Protein AF-0000000087103495 (afdb_homodimer)

Structure (mmCIF, N/CA/C/O backbone):
data_AF-0000000087103495-model_v1
#
loop_
_entity.id
_entity.type
_entity.pdbx_description
1 polymer 'Uncharacterized protein'
#
loop_
_atom_site.group_PDB
_atom_site.id
_atom_site.type_symbol
_atom_site.label_atom_id
_atom_site.label_alt_id
_atom_site.label_comp_id
_atom_site.label_asym_id
_atom_site.label_entity_id
_atom_site.label_seq_id
_atom_site.pdbx_PDB_ins_code
_atom_site.Cartn_x
_atom_site.Cartn_y
_atom_site.Cartn_z
_atom_site.occupancy
_atom_site.B_iso_or_equiv
_atom_site.auth_seq_id
_atom_site.auth_comp_id
_atom_site.auth_asym_id
_atom_site.auth_atom_id
_atom_site.pdbx_PDB_model_num
ATOM 1 N N . MET A 1 1 ? -15.828 1.193 37.812 1 25.72 1 MET A N 1
ATOM 2 C CA . MET A 1 1 ? -17.219 0.819 37.562 1 25.72 1 MET A CA 1
ATOM 3 C C . MET A 1 1 ? -17.422 0.449 36.094 1 25.72 1 MET A C 1
ATOM 5 O O . MET A 1 1 ? -17.078 1.223 35.188 1 25.72 1 MET A O 1
ATOM 9 N N . SER A 1 2 ? -17.344 -0.73 35.625 1 37.78 2 SER A N 1
ATOM 10 C CA . SER A 1 2 ? -17.438 -1.404 34.344 1 37.78 2 SER A CA 1
ATOM 11 C C . SER A 1 2 ? -18.641 -0.908 33.531 1 37.78 2 SER A C 1
ATOM 13 O O . SER A 1 2 ? -19.781 -1.14 33.906 1 37.78 2 SER A O 1
ATOM 15 N N . THR A 1 3 ? -18.688 0.25 33.125 1 42.44 3 THR A N 1
ATOM 16 C CA . THR A 1 3 ? -19.938 0.844 32.656 1 42.44 3 THR A CA 1
ATOM 17 C C . THR A 1 3 ? -20.625 -0.073 31.672 1 42.44 3 THR A C 1
ATOM 19 O O . THR A 1 3 ? -20.141 -0.276 30.562 1 42.44 3 THR A O 1
ATOM 22 N N . SER A 1 4 ? -21.203 -1.049 32.062 1 49.34 4 SER A N 1
ATOM 23 C CA . SER A 1 4 ? -22.125 -2.004 31.453 1 49.34 4 SER A CA 1
ATOM 24 C C . SER A 1 4 ? -23.125 -1.299 30.547 1 49.34 4 SER A C 1
ATOM 26 O O . SER A 1 4 ? -23.859 -0.412 31 1 49.34 4 SER A O 1
ATOM 28 N N . THR A 1 5 ? -22.656 -1.104 29.359 1 62.69 5 THR A N 1
ATOM 29 C CA . THR A 1 5 ? -23.625 -0.542 28.422 1 62.69 5 THR A CA 1
ATOM 30 C C . THR A 1 5 ? -24.984 -1.199 28.578 1 62.69 5 THR A C 1
ATOM 32 O O . THR A 1 5 ? -25.078 -2.424 28.688 1 62.69 5 THR A O 1
ATOM 35 N N . SER A 1 6 ? -26 -0.49 29 1 71.19 6 SER A N 1
ATOM 36 C CA . SER A 1 6 ? -27.375 -0.924 29.156 1 71.19 6 SER A CA 1
ATOM 37 C C . SER A 1 6 ? -27.859 -1.729 27.953 1 71.19 6 SER A C 1
ATOM 39 O O . SER A 1 6 ? -27.312 -1.585 26.859 1 71.19 6 SER A O 1
ATOM 41 N N . PRO A 1 7 ? -28.547 -2.812 28.219 1 69.5 7 PRO A N 1
ATOM 42 C CA . PRO A 1 7 ? -29.125 -3.6 27.125 1 69.5 7 PRO A CA 1
ATOM 43 C C . PRO A 1 7 ? -29.688 -2.729 26 1 69.5 7 PRO A C 1
ATOM 45 O O . PRO A 1 7 ? -29.594 -3.086 24.828 1 69.5 7 PRO A O 1
ATOM 48 N N . SER A 1 8 ? -30.188 -1.634 26.438 1 75.69 8 SER A N 1
ATOM 49 C CA . SER A 1 8 ? -30.75 -0.725 25.453 1 75.69 8 SER A CA 1
ATOM 50 C C . SER A 1 8 ? -29.656 -0.108 24.578 1 75.69 8 SER A C 1
ATOM 52 O O . SER A 1 8 ? -29.828 0.009 23.359 1 75.69 8 SER A O 1
ATOM 54 N N . GLU A 1 9 ? -28.578 0.161 25.234 1 74.75 9 GLU A N 1
ATOM 55 C CA . GLU A 1 9 ? -27.469 0.738 24.484 1 74.75 9 GLU A CA 1
ATOM 56 C C . GLU A 1 9 ? -26.859 -0.288 23.531 1 74.75 9 GLU A C 1
ATOM 58 O O . GLU A 1 9 ? -26.453 0.05 22.422 1 74.75 9 GLU A O 1
ATOM 63 N N . LYS A 1 10 ? -26.953 -1.467 24.031 1 76.5 10 LYS A N 1
ATOM 64 C CA . LYS A 1 10 ? -26.438 -2.559 23.219 1 76.5 10 LYS A CA 1
ATOM 65 C C . LYS A 1 10 ? -27.328 -2.793 22 1 76.5 10 LYS A C 1
ATOM 67 O O . LYS A 1 10 ? -26.844 -3.027 20.891 1 76.5 10 LYS A O 1
ATOM 72 N N . ALA A 1 11 ? -28.531 -2.719 22.266 1 79.62 11 ALA A N 1
ATOM 73 C CA . ALA A 1 11 ? -29.484 -2.918 21.172 1 79.62 11 ALA A CA 1
ATOM 74 C C . ALA A 1 11 ? -29.375 -1.797 20.141 1 79.62 11 ALA A C 1
ATOM 76 O O . ALA A 1 11 ? -29.438 -2.047 18.938 1 79.62 11 ALA A O 1
ATOM 77 N N . ARG A 1 12 ? -29.188 -0.663 20.625 1 80.19 12 ARG A N 1
ATOM 78 C CA . ARG A 1 12 ? -29.047 0.48 19.734 1 80.19 12 ARG A CA 1
ATOM 79 C C . ARG A 1 12 ? -27.766 0.381 18.906 1 80.19 12 ARG A C 1
ATOM 81 O O . ARG A 1 12 ? -27.781 0.662 17.703 1 80.19 12 ARG A O 1
ATOM 88 N N . ALA A 1 13 ? -26.797 -0.049 19.578 1 80.62 13 ALA A N 1
ATOM 89 C CA . ALA A 1 13 ? -25.516 -0.218 18.891 1 80.62 13 ALA A CA 1
ATOM 90 C C . ALA A 1 13 ? -25.625 -1.307 17.812 1 80.62 13 ALA A C 1
ATOM 92 O O . ALA A 1 13 ? -25.062 -1.165 16.719 1 80.62 13 ALA A O 1
ATOM 93 N N . ALA A 1 14 ? -26.312 -2.314 18.141 1 83.62 14 ALA A N 1
ATOM 94 C CA . ALA A 1 14 ? -26.484 -3.408 17.188 1 83.62 14 ALA A CA 1
ATOM 95 C C . ALA A 1 14 ? -27.312 -2.959 15.992 1 83.62 14 ALA A C 1
ATOM 97 O O . ALA A 1 14 ? -27.016 -3.316 14.852 1 83.62 14 ALA A O 1
ATOM 98 N N . ASP A 1 15 ? -28.328 -2.184 16.312 1 84.5 15 ASP A N 1
ATOM 99 C CA . ASP A 1 15 ? -29.172 -1.655 15.234 1 84.5 15 ASP A CA 1
ATOM 100 C C . ASP A 1 15 ? -28.375 -0.723 14.32 1 84.5 15 ASP A C 1
ATOM 102 O O . ASP A 1 15 ? -28.531 -0.758 13.102 1 84.5 15 ASP A O 1
ATOM 106 N N . PHE A 1 16 ? -27.562 0.014 14.914 1 82.94 16 PHE A N 1
ATOM 107 C CA . PHE A 1 16 ? -26.719 0.922 14.156 1 82.94 16 PHE A CA 1
ATOM 108 C C . PHE A 1 16 ? -25.781 0.147 13.227 1 82.94 16 PHE A C 1
ATOM 110 O O . PHE A 1 16 ? -25.688 0.459 12.039 1 82.94 16 PHE A O 1
ATOM 117 N N . ARG A 1 17 ? -25.234 -0.846 13.727 1 85.56 17 ARG A N 1
ATOM 118 C CA . ARG A 1 17 ? -24.312 -1.643 12.93 1 85.56 17 ARG A CA 1
ATOM 119 C C . ARG A 1 17 ? -25.031 -2.33 11.773 1 85.56 17 ARG A C 1
ATOM 121 O O . ARG A 1 17 ? -24.5 -2.416 10.664 1 85.56 17 ARG A O 1
ATOM 128 N N . HIS A 1 18 ? -26.172 -2.719 12.086 1 86 18 HIS A N 1
ATOM 129 C CA . HIS A 1 18 ? -26.953 -3.375 11.039 1 86 18 HIS A CA 1
ATOM 130 C C . HIS A 1 18 ? -27.312 -2.4 9.922 1 86 18 HIS A C 1
ATOM 132 O O . HIS A 1 18 ? -27.172 -2.725 8.742 1 86 18 HIS A O 1
ATOM 138 N N . GLN A 1 19 ? -27.703 -1.249 10.32 1 84.19 19 GLN A N 1
ATOM 139 C CA . GLN A 1 19 ? -28.078 -0.234 9.336 1 84.19 19 GLN A CA 1
ATOM 140 C C . GLN A 1 19 ? -26.859 0.186 8.5 1 84.19 19 GLN A C 1
ATOM 142 O O . GLN A 1 19 ? -26.969 0.332 7.281 1 84.19 19 GLN A O 1
ATOM 147 N N . VAL A 1 20 ? -25.797 0.33 9.18 1 84.69 20 VAL A N 1
ATOM 148 C CA . VAL A 1 20 ? -24.562 0.727 8.508 1 84.69 20 VAL A CA 1
ATOM 149 C C . VAL A 1 20 ? -24.141 -0.364 7.527 1 84.69 20 VAL A C 1
ATOM 151 O O . VAL A 1 20 ? -23.734 -0.071 6.398 1 84.69 20 VAL A O 1
ATOM 154 N N . THR A 1 21 ? -24.297 -1.567 8.016 1 86.44 21 THR A N 1
ATOM 155 C CA . THR A 1 21 ? -23.906 -2.689 7.168 1 86.44 21 THR A CA 1
ATOM 156 C C . THR A 1 21 ? -24.734 -2.711 5.887 1 86.44 21 THR A C 1
ATOM 158 O O . THR A 1 21 ? -24.172 -2.824 4.789 1 86.44 21 THR A O 1
ATOM 161 N N . GLN A 1 22 ? -25.969 -2.527 6.027 1 86.06 22 GLN A N 1
ATOM 162 C CA . GLN A 1 22 ? -26.859 -2.59 4.875 1 86.06 22 GLN A CA 1
ATOM 163 C C . GLN A 1 22 ? -26.594 -1.438 3.91 1 86.06 22 GLN A C 1
ATOM 165 O O . GLN A 1 22 ? -26.484 -1.645 2.699 1 86.06 22 GLN A O 1
ATOM 170 N N . SER A 1 23 ? -26.484 -0.3 4.461 1 86.75 23 SER A N 1
ATOM 171 C CA . SER A 1 23 ? -26.25 0.876 3.633 1 86.75 23 SER A CA 1
ATOM 172 C C . SER A 1 23 ? -24.906 0.784 2.92 1 86.75 23 SER A C 1
ATOM 174 O O . SER A 1 23 ? -24.797 1.129 1.742 1 86.75 23 SER A O 1
ATOM 176 N N . PHE A 1 24 ? -23.953 0.284 3.623 1 88.06 24 PHE A N 1
ATOM 177 C CA . PHE A 1 24 ? -22.609 0.182 3.072 1 88.06 24 PHE A CA 1
ATOM 178 C C . PHE A 1 24 ? -22.562 -0.852 1.954 1 88.06 24 PHE A C 1
ATOM 180 O O . PHE A 1 24 ? -21.906 -0.643 0.938 1 88.06 24 PHE A O 1
ATOM 187 N N . GLU A 1 25 ? -23.297 -1.901 2.158 1 87.75 25 GLU A N 1
ATOM 188 C CA . GLU A 1 25 ? -23.328 -2.951 1.146 1 87.75 25 GLU A CA 1
ATOM 189 C C . GLU A 1 25 ? -23.984 -2.461 -0.136 1 87.75 25 GLU A C 1
ATOM 191 O O . GLU A 1 25 ? -23.547 -2.791 -1.238 1 87.75 25 GLU A O 1
ATOM 196 N N . VAL A 1 26 ? -24.984 -1.696 0.005 1 87.38 26 VAL A N 1
ATOM 197 C CA . VAL A 1 26 ? -25.672 -1.135 -1.153 1 87.38 26 VAL A CA 1
ATOM 198 C C . VAL A 1 26 ? -24.734 -0.198 -1.907 1 87.38 26 VAL A C 1
ATOM 200 O O . VAL A 1 26 ? -24.625 -0.262 -3.135 1 87.38 26 VAL A O 1
ATOM 203 N N . ASP A 1 27 ? -24.016 0.614 -1.22 1 86.38 27 ASP A N 1
ATOM 204 C CA . ASP A 1 27 ? -23.078 1.542 -1.824 1 86.38 27 ASP A CA 1
ATOM 205 C C . ASP A 1 27 ? -21.938 0.792 -2.518 1 86.38 27 ASP A C 1
ATOM 207 O O . ASP A 1 27 ? -21.484 1.189 -3.596 1 86.38 27 ASP A O 1
ATOM 211 N N . ALA A 1 28 ? -21.531 -0.277 -1.893 1 86.75 28 ALA A N 1
ATOM 212 C CA . ALA A 1 28 ? -20.391 -1.04 -2.398 1 86.75 28 ALA A CA 1
ATOM 213 C C . ALA A 1 28 ? -20.719 -1.723 -3.721 1 86.75 28 ALA A C 1
ATOM 215 O O . ALA A 1 28 ? -19.844 -2.014 -4.523 1 86.75 28 ALA A O 1
ATOM 216 N N . GLN A 1 29 ? -21.938 -1.971 -3.947 1 87.94 29 GLN A N 1
ATOM 217 C CA . GLN A 1 29 ? -22.344 -2.637 -5.176 1 87.94 29 GLN A CA 1
ATOM 218 C C . GLN A 1 29 ? -22.406 -1.655 -6.344 1 87.94 29 GLN A C 1
ATOM 220 O O . GLN A 1 29 ? -22.422 -2.064 -7.504 1 87.94 29 GLN A O 1
ATOM 225 N N . ASN A 1 30 ? -22.328 -0.386 -6.027 1 85.31 30 ASN A N 1
ATOM 226 C CA . ASN A 1 30 ? -22.469 0.632 -7.062 1 85.31 30 ASN A CA 1
ATOM 227 C C . ASN A 1 30 ? -21.234 1.522 -7.152 1 85.31 30 ASN A C 1
ATOM 229 O O . ASN A 1 30 ? -21.344 2.75 -7.117 1 85.31 30 ASN A O 1
ATOM 233 N N . LEU A 1 31 ? -20.125 0.926 -7.316 1 90.69 31 LEU A N 1
ATOM 234 C CA . LEU A 1 31 ? -18.875 1.675 -7.438 1 90.69 31 LEU A CA 1
ATOM 235 C C . LEU A 1 31 ? -18.547 1.948 -8.898 1 90.69 31 LEU A C 1
ATOM 237 O O . LEU A 1 31 ? -17.531 1.486 -9.406 1 90.69 31 LEU A O 1
ATOM 241 N N . ALA A 1 32 ? -19.359 2.793 -9.508 1 87.69 32 ALA A N 1
ATOM 242 C CA . ALA A 1 32 ? -19.266 2.986 -10.953 1 87.69 32 ALA A CA 1
ATOM 243 C C . ALA A 1 32 ? -18.25 4.059 -11.305 1 87.69 32 ALA A C 1
ATOM 245 O O . ALA A 1 32 ? -17.531 3.939 -12.297 1 87.69 32 ALA A O 1
ATOM 246 N N . THR A 1 33 ? -18.125 5.055 -10.5 1 91.06 33 THR A N 1
ATOM 247 C CA . THR A 1 33 ? -17.25 6.172 -10.812 1 91.06 33 THR A CA 1
ATOM 248 C C . THR A 1 33 ? -16.094 6.242 -9.828 1 91.06 33 THR A C 1
ATOM 250 O O . THR A 1 33 ? -16.141 5.633 -8.75 1 91.06 33 THR A O 1
ATOM 253 N N . ASP A 1 34 ? -15.078 6.977 -10.203 1 89.94 34 ASP A N 1
ATOM 254 C CA . ASP A 1 34 ? -13.953 7.195 -9.297 1 89.94 34 ASP A CA 1
ATOM 255 C C . ASP A 1 34 ? -14.406 7.902 -8.023 1 89.94 34 ASP A C 1
ATOM 257 O O . ASP A 1 34 ? -13.906 7.613 -6.934 1 89.94 34 ASP A O 1
ATOM 261 N N . THR A 1 35 ? -15.328 8.789 -8.203 1 90.62 35 THR A N 1
ATOM 262 C CA . THR A 1 35 ? -15.852 9.508 -7.039 1 90.62 35 THR A CA 1
ATOM 263 C C . THR A 1 35 ? -16.531 8.547 -6.066 1 90.62 35 THR A C 1
ATOM 265 O O . THR A 1 35 ? -16.344 8.656 -4.852 1 90.62 35 THR A O 1
ATOM 268 N N . ASP A 1 36 ? -17.266 7.617 -6.598 1 92.44 36 ASP A N 1
ATOM 269 C CA . ASP A 1 36 ? -17.906 6.602 -5.762 1 92.44 36 ASP A CA 1
ATOM 270 C C . ASP A 1 36 ? -16.859 5.82 -4.969 1 92.44 36 ASP A C 1
ATOM 272 O O . ASP A 1 36 ? -17.031 5.574 -3.773 1 92.44 36 ASP A O 1
ATOM 276 N N . LYS A 1 37 ? -15.852 5.449 -5.637 1 94.44 37 LYS A N 1
ATOM 277 C CA . LYS A 1 37 ? -14.805 4.637 -5.031 1 94.44 37 LYS A CA 1
ATOM 278 C C . LYS A 1 37 ? -14.07 5.41 -3.938 1 94.44 37 LYS A C 1
ATOM 280 O O . LYS A 1 37 ? -13.797 4.871 -2.861 1 94.44 37 LYS A O 1
ATOM 285 N N . ILE A 1 38 ? -13.781 6.648 -4.191 1 92.31 38 ILE A N 1
ATOM 286 C CA . ILE A 1 38 ? -13.109 7.492 -3.207 1 92.31 38 ILE A CA 1
ATOM 287 C C . ILE A 1 38 ? -14.008 7.664 -1.98 1 92.31 38 ILE A C 1
ATOM 289 O O . ILE A 1 38 ? -13.539 7.543 -0.844 1 92.31 38 ILE A O 1
ATOM 293 N N . ASP A 1 39 ? -15.297 7.898 -2.23 1 91.25 39 ASP A N 1
ATOM 294 C CA . ASP A 1 39 ? -16.234 8.07 -1.132 1 91.25 39 ASP A CA 1
ATOM 295 C C . ASP A 1 39 ? -16.312 6.809 -0.27 1 91.25 39 ASP A C 1
ATOM 297 O O . ASP A 1 39 ? -16.438 6.895 0.954 1 91.25 39 ASP A O 1
ATOM 301 N N . GLN A 1 40 ? -16.297 5.723 -0.919 1 94.06 40 GLN A N 1
ATOM 302 C CA . GLN A 1 40 ? -16.312 4.449 -0.208 1 94.06 40 GLN A CA 1
ATOM 303 C C . GLN A 1 40 ? -15.086 4.32 0.704 1 94.06 40 GLN A C 1
ATOM 305 O O . GLN A 1 40 ? -15.211 3.898 1.856 1 94.06 40 GLN A O 1
ATOM 310 N N . LEU A 1 41 ? -13.93 4.668 0.203 1 95.88 41 LEU A N 1
ATOM 311 C CA . LEU A 1 41 ? -12.695 4.59 0.979 1 95.88 41 LEU A CA 1
ATOM 312 C C . LEU A 1 41 ? -12.734 5.559 2.156 1 95.88 41 LEU A C 1
ATOM 314 O O . LEU A 1 41 ? -12.297 5.215 3.26 1 95.88 41 LEU A O 1
ATOM 318 N N . VAL A 1 42 ? -13.258 6.719 1.9 1 93.44 42 VAL A N 1
ATOM 319 C CA . VAL A 1 42 ? -13.375 7.723 2.953 1 93.44 42 VAL A CA 1
ATOM 320 C C . VAL A 1 42 ? -14.281 7.203 4.066 1 93.44 42 VAL A C 1
ATOM 322 O O . VAL A 1 42 ? -13.984 7.379 5.25 1 93.44 42 VAL A O 1
ATOM 325 N N . SER A 1 43 ? -15.328 6.574 3.695 1 93.5 43 SER A N 1
ATOM 326 C CA . SER A 1 43 ? -16.25 5.992 4.672 1 93.5 43 SER A CA 1
ATOM 327 C C . SER A 1 43 ? -15.555 4.926 5.516 1 93.5 43 SER A C 1
ATOM 329 O O . SER A 1 43 ? -15.664 4.93 6.742 1 93.5 43 SER A O 1
ATOM 331 N N . ILE A 1 44 ? -14.852 4.023 4.91 1 97.19 44 ILE A N 1
ATOM 332 C CA . ILE A 1 44 ? -14.141 2.973 5.633 1 97.19 44 ILE A CA 1
ATOM 333 C C . ILE A 1 44 ? -13.156 3.602 6.613 1 97.19 44 ILE A C 1
ATOM 335 O O . ILE A 1 44 ? -13.047 3.17 7.762 1 97.19 44 ILE A O 1
ATOM 339 N N . GLN A 1 45 ? -12.461 4.59 6.164 1 96.62 45 GLN A N 1
ATOM 340 C CA . GLN A 1 45 ? -11.477 5.25 7.012 1 96.62 45 GLN A CA 1
ATOM 341 C C . GLN A 1 45 ? -12.125 5.852 8.25 1 96.62 45 GLN A C 1
ATOM 343 O O . GLN A 1 45 ? -11.578 5.762 9.352 1 96.62 45 GLN A O 1
ATOM 348 N N . SER A 1 46 ? -13.266 6.477 8.039 1 94.19 46 SER A N 1
ATOM 349 C CA . SER A 1 46 ? -13.984 7.086 9.156 1 94.19 46 SER A CA 1
ATOM 350 C C . SER A 1 46 ? -14.352 6.047 10.211 1 94.19 46 SER A C 1
ATOM 352 O O . SER A 1 46 ? -14.195 6.289 11.414 1 94.19 46 SER A O 1
ATOM 354 N N . PHE A 1 47 ? -14.789 4.922 9.789 1 95.31 47 PHE A N 1
ATOM 355 C CA . PHE A 1 47 ? -15.148 3.857 10.719 1 95.31 47 PHE A CA 1
ATOM 356 C C . PHE A 1 47 ? -13.898 3.242 11.336 1 95.31 47 PHE A C 1
ATOM 358 O O . PHE A 1 47 ? -13.922 2.82 12.492 1 95.31 47 PHE A O 1
ATOM 365 N N . ALA A 1 48 ? -12.852 3.174 10.547 1 97.31 48 ALA A N 1
ATOM 366 C CA . ALA A 1 48 ? -11.602 2.631 11.078 1 97.31 48 ALA A CA 1
ATOM 367 C C . ALA A 1 48 ? -11.109 3.439 12.273 1 97.31 48 ALA A C 1
ATOM 369 O O . ALA A 1 48 ? -10.648 2.873 13.266 1 97.31 48 ALA A O 1
ATOM 370 N N . LEU A 1 49 ? -11.242 4.746 12.211 1 96.19 49 LEU A N 1
ATOM 371 C CA . LEU A 1 49 ? -10.812 5.617 13.297 1 96.19 49 LEU A CA 1
ATOM 372 C C . LEU A 1 49 ? -11.523 5.254 14.602 1 96.19 49 LEU A C 1
ATOM 374 O O . LEU A 1 49 ? -10.891 5.152 15.648 1 96.19 49 LEU A O 1
ATOM 378 N N . LYS A 1 50 ? -12.742 5.004 14.453 1 94.19 50 LYS A N 1
ATOM 379 C CA . LYS A 1 50 ? -13.555 4.707 15.633 1 94.19 50 LYS A CA 1
ATOM 380 C C . LYS A 1 50 ? -13.297 3.289 16.125 1 94.19 50 LYS A C 1
ATOM 382 O O . LYS A 1 50 ? -13 3.086 17.312 1 94.19 50 LYS A O 1
ATOM 387 N N . PHE A 1 51 ? -13.391 2.326 15.297 1 95.75 51 PHE A N 1
ATOM 388 C CA . PHE A 1 51 ? -13.391 0.925 15.695 1 95.75 51 PHE A CA 1
ATOM 389 C C . PHE A 1 51 ? -12.008 0.504 16.188 1 95.75 51 PHE A C 1
ATOM 391 O O . PHE A 1 51 ? -11.883 -0.337 17.078 1 95.75 51 PHE A O 1
ATOM 398 N N . ILE A 1 52 ? -10.953 1.083 15.625 1 96.25 52 ILE A N 1
ATOM 399 C CA . ILE A 1 52 ? -9.602 0.737 16.047 1 96.25 52 ILE A CA 1
ATOM 400 C C . ILE A 1 52 ? -9.359 1.255 17.469 1 96.25 52 ILE A C 1
ATOM 402 O O . ILE A 1 52 ? -8.766 0.56 18.297 1 96.25 52 ILE A O 1
ATOM 406 N N . LYS A 1 53 ? -9.812 2.42 17.734 1 94.81 53 LYS A N 1
ATOM 407 C CA . LYS A 1 53 ? -9.688 2.949 19.094 1 94.81 53 LYS A CA 1
ATOM 408 C C . LYS A 1 53 ? -10.453 2.082 20.094 1 94.81 53 LYS A C 1
ATOM 410 O O . LYS A 1 53 ? -9.93 1.753 21.156 1 94.81 53 LYS A O 1
ATOM 415 N N . ASP A 1 54 ? -11.672 1.741 19.734 1 94.12 54 ASP A N 1
ATOM 416 C CA . ASP A 1 54 ? -12.477 0.875 20.594 1 94.12 54 ASP A CA 1
ATOM 417 C C . ASP A 1 54 ? -11.773 -0.457 20.844 1 94.12 54 ASP A C 1
ATOM 419 O O . ASP A 1 54 ? -11.812 -0.982 21.953 1 94.12 54 ASP A O 1
ATOM 423 N N . ALA A 1 55 ? -11.18 -0.966 19.812 1 94.81 55 ALA A N 1
ATOM 424 C CA . ALA A 1 55 ? -10.492 -2.246 19.938 1 94.81 55 ALA A CA 1
ATOM 425 C C . ALA A 1 55 ? -9.242 -2.119 20.812 1 94.81 55 ALA A C 1
ATOM 427 O O . ALA A 1 55 ? -8.977 -2.986 21.641 1 94.81 55 ALA A O 1
ATOM 428 N N . ALA A 1 56 ? -8.516 -1.038 20.578 1 93.81 56 ALA A N 1
ATOM 429 C CA . ALA A 1 56 ? -7.309 -0.81 21.375 1 93.81 56 ALA A CA 1
ATOM 430 C C . ALA A 1 56 ? -7.645 -0.714 22.859 1 93.81 56 ALA A C 1
ATOM 432 O O . ALA A 1 56 ? -6.898 -1.218 23.703 1 93.81 56 ALA A O 1
ATOM 433 N N . ARG A 1 57 ? -8.734 -0.164 23.141 1 93.31 57 ARG A N 1
ATOM 434 C CA . ARG A 1 57 ? -9.133 0.04 24.531 1 93.31 57 ARG A CA 1
ATOM 435 C C . ARG A 1 57 ? -9.984 -1.125 25.031 1 93.31 57 ARG A C 1
ATOM 437 O O . ARG A 1 57 ? -10.383 -1.153 26.203 1 93.31 57 ARG A O 1
ATOM 444 N N . GLN A 1 58 ? -10.289 -2.031 24.156 1 91.69 58 GLN A N 1
ATOM 445 C CA . GLN A 1 58 ? -11.148 -3.178 24.438 1 91.69 58 GLN A CA 1
ATOM 446 C C . GLN A 1 58 ? -12.477 -2.732 25.047 1 91.69 58 GLN A C 1
ATOM 448 O O . GLN A 1 58 ? -12.891 -3.242 26.094 1 91.69 58 GLN A O 1
ATOM 453 N N . SER A 1 59 ? -13.047 -1.771 24.438 1 88.81 59 SER A N 1
ATOM 454 C CA . SER A 1 59 ? -14.375 -1.303 24.812 1 88.81 59 SER A CA 1
ATOM 455 C C . SER A 1 59 ? -15.422 -2.396 24.641 1 88.81 59 SER A C 1
ATOM 457 O O . SER A 1 59 ? -15.164 -3.404 23.969 1 88.81 59 SER A O 1
ATOM 459 N N . PRO A 1 60 ? -16.531 -2.193 25.234 1 87.25 60 PRO A N 1
ATOM 460 C CA . PRO A 1 60 ? -17.578 -3.201 25.062 1 87.25 60 PRO A CA 1
ATOM 461 C C . PRO A 1 60 ? -17.953 -3.393 23.594 1 87.25 60 PRO A C 1
ATOM 463 O O . PRO A 1 60 ? -18.078 -2.416 22.844 1 87.25 60 PRO A O 1
ATOM 466 N N . GLU A 1 61 ? -18.078 -4.484 23.094 1 88.81 61 GLU A N 1
ATOM 467 C CA . GLU A 1 61 ? -18.531 -4.879 21.766 1 88.81 61 GLU A CA 1
ATOM 468 C C . GLU A 1 61 ? -17.547 -4.449 20.688 1 88.81 61 GLU A C 1
ATOM 470 O O . GLU A 1 61 ? -17.922 -4.145 19.562 1 88.81 61 GLU A O 1
ATOM 475 N N . TYR A 1 62 ? -16.281 -4.242 21.078 1 91.81 62 TYR A N 1
ATOM 476 C CA . TYR A 1 62 ? -15.297 -3.809 20.094 1 91.81 62 TYR A CA 1
ATOM 477 C C . TYR A 1 62 ? -15.125 -4.848 19 1 91.81 62 TYR A C 1
ATOM 479 O O . TYR A 1 62 ? -14.836 -4.5 17.844 1 91.81 62 TYR A O 1
ATOM 487 N N . GLN A 1 63 ? -15.398 -6.105 19.328 1 92.75 63 GLN A N 1
ATOM 488 C CA . GLN A 1 63 ? -15.234 -7.172 18.344 1 92.75 63 GLN A CA 1
ATOM 489 C C . GLN A 1 63 ? -16.25 -7.043 17.219 1 92.75 63 GLN A C 1
ATOM 491 O O . GLN A 1 63 ? -15.938 -7.285 16.047 1 92.75 63 GLN A O 1
ATOM 496 N N . GLU A 1 64 ? -17.438 -6.676 17.562 1 93.12 64 GLU A N 1
ATOM 497 C CA . GLU A 1 64 ? -18.484 -6.473 16.562 1 93.12 64 GLU A CA 1
ATOM 498 C C . GLU A 1 64 ? -18.109 -5.324 15.617 1 93.12 64 GLU A C 1
ATOM 500 O O . GLU A 1 64 ? -18.375 -5.395 14.414 1 93.12 64 GLU A O 1
ATOM 505 N N . GLY A 1 65 ? -17.562 -4.312 16.219 1 94.25 65 GLY A N 1
ATOM 506 C CA . GLY A 1 65 ? -17.109 -3.197 15.398 1 94.25 65 GLY A CA 1
ATOM 507 C C . GLY A 1 65 ? -15.992 -3.578 14.438 1 94.25 65 GLY A C 1
ATOM 508 O O . GLY A 1 65 ? -16.016 -3.188 13.273 1 94.25 65 GLY A O 1
ATOM 509 N N . LEU A 1 66 ? -15.062 -4.379 14.906 1 95.69 66 LEU A N 1
ATOM 510 C CA . LEU A 1 66 ? -13.969 -4.848 14.062 1 95.69 66 LEU A CA 1
ATOM 511 C C . LEU A 1 66 ? -14.492 -5.742 12.945 1 95.69 66 LEU A C 1
ATOM 513 O O . LEU A 1 66 ? -14.07 -5.617 11.797 1 95.69 66 LEU A O 1
ATOM 517 N N . ASN A 1 67 ? -15.391 -6.574 13.32 1 95.06 67 ASN A N 1
ATOM 518 C CA . ASN A 1 67 ? -15.984 -7.441 12.312 1 95.06 67 ASN A CA 1
ATOM 519 C C . ASN A 1 67 ? -16.625 -6.637 11.188 1 95.06 67 ASN A C 1
ATOM 521 O O . ASN A 1 67 ? -16.484 -6.977 10.016 1 95.06 67 ASN A O 1
ATOM 525 N N . LEU A 1 68 ? -17.344 -5.648 11.602 1 95.44 68 LEU A N 1
ATOM 526 C CA . LEU A 1 68 ? -17.969 -4.781 10.617 1 95.44 68 LEU A CA 1
ATOM 527 C C . LEU A 1 68 ? -16.922 -4.09 9.75 1 95.44 68 LEU A C 1
ATOM 529 O O . LEU A 1 68 ? -17.094 -3.994 8.531 1 95.44 68 LEU A O 1
ATOM 533 N N . LEU A 1 69 ? -15.906 -3.6 10.344 1 97.31 69 LEU A N 1
ATOM 534 C CA . LEU A 1 69 ? -14.852 -2.916 9.609 1 97.31 69 LEU A CA 1
ATOM 535 C C . LEU A 1 69 ? -14.227 -3.838 8.57 1 97.31 69 LEU A C 1
ATOM 537 O O . LEU A 1 69 ? -14.078 -3.455 7.402 1 97.31 69 LEU A O 1
ATOM 541 N N . TRP A 1 70 ? -13.867 -5.059 9 1 97.81 70 TRP A N 1
ATOM 542 C CA . TRP A 1 70 ? -13.258 -6 8.07 1 97.81 70 TRP A CA 1
ATOM 543 C C . TRP A 1 70 ? -14.234 -6.387 6.965 1 97.81 70 TRP A C 1
ATOM 545 O O . TRP A 1 70 ? -13.836 -6.543 5.809 1 97.81 70 TRP A O 1
ATOM 555 N N . HIS A 1 71 ? -15.477 -6.469 7.34 1 96.81 71 HIS A N 1
ATOM 556 C CA . HIS A 1 71 ? -16.5 -6.73 6.332 1 96.81 71 HIS A CA 1
ATOM 557 C C . HIS A 1 71 ? -16.531 -5.617 5.285 1 96.81 71 HIS A C 1
ATOM 559 O O . HIS A 1 71 ? -16.672 -5.887 4.09 1 96.81 71 HIS A O 1
ATOM 565 N N . MET A 1 72 ? -16.422 -4.445 5.695 1 97.5 72 MET A N 1
ATOM 566 C CA . MET A 1 72 ? -16.406 -3.301 4.785 1 97.5 72 MET A CA 1
ATOM 567 C C . MET A 1 72 ? -15.25 -3.4 3.799 1 97.5 72 MET A C 1
ATOM 569 O O . MET A 1 72 ? -15.422 -3.141 2.607 1 97.5 72 MET A O 1
ATOM 573 N N . PHE A 1 73 ? -14.078 -3.781 4.285 1 98.12 73 PHE A N 1
ATOM 574 C CA . PHE A 1 73 ? -12.938 -3.973 3.4 1 98.12 73 PHE A CA 1
ATOM 575 C C . PHE A 1 73 ? -13.219 -5.078 2.387 1 98.12 73 PHE A C 1
ATOM 577 O O . PHE A 1 73 ? -13.008 -4.895 1.187 1 98.12 73 PHE A O 1
ATOM 584 N N . CYS A 1 74 ? -13.742 -6.18 2.844 1 97.94 74 CYS A N 1
ATOM 585 C CA . CYS A 1 74 ? -13.922 -7.352 1.993 1 97.94 74 CYS A CA 1
ATOM 586 C C . CYS A 1 74 ? -14.992 -7.102 0.944 1 97.94 74 CYS A C 1
ATOM 588 O O . CYS A 1 74 ? -14.812 -7.43 -0.229 1 97.94 74 CYS A O 1
ATOM 590 N N . ILE A 1 75 ? -16.094 -6.516 1.351 1 97.31 75 ILE A N 1
ATOM 591 C CA . ILE A 1 75 ? -17.172 -6.293 0.402 1 97.31 75 ILE A CA 1
ATOM 592 C C . ILE A 1 75 ? -16.75 -5.277 -0.653 1 97.31 75 ILE A C 1
ATOM 594 O O . ILE A 1 75 ? -17.125 -5.387 -1.821 1 97.31 75 ILE A O 1
ATOM 598 N N . THR A 1 76 ? -15.992 -4.297 -0.249 1 97.75 76 THR A N 1
ATOM 599 C CA . THR A 1 76 ? -15.469 -3.334 -1.209 1 97.75 76 THR A CA 1
ATOM 600 C C . THR A 1 76 ? -14.523 -4.016 -2.193 1 97.75 76 THR A C 1
ATOM 602 O O . THR A 1 76 ? -14.617 -3.799 -3.404 1 97.75 76 THR A O 1
ATOM 605 N N . ALA A 1 77 ? -13.633 -4.859 -1.696 1 98.19 77 ALA A N 1
ATOM 606 C CA . ALA A 1 77 ? -12.703 -5.602 -2.543 1 98.19 77 ALA A CA 1
ATOM 607 C C . ALA A 1 77 ? -13.445 -6.457 -3.562 1 98.19 77 ALA A C 1
ATOM 609 O O . ALA A 1 77 ? -13.055 -6.523 -4.73 1 98.19 77 ALA A O 1
ATOM 610 N N . GLN A 1 78 ? -14.516 -7.023 -3.125 1 97.75 78 GLN A N 1
ATOM 611 C CA . GLN A 1 78 ? -15.312 -7.898 -3.98 1 97.75 78 GLN A CA 1
ATOM 612 C C . GLN A 1 78 ? -15.938 -7.121 -5.133 1 97.75 78 GLN A C 1
ATOM 614 O O . GLN A 1 78 ? -16.25 -7.695 -6.18 1 97.75 78 GLN A O 1
ATOM 619 N N . ASN A 1 79 ? -16.078 -5.867 -4.918 1 97.06 79 ASN A N 1
ATOM 620 C CA . ASN A 1 79 ? -16.828 -5.09 -5.902 1 97.06 79 ASN A CA 1
ATOM 621 C C . ASN A 1 79 ? -15.906 -4.156 -6.688 1 97.06 79 ASN A C 1
ATOM 623 O O . ASN A 1 79 ? -16.375 -3.395 -7.539 1 97.06 79 ASN A O 1
ATOM 627 N N . LEU A 1 80 ? -14.664 -4.176 -6.387 1 96.62 80 LEU A N 1
ATOM 628 C CA . LEU A 1 80 ? -13.656 -3.525 -7.215 1 96.62 80 LEU A CA 1
ATOM 629 C C . LEU A 1 80 ? -13.062 -4.508 -8.219 1 96.62 80 LEU A C 1
ATOM 631 O O . LEU A 1 80 ? -12.609 -5.594 -7.84 1 96.62 80 LEU A O 1
ATOM 635 N N . HIS A 1 81 ? -13.156 -4.039 -9.461 1 95.94 81 HIS A N 1
ATOM 636 C CA . HIS A 1 81 ? -12.57 -4.918 -10.477 1 95.94 81 HIS A CA 1
ATOM 637 C C . HIS A 1 81 ? -11.117 -5.238 -10.148 1 95.94 81 HIS A C 1
ATOM 639 O O . HIS A 1 81 ? -10.375 -4.371 -9.672 1 95.94 81 HIS A O 1
ATOM 645 N N . GLN A 1 82 ? -10.656 -6.418 -10.414 1 94.81 82 GLN A N 1
ATOM 646 C CA . GLN A 1 82 ? -9.336 -6.91 -10.039 1 94.81 82 GLN A CA 1
ATOM 647 C C . GLN A 1 82 ? -8.234 -6.055 -10.648 1 94.81 82 GLN A C 1
ATOM 649 O O . GLN A 1 82 ? -7.152 -5.914 -10.07 1 94.81 82 GLN A O 1
ATOM 654 N N . GLU A 1 83 ? -8.469 -5.461 -11.773 1 91.75 83 GLU A N 1
ATOM 655 C CA . GLU A 1 83 ? -7.438 -4.68 -12.445 1 91.75 83 GLU A CA 1
ATOM 656 C C . GLU A 1 83 ? -7.559 -3.197 -12.102 1 91.75 83 GLU A C 1
ATOM 658 O O . GLU A 1 83 ? -6.766 -2.377 -12.57 1 91.75 83 GLU A O 1
ATOM 663 N N . ASP A 1 84 ? -8.562 -2.898 -11.32 1 93.06 84 ASP A N 1
ATOM 664 C CA . ASP A 1 84 ? -8.75 -1.512 -10.906 1 93.06 84 ASP A CA 1
ATOM 665 C C . ASP A 1 84 ? -7.68 -1.091 -9.906 1 93.06 84 ASP A C 1
ATOM 667 O O . ASP A 1 84 ? -7.457 -1.771 -8.898 1 93.06 84 ASP A O 1
ATOM 671 N N . SER A 1 85 ? -7.09 0.069 -10.172 1 92.19 85 SER A N 1
ATOM 672 C CA . SER A 1 85 ? -6.016 0.552 -9.312 1 92.19 85 SER A CA 1
ATOM 673 C C . SER A 1 85 ? -6.531 0.873 -7.91 1 92.19 85 SER A C 1
ATOM 675 O O . SER A 1 85 ? -5.75 0.969 -6.961 1 92.19 85 SER A O 1
ATOM 677 N N . PHE A 1 86 ? -7.824 0.965 -7.758 1 94.56 86 PHE A N 1
ATOM 678 C CA . PHE A 1 86 ? -8.398 1.234 -6.445 1 94.56 86 PHE A CA 1
ATOM 679 C C . PHE A 1 86 ? -8.25 0.022 -5.535 1 94.56 86 PHE A C 1
ATOM 681 O O . PHE A 1 86 ? -8.422 0.13 -4.316 1 94.56 86 PHE A O 1
ATOM 688 N N . GLN A 1 87 ? -7.926 -1.184 -6.039 1 96.94 87 GLN A N 1
ATOM 689 C CA . GLN A 1 87 ? -7.523 -2.307 -5.199 1 96.94 87 GLN A CA 1
ATOM 690 C C . GLN A 1 87 ? -6.32 -1.945 -4.332 1 96.94 87 GLN A C 1
ATOM 692 O O . GLN A 1 87 ? -6.293 -2.252 -3.139 1 96.94 87 GLN A O 1
ATOM 697 N N . ASP A 1 88 ? -5.422 -1.245 -4.992 1 96.62 88 ASP A N 1
ATOM 698 C CA . ASP A 1 88 ? -4.23 -0.82 -4.258 1 96.62 88 ASP A CA 1
ATOM 699 C C . ASP A 1 88 ? -4.574 0.251 -3.227 1 96.62 88 ASP A C 1
ATOM 701 O O . ASP A 1 88 ? -3.973 0.301 -2.152 1 96.62 88 ASP A O 1
ATOM 705 N N . SER A 1 89 ? -5.504 1.124 -3.57 1 97 89 SER A N 1
ATOM 706 C CA . SER A 1 89 ? -5.934 2.146 -2.621 1 97 89 SER A CA 1
ATOM 707 C C . SER A 1 89 ? -6.57 1.521 -1.386 1 97 89 SER A C 1
ATOM 709 O O . SER A 1 89 ? -6.367 1.998 -0.267 1 97 89 SER A O 1
ATOM 711 N N . LEU A 1 90 ? -7.336 0.485 -1.654 1 97.94 90 LEU A N 1
ATOM 712 C CA . LEU A 1 90 ? -7.965 -0.23 -0.549 1 97.94 90 LEU A CA 1
ATOM 713 C C . LEU A 1 90 ? -6.918 -0.888 0.34 1 97.94 90 LEU A C 1
ATOM 715 O O . LEU A 1 90 ? -7.016 -0.833 1.567 1 97.94 90 LEU A O 1
ATOM 719 N N . VAL A 1 91 ? -5.914 -1.479 -0.25 1 97.94 91 VAL A N 1
ATOM 720 C CA . VAL A 1 91 ? -4.82 -2.098 0.491 1 97.94 91 VAL A CA 1
ATOM 721 C C . VAL A 1 91 ? -4.066 -1.031 1.283 1 97.94 91 VAL A C 1
ATOM 723 O O . VAL A 1 91 ? -3.734 -1.237 2.453 1 97.94 91 VAL A O 1
ATOM 726 N N . SER A 1 92 ? -3.814 0.073 0.642 1 96.62 92 SER A N 1
ATOM 727 C CA . SER A 1 92 ? -3.145 1.185 1.31 1 96.62 92 SER A CA 1
ATOM 728 C C . SER A 1 92 ? -3.928 1.647 2.533 1 96.62 92 SER A C 1
ATOM 730 O O . SER A 1 92 ? -3.34 1.977 3.566 1 96.62 92 SER A O 1
ATOM 732 N N . LEU A 1 93 ? -5.215 1.716 2.363 1 97.62 93 LEU A N 1
ATOM 733 C CA . LEU A 1 93 ? -6.059 2.119 3.48 1 97.62 93 LEU A CA 1
ATOM 734 C C . LEU A 1 93 ? -5.953 1.124 4.633 1 97.62 93 LEU A C 1
ATOM 736 O O . LEU A 1 93 ? -5.941 1.518 5.801 1 97.62 93 LEU A O 1
ATOM 740 N N . LEU A 1 94 ? -5.91 -0.13 4.324 1 98.06 94 LEU A N 1
ATOM 741 C CA . LEU A 1 94 ? -5.742 -1.149 5.352 1 98.06 94 LEU A CA 1
ATOM 742 C C . LEU A 1 94 ? -4.422 -0.961 6.09 1 98.06 94 LEU A C 1
ATOM 744 O O . LEU A 1 94 ? -4.379 -1.036 7.32 1 98.06 94 LEU A O 1
ATOM 748 N N . LEU A 1 95 ? -3.381 -0.693 5.352 1 97.06 95 LEU A N 1
ATOM 749 C CA . LEU A 1 95 ? -2.08 -0.448 5.965 1 97.06 95 LEU A CA 1
ATOM 750 C C . LEU A 1 95 ? -2.107 0.823 6.809 1 97.06 95 LEU A C 1
ATOM 752 O O . LEU A 1 95 ? -1.49 0.878 7.875 1 97.06 95 LEU A O 1
ATOM 756 N N . TRP A 1 96 ? -2.746 1.777 6.25 1 96.88 96 TRP A N 1
ATOM 757 C CA . TRP A 1 96 ? -2.936 3.008 7.016 1 96.88 96 TRP A CA 1
ATOM 758 C C . TRP A 1 96 ? -3.625 2.723 8.344 1 96.88 96 TRP A C 1
ATOM 760 O O . TRP A 1 96 ? -3.229 3.256 9.383 1 96.88 96 TRP A O 1
ATOM 770 N N . THR A 1 97 ? -4.641 1.91 8.32 1 97.5 97 THR A N 1
ATOM 771 C CA . THR A 1 97 ? -5.391 1.522 9.508 1 97.5 97 THR A CA 1
ATOM 772 C C . THR A 1 97 ? -4.48 0.826 10.516 1 97.5 97 THR A C 1
ATOM 774 O O . THR A 1 97 ? -4.555 1.099 11.719 1 97.5 97 THR A O 1
ATOM 777 N N . LYS A 1 98 ? -3.689 -0.056 10.016 1 95.81 98 LYS A N 1
ATOM 778 C CA . LYS A 1 98 ? -2.721 -0.751 10.859 1 95.81 98 LYS A CA 1
ATOM 779 C C . LYS A 1 98 ? -1.76 0.232 11.523 1 95.81 98 LYS A C 1
ATOM 781 O O . LYS A 1 98 ? -1.476 0.124 12.719 1 95.81 98 LYS A O 1
ATOM 786 N N . GLU A 1 99 ? -1.281 1.151 10.742 1 94.38 99 GLU A N 1
ATOM 787 C CA . GLU A 1 99 ? -0.364 2.16 11.266 1 94.38 99 GLU A CA 1
ATOM 788 C C . GLU A 1 99 ? -1.048 3.045 12.305 1 94.38 99 GLU A C 1
ATOM 790 O O . GLU A 1 99 ? -0.445 3.398 13.32 1 94.38 99 GLU A O 1
ATOM 795 N N . TYR A 1 100 ? -2.238 3.398 12.023 1 95.25 100 TYR A N 1
ATOM 796 C CA . TYR A 1 100 ? -3.002 4.207 12.969 1 95.25 100 TYR A CA 1
ATOM 797 C C . TYR A 1 100 ? -3.131 3.498 14.312 1 95.25 100 TYR A C 1
ATOM 799 O O . TYR A 1 100 ? -2.982 4.121 15.367 1 95.25 100 TYR A O 1
ATOM 807 N N . ASP A 1 101 ? -3.451 2.225 14.281 1 95.25 101 ASP A N 1
ATOM 808 C CA . ASP A 1 101 ? -3.52 1.433 15.508 1 95.25 101 ASP A CA 1
ATOM 809 C C . ASP A 1 101 ? -2.203 1.499 16.281 1 95.25 101 ASP A C 1
ATOM 811 O O . ASP A 1 101 ? -2.199 1.703 17.484 1 95.25 101 ASP A O 1
ATOM 815 N N . SER A 1 102 ? -1.128 1.298 15.539 1 92.75 102 SER A N 1
ATOM 816 C CA . SER A 1 102 ? 0.195 1.335 16.156 1 92.75 102 SER A CA 1
ATOM 817 C C . SER A 1 102 ? 0.456 2.682 16.828 1 92.75 102 SER A C 1
ATOM 819 O O . SER A 1 102 ? 0.932 2.734 17.969 1 92.75 102 SER A O 1
ATOM 821 N N . LEU A 1 103 ? 0.143 3.717 16.125 1 92.06 103 LEU A N 1
ATOM 822 C CA . LEU A 1 103 ? 0.342 5.059 16.656 1 92.06 103 LEU A CA 1
ATOM 823 C C . LEU A 1 103 ? -0.496 5.277 17.906 1 92.06 103 LEU A C 1
ATOM 825 O O . LEU A 1 103 ? 0.01 5.773 18.922 1 92.06 103 LEU A O 1
ATOM 829 N N . TYR A 1 104 ? -1.719 4.895 17.781 1 93.38 104 TYR A N 1
ATOM 830 C CA . TYR A 1 104 ? -2.639 5.094 18.906 1 93.38 104 TYR A CA 1
ATOM 831 C C . TYR A 1 104 ? -2.148 4.363 20.141 1 93.38 104 TYR A C 1
ATOM 833 O O . TYR A 1 104 ? -2.158 4.926 21.25 1 93.38 104 TYR A O 1
ATOM 841 N N . ARG A 1 105 ? -1.749 3.178 20.016 1 92.38 105 ARG A N 1
ATOM 842 C CA . ARG A 1 105 ? -1.265 2.369 21.141 1 92.38 105 ARG A CA 1
ATOM 843 C C . ARG A 1 105 ? -0.015 2.984 21.75 1 92.38 105 ARG A C 1
ATOM 845 O O . ARG A 1 105 ? 0.161 2.949 22.969 1 92.38 105 ARG A O 1
ATOM 852 N N . GLN A 1 106 ? 0.819 3.49 20.953 1 89.75 106 GLN A N 1
ATOM 853 C CA . GLN A 1 106 ? 2.049 4.105 21.438 1 89.75 106 GLN A CA 1
ATOM 854 C C . GLN A 1 106 ? 1.755 5.391 22.203 1 89.75 106 GLN A C 1
ATOM 856 O O . GLN A 1 106 ? 2.473 5.738 23.141 1 89.75 106 GLN A O 1
ATOM 861 N N . LEU A 1 107 ? 0.76 6.055 21.781 1 89.88 107 LEU A N 1
ATOM 862 C CA . LEU A 1 107 ? 0.404 7.324 22.406 1 89.88 107 LEU A CA 1
ATOM 863 C C . LEU A 1 107 ? -0.347 7.098 23.719 1 89.88 107 LEU A C 1
ATOM 865 O O . LEU A 1 107 ? -0.403 7.984 24.562 1 89.88 107 LEU A O 1
ATOM 869 N N . HIS A 1 108 ? -0.948 5.895 23.797 1 91.38 108 HIS A N 1
ATOM 870 C CA . HIS A 1 108 ? -1.732 5.578 24.984 1 91.38 108 HIS A CA 1
ATOM 871 C C . HIS A 1 108 ? -1.295 4.25 25.609 1 91.38 108 HIS A C 1
ATOM 873 O O . HIS A 1 108 ? -2.117 3.355 25.812 1 91.38 108 HIS A O 1
ATOM 879 N N . PRO A 1 109 ? -0.089 4.141 25.969 1 88.19 109 PRO A N 1
ATOM 880 C CA . PRO A 1 109 ? 0.436 2.848 26.422 1 88.19 109 PRO A CA 1
ATOM 881 C C . PRO A 1 109 ? -0.269 2.328 27.672 1 88.19 109 PRO A C 1
ATOM 883 O O . PRO A 1 109 ? -0.347 1.116 27.875 1 88.19 109 PRO A O 1
ATOM 886 N N . ASN A 1 110 ? -0.801 3.168 28.438 1 89.06 110 ASN A N 1
ATOM 887 C CA . ASN A 1 110 ? -1.395 2.752 29.703 1 89.06 110 ASN A CA 1
ATOM 888 C C . ASN A 1 110 ? -2.891 2.486 29.562 1 89.06 110 ASN A C 1
ATOM 890 O O . ASN A 1 110 ? -3.52 1.946 30.469 1 89.06 110 ASN A O 1
ATOM 894 N N . GLU A 1 111 ? -3.385 2.84 28.484 1 90.19 111 GLU A N 1
ATOM 895 C CA . GLU A 1 111 ? -4.836 2.754 28.344 1 90.19 111 GLU A CA 1
ATOM 896 C C . GLU A 1 111 ? -5.23 1.629 27.391 1 90.19 111 GLU A C 1
ATOM 898 O O . GLU A 1 111 ? -6.402 1.262 27.312 1 90.19 111 GLU A O 1
ATOM 903 N N . VAL A 1 112 ? -4.27 1.161 26.734 1 90.5 112 VAL A N 1
ATOM 904 C CA . VAL A 1 112 ? -4.602 0.195 25.688 1 90.5 112 VAL A CA 1
ATOM 905 C C . VAL A 1 112 ? -4.281 -1.218 26.172 1 90.5 112 VAL A C 1
ATOM 907 O O . VAL A 1 112 ? -3.389 -1.409 27 1 90.5 112 VAL A O 1
ATOM 910 N N . ALA A 1 113 ? -5.055 -2.146 25.75 1 86.31 113 ALA A N 1
ATOM 911 C CA . ALA A 1 113 ? -4.852 -3.553 26.094 1 86.31 113 ALA A CA 1
ATOM 912 C C . ALA A 1 113 ? -3.688 -4.145 25.297 1 86.31 113 ALA A C 1
ATOM 914 O O . ALA A 1 113 ? -3.281 -3.594 24.266 1 86.31 113 ALA A O 1
ATOM 915 N N . GLY A 1 114 ? -3.135 -5.16 25.875 1 81.19 114 GLY A N 1
ATOM 916 C CA . GLY A 1 114 ? -2.129 -5.898 25.141 1 81.19 114 GLY A CA 1
ATOM 917 C C . GLY A 1 114 ? -2.684 -6.57 23.891 1 81.19 114 GLY A C 1
ATOM 918 O O . GLY A 1 114 ? -3.898 -6.707 23.75 1 81.19 114 GLY A O 1
ATOM 919 N N . GLY A 1 115 ? -1.951 -6.762 22.953 1 80.44 115 GLY A N 1
ATOM 920 C CA . GLY A 1 115 ? -2.365 -7.477 21.75 1 80.44 115 GLY A CA 1
ATOM 921 C C . GLY A 1 115 ? -1.705 -6.953 20.484 1 80.44 115 GLY A C 1
ATOM 922 O O . GLY A 1 115 ? -1.065 -5.902 20.5 1 80.44 115 GLY A O 1
ATOM 923 N N . SER A 1 116 ? -1.857 -7.867 19.516 1 81.38 116 SER A N 1
ATOM 924 C CA . SER A 1 116 ? -1.231 -7.562 18.234 1 81.38 116 SER A CA 1
ATOM 925 C C . SER A 1 116 ? -2.277 -7.336 17.141 1 81.38 116 SER A C 1
ATOM 927 O O . SER A 1 116 ? -3.443 -7.699 17.312 1 81.38 116 SER A O 1
ATOM 929 N N . TRP A 1 117 ? -1.989 -6.625 16.172 1 87.62 117 TRP A N 1
ATOM 930 C CA . TRP A 1 117 ? -2.795 -6.402 14.977 1 87.62 117 TRP A CA 1
ATOM 931 C C . TRP A 1 117 ? -3.404 -7.707 14.477 1 87.62 117 TRP A C 1
ATOM 933 O O . TRP A 1 117 ? -4.559 -7.738 14.039 1 87.62 117 TRP A O 1
ATOM 943 N N . GLU A 1 118 ? -2.713 -8.805 14.609 1 87.19 118 GLU A N 1
ATOM 944 C CA . GLU A 1 118 ? -3.162 -10.102 14.117 1 87.19 118 GLU A CA 1
ATOM 945 C C . GLU A 1 118 ? -4.387 -10.594 14.883 1 87.19 118 GLU A C 1
ATOM 947 O O . GLU A 1 118 ? -5.223 -11.305 14.328 1 87.19 118 GLU A O 1
ATOM 952 N N . GLY A 1 119 ? -4.465 -10.102 16.047 1 89.56 119 GLY A N 1
ATOM 953 C CA . GLY A 1 119 ? -5.57 -10.531 16.891 1 89.56 119 GLY A CA 1
ATOM 954 C C . GLY A 1 119 ? -6.871 -9.82 16.578 1 89.56 119 GLY A C 1
ATOM 955 O O . GLY A 1 119 ? -7.926 -10.188 17.109 1 89.56 119 GLY A O 1
ATOM 956 N N . TYR A 1 120 ? -6.852 -8.898 15.703 1 93.5 120 TYR A N 1
ATOM 957 C CA . TYR A 1 120 ? -8.039 -8.102 15.406 1 93.5 120 TYR A CA 1
ATOM 958 C C . TYR A 1 120 ? -9 -8.875 14.5 1 93.5 120 TYR A C 1
ATOM 960 O O . TYR A 1 120 ? -10.156 -8.477 14.328 1 93.5 120 TYR A O 1
ATOM 968 N N . GLY A 1 121 ? -8.539 -9.961 13.898 1 93.69 121 GLY A N 1
ATOM 969 C CA . GLY A 1 121 ? -9.469 -10.883 13.273 1 93.69 121 GLY A CA 1
ATOM 970 C C . GLY A 1 121 ? -9.641 -10.641 11.781 1 93.69 121 GLY A C 1
ATOM 971 O O . GLY A 1 121 ? -10.578 -11.156 11.172 1 93.69 121 GLY A O 1
ATOM 972 N N . PHE A 1 122 ? -8.812 -9.875 11.148 1 96.5 122 PHE A N 1
ATOM 973 C CA . PHE A 1 122 ? -8.93 -9.57 9.734 1 96.5 122 PHE A CA 1
ATOM 974 C C . PHE A 1 122 ? -8.875 -10.852 8.898 1 96.5 122 PHE A C 1
ATOM 976 O O . PHE A 1 122 ? -9.719 -11.062 8.023 1 96.5 122 PHE A O 1
ATOM 983 N N . ALA A 1 123 ? -7.922 -11.703 9.164 1 94.69 123 ALA A N 1
ATOM 984 C CA . ALA A 1 123 ? -7.73 -12.93 8.398 1 94.69 123 ALA A CA 1
ATOM 985 C C . ALA A 1 123 ? -8.961 -13.836 8.5 1 94.69 123 ALA A C 1
ATOM 987 O O . ALA A 1 123 ? -9.336 -14.492 7.523 1 94.69 123 ALA A O 1
ATOM 988 N N . GLY A 1 124 ? -9.523 -13.828 9.68 1 94.62 124 GLY A N 1
ATOM 989 C CA . GLY A 1 124 ? -10.734 -14.609 9.852 1 94.62 124 GLY A CA 1
ATOM 990 C C . GLY A 1 124 ? -11.891 -14.133 9 1 94.62 124 GLY A C 1
ATOM 991 O O . GLY A 1 124 ? -12.594 -14.938 8.383 1 94.62 124 GLY A O 1
ATOM 992 N N . GLU A 1 125 ? -12.078 -12.844 8.969 1 95.62 125 GLU A N 1
ATOM 993 C CA . GLU A 1 125 ? -13.133 -12.273 8.141 1 95.62 125 GLU A CA 1
ATOM 994 C C . GLU A 1 125 ? -12.859 -12.516 6.656 1 95.62 125 GLU A C 1
ATOM 996 O O . GLU A 1 125 ? -13.781 -12.781 5.887 1 95.62 125 GLU A O 1
ATOM 1001 N N . LEU A 1 126 ? -11.648 -12.375 6.27 1 97.25 126 LEU A N 1
ATOM 1002 C CA . LEU A 1 126 ? -11.266 -12.641 4.887 1 97.25 126 LEU A CA 1
ATOM 1003 C C . LEU A 1 126 ? -11.602 -14.078 4.5 1 97.25 126 LEU A C 1
ATOM 1005 O O . LEU A 1 126 ? -12.172 -14.32 3.436 1 97.25 126 LEU A O 1
ATOM 1009 N N . GLN A 1 127 ? -11.297 -15.008 5.379 1 96.31 127 GLN A N 1
ATOM 1010 C CA . GLN A 1 127 ? -11.594 -16.422 5.137 1 96.31 127 GLN A CA 1
ATOM 1011 C C . GLN A 1 127 ? -13.102 -16.641 4.992 1 96.31 127 GLN A C 1
ATOM 1013 O O . GLN A 1 127 ? -13.539 -17.344 4.086 1 96.31 127 GLN A O 1
ATOM 1018 N N . SER A 1 128 ? -13.805 -16.016 5.867 1 96.12 128 SER A N 1
ATOM 1019 C CA . SER A 1 128 ? -15.258 -16.156 5.816 1 96.12 128 SER A CA 1
ATOM 1020 C C . SER A 1 128 ? -15.812 -15.617 4.5 1 96.12 128 SER A C 1
ATOM 1022 O O . SER A 1 128 ? -16.734 -16.203 3.928 1 96.12 128 SER A O 1
ATOM 1024 N N . SER A 1 129 ? -15.312 -14.523 4.07 1 96.62 129 SER A N 1
ATOM 1025 C CA . SER A 1 129 ? -15.727 -13.938 2.801 1 96.62 129 SER A CA 1
ATOM 1026 C C . SER A 1 129 ? -15.453 -14.883 1.636 1 96.62 129 SER A C 1
ATOM 1028 O O . SER A 1 129 ? -16.281 -15.031 0.736 1 96.62 129 SER A O 1
ATOM 1030 N N . TRP A 1 130 ? -14.328 -15.523 1.63 1 96.38 130 TRP A N 1
ATOM 1031 C CA . TRP A 1 130 ? -13.953 -16.484 0.594 1 96.38 130 TRP A CA 1
ATOM 1032 C C . TRP A 1 130 ? -14.906 -17.672 0.591 1 96.38 130 TRP A C 1
ATOM 1034 O O . TRP A 1 130 ? -15.375 -18.094 -0.468 1 96.38 130 TRP A O 1
ATOM 1044 N N . GLU A 1 131 ? -15.164 -18.172 1.758 1 95.56 131 GLU A N 1
ATOM 1045 C CA . GLU A 1 131 ? -16.062 -19.328 1.872 1 95.56 131 GLU A CA 1
ATOM 1046 C C . GLU A 1 131 ? -17.453 -19 1.344 1 95.56 131 GLU A C 1
ATOM 1048 O O . GLU A 1 131 ? -18.062 -19.812 0.65 1 95.56 131 GLU A O 1
ATOM 1053 N N . GLN A 1 132 ? -17.875 -17.875 1.653 1 95.88 132 GLN A N 1
ATOM 1054 C CA . GLN A 1 132 ? -19.188 -17.453 1.172 1 95.88 132 GLN A CA 1
ATOM 1055 C C . GLN A 1 132 ? -19.203 -17.359 -0.351 1 95.88 132 GLN A C 1
ATOM 1057 O O . GLN A 1 132 ? -20.109 -17.875 -1 1 95.88 132 GLN A O 1
ATOM 1062 N N . LEU A 1 133 ? -18.266 -16.719 -0.913 1 96.19 133 LEU A N 1
ATOM 1063 C CA . LEU A 1 133 ? -18.203 -16.562 -2.361 1 96.19 133 LEU A CA 1
ATOM 1064 C C . LEU A 1 133 ? -18.031 -17.906 -3.061 1 96.19 133 LEU A C 1
ATOM 1066 O O . LEU A 1 133 ? -18.578 -18.109 -4.145 1 96.19 133 LEU A O 1
ATOM 1070 N N . SER A 1 134 ? -17.234 -18.719 -2.438 1 93.69 134 SER A N 1
ATOM 1071 C CA . SER A 1 134 ? -17.016 -20.047 -2.996 1 93.69 134 SER A CA 1
ATOM 1072 C C . SER A 1 134 ? -18.312 -20.828 -3.059 1 93.69 134 SER A C 1
ATOM 1074 O O . SER A 1 134 ? -18.594 -21.5 -4.055 1 93.69 134 SER A O 1
ATOM 1076 N N . THR A 1 135 ? -19.078 -20.75 -2.004 1 93.5 135 THR A N 1
ATOM 1077 C CA . THR A 1 135 ? -20.359 -21.438 -1.958 1 93.5 135 THR A CA 1
ATOM 1078 C C . THR A 1 135 ? -21.297 -20.906 -3.053 1 93.5 135 THR A C 1
ATOM 1080 O O . THR A 1 135 ? -22.016 -21.672 -3.688 1 93.5 135 THR A O 1
ATOM 1083 N N . GLN A 1 136 ? -21.234 -19.672 -3.328 1 94 136 GLN A N 1
ATOM 1084 C CA . GLN A 1 136 ? -22.078 -19.031 -4.328 1 94 136 GLN A CA 1
ATOM 1085 C C . GLN A 1 136 ? -21.484 -19.188 -5.73 1 94 136 GLN A C 1
ATOM 1087 O O . GLN A 1 136 ? -22.172 -18.938 -6.727 1 94 136 GLN A O 1
ATOM 1092 N N . LYS A 1 137 ? -20.281 -19.609 -5.801 1 93.88 137 LYS A N 1
ATOM 1093 C CA . LYS A 1 137 ? -19.547 -19.781 -7.055 1 93.88 137 LYS A CA 1
ATOM 1094 C C . LYS A 1 137 ? -19.547 -18.5 -7.875 1 93.88 137 LYS A C 1
ATOM 1096 O O . LYS A 1 137 ? -19.781 -18.516 -9.086 1 93.88 137 LYS A O 1
ATOM 1101 N N . ASP A 1 138 ? -19.422 -17.375 -7.242 1 94.88 138 ASP A N 1
ATOM 1102 C CA . ASP A 1 138 ? -19.344 -16.062 -7.895 1 94.88 138 ASP A CA 1
ATOM 1103 C C . ASP A 1 138 ? -17.922 -15.781 -8.375 1 94.88 138 ASP A C 1
ATOM 1105 O O . ASP A 1 138 ? -17.141 -15.109 -7.684 1 94.88 138 ASP A O 1
ATOM 1109 N N . VAL A 1 139 ? -17.594 -16.172 -9.516 1 96 139 VAL A N 1
ATOM 1110 C CA . VAL A 1 139 ? -16.234 -16.203 -10.016 1 96 139 VAL A CA 1
ATOM 1111 C C . VAL A 1 139 ? -15.695 -14.773 -10.125 1 96 139 VAL A C 1
ATOM 1113 O O . VAL A 1 139 ? -14.594 -14.484 -9.648 1 96 139 VAL A O 1
ATOM 1116 N N . PRO A 1 140 ? -16.453 -13.82 -10.711 1 96.75 140 PRO A N 1
ATOM 1117 C CA . PRO A 1 140 ? -15.914 -12.461 -10.812 1 96.75 140 PRO A CA 1
ATOM 1118 C C . PRO A 1 140 ? -15.562 -11.859 -9.453 1 96.75 140 PRO A C 1
ATOM 1120 O O . PRO A 1 140 ? -14.484 -11.273 -9.297 1 96.75 140 PRO A O 1
ATOM 1123 N N . LYS A 1 141 ? -16.406 -12.023 -8.477 1 97.38 141 LYS A N 1
ATOM 1124 C CA . LYS A 1 141 ? -16.141 -11.477 -7.152 1 97.38 141 LYS A CA 1
ATOM 1125 C C . LYS A 1 141 ? -14.984 -12.211 -6.473 1 97.38 141 LYS A C 1
ATOM 1127 O O . LYS A 1 141 ? -14.219 -11.617 -5.711 1 97.38 141 LYS A O 1
ATOM 1132 N N . MET A 1 142 ? -14.883 -13.469 -6.746 1 97.94 142 MET A N 1
ATOM 1133 C CA . MET A 1 142 ? -13.75 -14.219 -6.219 1 97.94 142 MET A CA 1
ATOM 1134 C C . MET A 1 142 ? -12.43 -13.695 -6.789 1 97.94 142 MET A C 1
ATOM 1136 O O . MET A 1 142 ? -11.438 -13.586 -6.066 1 97.94 142 MET A O 1
ATOM 1140 N N . CYS A 1 143 ? -12.469 -13.398 -8.062 1 98.31 143 CYS A N 1
ATOM 1141 C CA . CYS A 1 143 ? -11.273 -12.844 -8.688 1 98.31 143 CYS A CA 1
ATOM 1142 C C . CYS A 1 143 ? -10.906 -11.5 -8.07 1 98.31 143 CYS A C 1
ATOM 1144 O O . CYS A 1 143 ? -9.734 -11.234 -7.785 1 98.31 143 CYS A O 1
ATOM 1146 N N . ASN A 1 144 ? -11.914 -10.703 -7.848 1 98.25 144 ASN A N 1
ATOM 1147 C CA . ASN A 1 144 ? -11.695 -9.414 -7.207 1 98.25 144 ASN A CA 1
ATOM 1148 C C . ASN A 1 144 ? -11.102 -9.578 -5.809 1 98.25 144 ASN A C 1
ATOM 1150 O O . ASN A 1 144 ? -10.109 -8.93 -5.473 1 98.25 144 ASN A O 1
ATOM 1154 N N . LEU A 1 145 ? -11.672 -10.445 -5.047 1 98.62 145 LEU A N 1
ATOM 1155 C CA . LEU A 1 145 ? -11.203 -10.68 -3.686 1 98.62 145 LEU A CA 1
ATOM 1156 C C . LEU A 1 145 ? -9.812 -11.297 -3.684 1 98.62 145 LEU A C 1
ATOM 1158 O O . LEU A 1 145 ? -9.008 -11.031 -2.783 1 98.62 145 LEU A O 1
ATOM 1162 N N . ALA A 1 146 ? -9.508 -12.078 -4.699 1 98.62 146 ALA A N 1
ATOM 1163 C CA . ALA A 1 146 ? -8.188 -12.695 -4.832 1 98.62 146 ALA A CA 1
ATOM 1164 C C . ALA A 1 146 ? -7.105 -11.633 -5 1 98.62 146 ALA A C 1
ATOM 1166 O O . ALA A 1 146 ? -6.039 -11.719 -4.391 1 98.62 146 ALA A O 1
ATOM 1167 N N . MET A 1 147 ? -7.445 -10.672 -5.793 1 98.44 147 MET A N 1
ATOM 1168 C CA . MET A 1 147 ? -6.484 -9.594 -6.008 1 98.44 147 MET A CA 1
ATOM 1169 C C . MET A 1 147 ? -6.188 -8.859 -4.703 1 98.44 147 MET A C 1
ATOM 1171 O O . MET A 1 147 ? -5.023 -8.648 -4.355 1 98.44 147 MET A O 1
ATOM 1175 N N . PHE A 1 148 ? -7.246 -8.539 -4.016 1 98.56 148 PHE A N 1
ATOM 1176 C CA . PHE A 1 148 ? -7.094 -7.867 -2.73 1 98.56 148 PHE A CA 1
ATOM 1177 C C . PHE A 1 148 ? -6.305 -8.734 -1.755 1 98.56 148 PHE A C 1
ATOM 1179 O O . PHE A 1 148 ? -5.375 -8.258 -1.105 1 98.56 148 PHE A O 1
ATOM 1186 N N . SER A 1 149 ? -6.602 -9.977 -1.634 1 98.38 149 SER A N 1
ATOM 1187 C CA . SER A 1 149 ? -5.934 -10.906 -0.735 1 98.38 149 SER A CA 1
ATOM 1188 C C . SER A 1 149 ? -4.453 -11.039 -1.08 1 98.38 149 SER A C 1
ATOM 1190 O O . SER A 1 149 ? -3.598 -11.016 -0.191 1 98.38 149 SER A O 1
ATOM 1192 N N . ALA A 1 150 ? -4.215 -11.188 -2.334 1 98.12 150 ALA A N 1
ATOM 1193 C CA . ALA A 1 150 ? -2.85 -11.398 -2.803 1 98.12 150 ALA A CA 1
ATOM 1194 C C . ALA A 1 150 ? -1.976 -10.18 -2.512 1 98.12 150 ALA A C 1
ATOM 1196 O O . ALA A 1 150 ? -0.85 -10.32 -2.027 1 98.12 150 ALA A O 1
ATOM 1197 N N . LYS A 1 151 ? -2.49 -9.055 -2.803 1 97.5 151 LYS A N 1
ATOM 1198 C CA . LYS A 1 151 ? -1.732 -7.832 -2.576 1 97.5 151 LYS A CA 1
ATOM 1199 C C . LYS A 1 151 ? -1.452 -7.625 -1.091 1 97.5 151 LYS A C 1
ATOM 1201 O O . LYS A 1 151 ? -0.338 -7.262 -0.708 1 97.5 151 LYS A O 1
ATOM 1206 N N . CYS A 1 152 ? -2.453 -7.836 -0.282 1 97.38 152 CYS A N 1
ATOM 1207 C CA . CYS A 1 152 ? -2.264 -7.727 1.16 1 97.38 152 CYS A CA 1
ATOM 1208 C C . CYS A 1 152 ? -1.181 -8.688 1.641 1 97.38 152 CYS A C 1
ATOM 1210 O O . CYS A 1 152 ? -0.317 -8.305 2.434 1 97.38 152 CYS A O 1
ATOM 1212 N N . PHE A 1 153 ? -1.259 -9.883 1.145 1 96.25 153 PHE A N 1
ATOM 1213 C CA . PHE A 1 153 ? -0.314 -10.914 1.559 1 96.25 153 PHE A CA 1
ATOM 1214 C C . PHE A 1 153 ? 1.094 -10.586 1.078 1 96.25 153 PHE A C 1
ATOM 1216 O O . PHE A 1 153 ? 2.059 -10.711 1.836 1 96.25 153 PHE A O 1
ATOM 1223 N N . ALA A 1 154 ? 1.214 -10.125 -0.116 1 96.31 154 ALA A N 1
ATOM 1224 C CA . ALA A 1 154 ? 2.496 -9.867 -0.768 1 96.31 154 ALA A CA 1
ATOM 1225 C C . ALA A 1 154 ? 3.271 -8.773 -0.038 1 96.31 154 ALA A C 1
ATOM 1227 O O . ALA A 1 154 ? 4.504 -8.812 0.032 1 96.31 154 ALA A O 1
ATOM 1228 N N . ILE A 1 155 ? 2.555 -7.781 0.503 1 94.25 155 ILE A N 1
ATOM 1229 C CA . ILE A 1 155 ? 3.252 -6.641 1.091 1 94.25 155 ILE A CA 1
ATOM 1230 C C . ILE A 1 155 ? 3.328 -6.809 2.607 1 94.25 155 ILE A C 1
ATOM 1232 O O . ILE A 1 155 ? 3.686 -5.871 3.324 1 94.25 155 ILE A O 1
ATOM 1236 N N . GLY A 1 156 ? 2.859 -7.938 3.129 1 89.5 156 GLY A N 1
ATOM 1237 C CA . GLY A 1 156 ? 3.109 -8.305 4.512 1 89.5 156 GLY A CA 1
ATOM 1238 C C . GLY A 1 156 ? 2.113 -7.699 5.48 1 89.5 156 GLY A C 1
ATOM 1239 O O . GLY A 1 156 ? 2.459 -7.387 6.621 1 89.5 156 GLY A O 1
ATOM 1240 N N . VAL A 1 157 ? 0.896 -7.488 5.09 1 91.31 157 VAL A N 1
ATOM 1241 C CA . VAL A 1 157 ? -0.144 -6.984 5.98 1 91.31 157 VAL A CA 1
ATOM 1242 C C . VAL A 1 157 ? -0.334 -7.953 7.148 1 91.31 157 VAL A C 1
ATOM 1244 O O . VAL A 1 157 ? -0.436 -7.531 8.305 1 91.31 157 VAL A O 1
ATOM 1247 N N . SER A 1 158 ? -0.441 -9.219 6.809 1 89.44 158 SER A N 1
ATOM 1248 C CA . SER A 1 158 ? -0.575 -10.289 7.801 1 89.44 158 SER A CA 1
ATOM 1249 C C . SER A 1 158 ? -0.154 -11.633 7.223 1 89.44 158 SER A C 1
ATOM 1251 O O . SER A 1 158 ? -0.608 -12.023 6.145 1 89.44 158 SER A O 1
ATOM 1253 N N . ASP A 1 159 ? 0.569 -12.359 7.996 1 86.06 159 ASP A N 1
ATOM 1254 C CA . ASP A 1 159 ? 1.008 -13.68 7.555 1 86.06 159 ASP A CA 1
ATOM 1255 C C . ASP A 1 159 ? -0.129 -14.695 7.648 1 86.06 159 ASP A C 1
ATOM 1257 O O . ASP A 1 159 ? -0.087 -15.742 7 1 86.06 159 ASP A O 1
ATOM 1261 N N . ASP A 1 160 ? -1.13 -14.336 8.383 1 87.94 160 ASP A N 1
ATOM 1262 C CA . ASP A 1 160 ? -2.262 -15.242 8.555 1 87.94 160 ASP A CA 1
ATOM 1263 C C . ASP A 1 160 ? -3.043 -15.398 7.258 1 87.94 160 ASP A C 1
ATOM 1265 O O . ASP A 1 160 ? -3.834 -16.328 7.109 1 87.94 160 ASP A O 1
ATOM 1269 N N . ILE A 1 161 ? -2.811 -14.523 6.34 1 93.31 161 ILE A N 1
ATOM 1270 C CA . ILE A 1 161 ? -3.486 -14.602 5.047 1 93.31 161 ILE A CA 1
ATOM 1271 C C . ILE A 1 161 ? -3.02 -15.836 4.289 1 93.31 161 ILE A C 1
ATOM 1273 O O . ILE A 1 161 ? -3.684 -16.281 3.352 1 93.31 161 ILE A O 1
ATOM 1277 N N . GLU A 1 162 ? -1.915 -16.391 4.688 1 89.88 162 GLU A N 1
ATOM 1278 C CA . GLU A 1 162 ? -1.369 -17.578 4.059 1 89.88 162 GLU A CA 1
ATOM 1279 C C . GLU A 1 162 ? -2.396 -18.719 4.039 1 89.88 162 GLU A C 1
ATOM 1281 O O . GLU A 1 162 ? -2.51 -19.438 3.047 1 89.88 162 GLU A O 1
ATOM 1286 N N . ARG A 1 163 ? -3.064 -18.812 5.094 1 87.94 163 ARG A N 1
ATOM 1287 C CA . ARG A 1 163 ? -4.055 -19.875 5.203 1 87.94 163 ARG A CA 1
ATOM 1288 C C . ARG A 1 163 ? -5.141 -19.719 4.141 1 87.94 163 ARG A C 1
ATOM 1290 O O . ARG A 1 163 ? -5.52 -20.703 3.49 1 87.94 163 ARG A O 1
ATOM 1297 N N . THR A 1 164 ? -5.582 -18.594 4.039 1 92.81 164 THR A N 1
ATOM 1298 C CA . THR A 1 164 ? -6.609 -18.297 3.045 1 92.81 164 THR A CA 1
ATOM 1299 C C . THR A 1 164 ? -6.074 -18.516 1.633 1 92.81 164 THR A C 1
ATOM 1301 O O . THR A 1 164 ? -6.746 -19.109 0.79 1 92.81 164 THR A O 1
ATOM 1304 N N . ALA A 1 165 ? -4.914 -17.969 1.357 1 93.44 165 ALA A N 1
ATOM 1305 C CA . ALA A 1 165 ? -4.297 -18.125 0.044 1 93.44 165 ALA A CA 1
ATOM 1306 C C . ALA A 1 165 ? -4.121 -19.609 -0.301 1 93.44 165 ALA A C 1
ATOM 1308 O O . ALA A 1 165 ? -4.457 -20.031 -1.406 1 93.44 165 ALA A O 1
ATOM 1309 N N . THR A 1 166 ? -3.67 -20.359 0.676 1 89.38 166 THR A N 1
ATOM 1310 C CA . THR A 1 166 ? -3.473 -21.797 0.492 1 89.38 166 THR A CA 1
ATOM 1311 C C . THR A 1 166 ? -4.805 -22.5 0.245 1 89.38 166 THR A C 1
ATOM 1313 O O . THR A 1 166 ? -4.895 -23.391 -0.602 1 89.38 166 THR A O 1
ATOM 1316 N N . TRP A 1 167 ? -5.746 -22.094 0.961 1 89.44 167 TRP A N 1
ATOM 1317 C CA . TRP A 1 167 ? -7.086 -22.656 0.81 1 89.44 167 TRP A CA 1
ATOM 1318 C C . TRP A 1 167 ? -7.602 -22.453 -0.61 1 89.44 167 TRP A C 1
ATOM 1320 O O . TRP A 1 167 ? -8.18 -23.375 -1.204 1 89.44 167 TRP A O 1
ATOM 1330 N N . VAL A 1 168 ? -7.434 -21.344 -1.185 1 93.19 168 VAL A N 1
ATOM 1331 C CA . VAL A 1 168 ? -7.914 -21.031 -2.525 1 93.19 168 VAL A CA 1
ATOM 1332 C C . VAL A 1 168 ? -7.16 -21.875 -3.555 1 93.19 168 VAL A C 1
ATOM 1334 O O . VAL A 1 168 ? -7.773 -22.469 -4.441 1 93.19 168 VAL A O 1
ATOM 1337 N N . VAL A 1 169 ? -5.871 -21.938 -3.443 1 92 169 VAL A N 1
ATOM 1338 C CA . VAL A 1 169 ? -5.051 -22.656 -4.402 1 92 169 VAL A CA 1
ATOM 1339 C C . VAL A 1 169 ? -5.34 -24.156 -4.293 1 92 169 VAL A C 1
ATOM 1341 O O . VAL A 1 169 ? -5.422 -24.859 -5.309 1 92 169 VAL A O 1
ATOM 1344 N N . ARG A 1 170 ? -5.512 -24.594 -3.082 1 88.19 170 ARG A N 1
ATOM 1345 C CA . ARG A 1 170 ? -5.867 -26 -2.857 1 88.19 170 ARG A CA 1
ATOM 1346 C C . ARG A 1 170 ? -7.164 -26.359 -3.574 1 88.19 170 ARG A C 1
ATOM 1348 O O . ARG A 1 170 ? -7.25 -27.391 -4.234 1 88.19 170 ARG A O 1
ATOM 1355 N N . ASN A 1 171 ? -8.117 -25.547 -3.416 1 89.94 171 ASN A N 1
ATOM 1356 C CA . ASN A 1 171 ? -9.414 -25.812 -4.031 1 89.94 171 ASN A CA 1
ATOM 1357 C C . ASN A 1 171 ? -9.328 -25.781 -5.555 1 89.94 171 ASN A C 1
ATOM 1359 O O . ASN A 1 171 ? -10.109 -26.438 -6.242 1 89.94 171 ASN A O 1
ATOM 1363 N N . ALA A 1 172 ? -8.367 -25.078 -6.047 1 92.44 172 ALA A N 1
ATOM 1364 C CA . ALA A 1 172 ? -8.203 -24.969 -7.492 1 92.44 172 ALA A CA 1
ATOM 1365 C C . ALA A 1 172 ? -7.371 -26.125 -8.047 1 92.44 172 ALA A C 1
ATOM 1367 O O . ALA A 1 172 ? -7.668 -26.656 -9.117 1 92.44 172 ALA A O 1
ATOM 1368 N N . LEU A 1 173 ? -6.34 -26.531 -7.242 1 90.62 173 LEU A N 1
ATOM 1369 C CA . LEU A 1 173 ? -5.305 -27.359 -7.867 1 90.62 173 LEU A CA 1
ATOM 1370 C C . LEU A 1 173 ? -5.254 -28.75 -7.234 1 90.62 173 LEU A C 1
ATOM 1372 O O . LEU A 1 173 ? -4.641 -29.656 -7.789 1 90.62 173 LEU A O 1
ATOM 1376 N N . GLU A 1 174 ? -5.82 -28.875 -6.133 1 87.5 174 GLU A N 1
ATOM 1377 C CA . GLU A 1 174 ? -5.699 -30.172 -5.453 1 87.5 174 GLU A CA 1
ATOM 1378 C C . GLU A 1 174 ? -7.008 -30.938 -5.504 1 87.5 174 GLU A C 1
ATOM 1380 O O . GLU A 1 174 ? -7.223 -31.859 -4.707 1 87.5 174 GLU A O 1
ATOM 1385 N N . THR A 1 175 ? -7.832 -30.484 -6.27 1 79.94 175 THR A N 1
ATOM 1386 C CA . THR A 1 175 ? -9.094 -31.188 -6.492 1 79.94 175 THR A CA 1
ATOM 1387 C C . THR A 1 175 ? -9.188 -31.688 -7.934 1 79.94 175 THR A C 1
ATOM 1389 O O . THR A 1 175 ? -8.422 -31.25 -8.797 1 79.94 175 THR A O 1
ATOM 1392 N N . GLU A 1 176 ? -10.07 -32.688 -8.109 1 74.44 176 GLU A N 1
ATOM 1393 C CA . GLU A 1 176 ? -10.258 -33.219 -9.461 1 74.44 176 GLU A CA 1
ATOM 1394 C C . GLU A 1 176 ? -10.742 -32.125 -10.406 1 74.44 176 GLU A C 1
ATOM 1396 O O . GLU A 1 176 ? -11.406 -31.156 -9.977 1 74.44 176 GLU A O 1
ATOM 1401 N N . GLU A 1 177 ? -10.109 -32.281 -11.508 1 64.25 177 GLU A N 1
ATOM 1402 C CA . GLU A 1 177 ? -10.453 -31.281 -12.523 1 64.25 177 GLU A CA 1
ATOM 1403 C C . GLU A 1 177 ? -11.922 -31.375 -12.914 1 64.25 177 GLU A C 1
ATOM 1405 O O . GLU A 1 177 ? -12.25 -31.938 -13.969 1 64.25 177 GLU A O 1
ATOM 1410 N N . ASP A 1 178 ? -12.742 -31.156 -12.055 1 66.75 178 ASP A N 1
ATOM 1411 C CA . ASP A 1 178 ? -14.156 -31.062 -12.398 1 66.75 178 ASP A CA 1
ATOM 1412 C C . ASP A 1 178 ? -14.641 -29.609 -12.32 1 66.75 178 ASP A C 1
ATOM 1414 O O . ASP A 1 178 ? -13.844 -28.688 -12.141 1 66.75 178 ASP A O 1
ATOM 1418 N N . THR A 1 179 ? -15.812 -29.516 -12.703 1 64.5 179 THR A N 1
ATOM 1419 C CA . THR A 1 179 ? -16.453 -28.203 -12.82 1 64.5 179 THR A CA 1
ATOM 1420 C C . THR A 1 179 ? -16.203 -27.375 -11.57 1 64.5 179 THR A C 1
ATOM 1422 O O . THR A 1 179 ? -15.992 -26.156 -11.656 1 64.5 179 THR A O 1
ATOM 1425 N N . ASP A 1 180 ? -15.922 -28.062 -10.531 1 69.56 180 ASP A N 1
ATOM 1426 C CA . ASP A 1 180 ? -15.797 -27.312 -9.281 1 69.56 180 ASP A CA 1
ATOM 1427 C C . ASP A 1 180 ? -14.383 -26.75 -9.117 1 69.56 180 ASP A C 1
ATOM 1429 O O . ASP A 1 180 ? -14.211 -25.625 -8.664 1 69.56 180 ASP A O 1
ATOM 1433 N N . GLY A 1 181 ? -13.477 -27.516 -9.461 1 70.31 181 GLY A N 1
ATOM 1434 C CA . GLY A 1 181 ? -12.102 -27.047 -9.367 1 70.31 181 GLY A CA 1
ATOM 1435 C C . GLY A 1 181 ? -11.797 -25.891 -10.312 1 70.31 181 GLY A C 1
ATOM 1436 O O . GLY A 1 181 ? -11.078 -24.969 -9.953 1 70.31 181 GLY A O 1
ATOM 1437 N N . LEU A 1 182 ? -12.484 -25.859 -11.336 1 87.31 182 LEU A N 1
ATOM 1438 C CA . LEU A 1 182 ? -12.203 -24.875 -12.375 1 87.31 182 LEU A CA 1
ATOM 1439 C C . LEU A 1 182 ? -12.781 -23.516 -12.008 1 87.31 182 LEU A C 1
ATOM 1441 O O . LEU A 1 182 ? -12.336 -22.484 -12.516 1 87.31 182 LEU A O 1
ATOM 1445 N N . VAL A 1 183 ? -13.695 -23.609 -11.078 1 92.06 183 VAL A N 1
ATOM 1446 C CA . VAL A 1 183 ? -14.312 -22.359 -10.625 1 92.06 183 VAL A CA 1
ATOM 1447 C C . VAL A 1 183 ? -13.297 -21.516 -9.867 1 92.06 183 VAL A C 1
ATOM 1449 O O . VAL A 1 183 ? -13.336 -20.281 -9.922 1 92.06 183 VAL A O 1
ATOM 1452 N N . HIS A 1 184 ? -12.25 -22.141 -9.227 1 95.06 184 HIS A N 1
ATOM 1453 C CA . HIS A 1 184 ? -11.273 -21.453 -8.391 1 95.06 184 HIS A CA 1
ATOM 1454 C C . HIS A 1 184 ? -10 -21.156 -9.164 1 95.06 184 HIS A C 1
ATOM 1456 O O . HIS A 1 184 ? -9.125 -20.422 -8.68 1 95.06 184 HIS A O 1
ATOM 1462 N N . LEU A 1 185 ? -9.906 -21.625 -10.352 1 96.25 185 LEU A N 1
ATOM 1463 C CA . LEU A 1 185 ? -8.664 -21.531 -11.109 1 96.25 185 LEU A CA 1
ATOM 1464 C C . LEU A 1 185 ? -8.281 -20.078 -11.367 1 96.25 185 LEU A C 1
ATOM 1466 O O . LEU A 1 185 ? -7.148 -19.672 -11.094 1 96.25 185 LEU A O 1
ATOM 1470 N N . PRO A 1 186 ? -9.242 -19.25 -11.805 1 97.06 186 PRO A N 1
ATOM 1471 C CA . PRO A 1 186 ? -8.836 -17.859 -12.047 1 97.06 186 PRO A CA 1
ATOM 1472 C C . PRO A 1 186 ? -8.312 -17.172 -10.789 1 97.06 186 PRO A C 1
ATOM 1474 O O . PRO A 1 186 ? -7.332 -16.422 -10.859 1 97.06 186 PRO A O 1
ATOM 1477 N N . SER A 1 187 ? -8.969 -17.391 -9.688 1 97.81 187 SER A N 1
ATOM 1478 C CA . SER A 1 187 ? -8.547 -16.781 -8.43 1 97.81 187 SER A CA 1
ATOM 1479 C C . SER A 1 187 ? -7.184 -17.312 -8 1 97.81 187 SER A C 1
ATOM 1481 O O . SER A 1 187 ? -6.352 -16.547 -7.504 1 97.81 187 SER A O 1
ATOM 1483 N N . ALA A 1 188 ? -6.961 -18.547 -8.18 1 96.75 188 ALA A N 1
ATOM 1484 C CA . ALA A 1 188 ? -5.668 -19.125 -7.836 1 96.75 188 ALA A CA 1
ATOM 1485 C C . ALA A 1 188 ? -4.547 -18.5 -8.664 1 96.75 188 ALA A C 1
ATOM 1487 O O . ALA A 1 188 ? -3.463 -18.234 -8.148 1 96.75 188 ALA A O 1
ATOM 1488 N N . VAL A 1 189 ? -4.812 -18.312 -9.891 1 97.44 189 VAL A N 1
ATOM 1489 C CA . VAL A 1 189 ? -3.832 -17.719 -10.789 1 97.44 189 VAL A CA 1
ATOM 1490 C C . VAL A 1 189 ? -3.51 -16.297 -10.32 1 97.44 189 VAL A C 1
ATOM 1492 O O . VAL A 1 189 ? -2.34 -15.914 -10.242 1 97.44 189 VAL A O 1
ATOM 1495 N N . ILE A 1 190 ? -4.516 -15.516 -9.969 1 97.94 190 ILE A N 1
ATOM 1496 C CA . ILE A 1 190 ? -4.324 -14.156 -9.484 1 97.94 190 ILE A CA 1
ATOM 1497 C C . ILE A 1 190 ? -3.465 -14.18 -8.219 1 97.94 190 ILE A C 1
ATOM 1499 O O . ILE A 1 190 ? -2.545 -13.367 -8.078 1 97.94 190 ILE A O 1
ATOM 1503 N N . LEU A 1 191 ? -3.725 -15.078 -7.359 1 97.38 191 LEU A N 1
ATOM 1504 C CA . LEU A 1 191 ? -2.984 -15.18 -6.105 1 97.38 191 LEU A CA 1
ATOM 1505 C C . LEU A 1 191 ? -1.512 -15.484 -6.367 1 97.38 191 LEU A C 1
ATOM 1507 O O . LEU A 1 191 ? -0.633 -14.773 -5.875 1 97.38 191 LEU A O 1
ATOM 1511 N N . VAL A 1 192 ? -1.25 -16.453 -7.145 1 96.12 192 VAL A N 1
ATOM 1512 C CA . VAL A 1 192 ? 0.133 -16.859 -7.371 1 96.12 192 VAL A CA 1
ATOM 1513 C C . VAL A 1 192 ? 0.874 -15.766 -8.141 1 96.12 192 VAL A C 1
ATOM 1515 O O . VAL A 1 192 ? 2.055 -15.516 -7.898 1 96.12 192 VAL A O 1
ATOM 1518 N N . GLN A 1 193 ? 0.2 -15.125 -9.023 1 96.06 193 GLN A N 1
ATOM 1519 C CA . GLN A 1 193 ? 0.819 -14.07 -9.812 1 96.06 193 GLN A CA 1
ATOM 1520 C C . GLN A 1 193 ? 1.244 -12.898 -8.93 1 96.06 193 GLN A C 1
ATOM 1522 O O . GLN A 1 193 ? 2.229 -12.219 -9.227 1 96.06 193 GLN A O 1
ATOM 1527 N N . ASN A 1 194 ? 0.539 -12.672 -7.906 1 96.06 194 ASN A N 1
ATOM 1528 C CA . ASN A 1 194 ? 0.75 -11.438 -7.156 1 96.06 194 ASN A CA 1
ATOM 1529 C C . ASN A 1 194 ? 1.459 -11.703 -5.828 1 96.06 194 ASN A C 1
ATOM 1531 O O . ASN A 1 194 ? 2.033 -10.789 -5.234 1 96.06 194 ASN A O 1
ATOM 1535 N N . CYS A 1 195 ? 1.446 -12.922 -5.355 1 96.12 195 CYS A N 1
ATOM 1536 C CA . CYS A 1 195 ? 2.078 -13.148 -4.059 1 96.12 195 CYS A CA 1
ATOM 1537 C C . CYS A 1 195 ? 2.895 -14.438 -4.066 1 96.12 195 CYS A C 1
ATOM 1539 O O . CYS A 1 195 ? 3.047 -15.086 -3.031 1 96.12 195 CYS A O 1
ATOM 1541 N N . ALA A 1 196 ? 3.461 -14.828 -5.16 1 94.25 196 ALA A N 1
ATOM 1542 C CA . ALA A 1 196 ? 4.199 -16.078 -5.328 1 94.25 196 ALA A CA 1
ATOM 1543 C C . ALA A 1 196 ? 5.387 -16.141 -4.367 1 94.25 196 ALA A C 1
ATOM 1545 O O . ALA A 1 196 ? 5.617 -17.172 -3.725 1 94.25 196 ALA A O 1
ATOM 1546 N N . PHE A 1 197 ? 6.102 -15.047 -4.219 1 93.81 197 PHE A N 1
ATOM 1547 C CA . PHE A 1 197 ? 7.301 -15.047 -3.389 1 93.81 197 PHE A CA 1
ATOM 1548 C C . PHE A 1 197 ? 6.949 -15.328 -1.933 1 93.81 197 PHE A C 1
ATOM 1550 O O . PHE A 1 197 ? 7.66 -16.062 -1.246 1 93.81 197 PHE A O 1
ATOM 1557 N N . LYS A 1 198 ? 5.852 -14.758 -1.507 1 92.06 198 LYS A N 1
ATOM 1558 C CA . LYS A 1 198 ? 5.406 -14.992 -0.137 1 92.06 198 LYS A CA 1
ATOM 1559 C C . LYS A 1 198 ? 4.965 -16.438 0.051 1 92.06 198 LYS A C 1
ATOM 1561 O O . LYS A 1 198 ? 5.34 -17.094 1.029 1 92.06 198 LYS A O 1
ATOM 1566 N N . LEU A 1 199 ? 4.191 -16.906 -0.851 1 90.31 199 LEU A N 1
ATOM 1567 C CA . LEU A 1 199 ? 3.703 -18.281 -0.788 1 90.31 199 LEU A CA 1
ATOM 1568 C C . LEU A 1 199 ? 4.859 -19.266 -0.794 1 90.31 199 LEU A C 1
ATOM 1570 O O . LEU A 1 199 ? 4.863 -20.234 -0.024 1 90.31 199 LEU A O 1
ATOM 1574 N N . PHE A 1 200 ? 5.805 -19 -1.576 1 89.31 200 PHE A N 1
ATOM 1575 C CA . PHE A 1 200 ? 6.945 -19.891 -1.771 1 89.31 200 PHE A CA 1
ATOM 1576 C C . PHE A 1 200 ? 7.871 -19.859 -0.562 1 89.31 200 PHE A C 1
ATOM 1578 O O . PHE A 1 200 ? 8.406 -20.891 -0.149 1 89.31 200 PHE A O 1
ATOM 1585 N N . SER A 1 201 ? 8.047 -18.719 0.064 1 88.06 201 SER A N 1
ATOM 1586 C CA . SER A 1 201 ? 9.109 -18.5 1.04 1 88.06 201 SER A CA 1
ATOM 1587 C C . SER A 1 201 ? 8.648 -18.844 2.451 1 88.06 201 SER A C 1
ATOM 1589 O O . SER A 1 201 ? 9.445 -19.281 3.283 1 88.06 201 SER A O 1
ATOM 1591 N N . LEU A 1 202 ? 7.391 -18.594 2.811 1 79.56 202 LEU A N 1
ATOM 1592 C CA . LEU A 1 202 ? 6.918 -18.672 4.191 1 79.56 202 LEU A CA 1
ATOM 1593 C C . LEU A 1 202 ? 7.148 -20.062 4.766 1 79.56 202 LEU A C 1
ATOM 1595 O O . LEU A 1 202 ? 7.664 -20.203 5.879 1 79.56 202 LEU A O 1
ATOM 1599 N N . PRO A 1 203 ? 6.867 -21.078 3.996 1 74.31 203 PRO A N 1
ATOM 1600 C CA . PRO A 1 203 ? 7.145 -22.406 4.543 1 74.31 203 PRO A CA 1
ATOM 1601 C C . PRO A 1 203 ? 8.633 -22.656 4.75 1 74.31 203 PRO A C 1
ATOM 1603 O O . PRO A 1 203 ? 9.023 -23.359 5.695 1 74.31 203 PRO A O 1
ATOM 1606 N N . LEU A 1 204 ? 9.414 -22.203 3.855 1 76 204 LEU A N 1
ATOM 1607 C CA . LEU A 1 204 ? 10.859 -22.375 3.955 1 76 204 LEU A CA 1
ATOM 1608 C C . LEU A 1 204 ? 11.406 -21.656 5.188 1 76 204 LEU A C 1
ATOM 1610 O O . LEU A 1 204 ? 12.32 -22.156 5.84 1 76 204 LEU A O 1
ATOM 1614 N N . MET A 1 205 ? 10.789 -20.594 5.469 1 75.62 205 MET A N 1
ATOM 1615 C CA . MET A 1 205 ? 11.211 -19.812 6.621 1 75.62 205 MET A CA 1
ATOM 1616 C C . MET A 1 205 ? 10.797 -20.484 7.926 1 75.62 205 MET A C 1
ATOM 1618 O O . MET A 1 205 ? 11.523 -20.422 8.914 1 75.62 205 MET A O 1
ATOM 1622 N N . ARG A 1 206 ? 9.672 -21.016 7.91 1 69.56 206 ARG A N 1
ATOM 1623 C CA . ARG A 1 206 ? 9.203 -21.734 9.094 1 69.56 206 ARG A CA 1
ATOM 1624 C C . ARG A 1 206 ? 10.094 -22.922 9.414 1 69.56 206 ARG A C 1
ATOM 1626 O O . ARG A 1 206 ? 10.281 -23.266 10.586 1 69.56 206 ARG A O 1
ATOM 1633 N N . LEU A 1 207 ? 10.562 -23.547 8.438 1 61.62 207 LEU A N 1
ATOM 1634 C CA . LEU A 1 207 ? 11.461 -24.672 8.625 1 61.62 207 LEU A CA 1
ATOM 1635 C C . LEU A 1 207 ? 12.773 -24.234 9.258 1 61.62 207 LEU A C 1
ATOM 1637 O O . LEU A 1 207 ? 13.422 -25.016 9.953 1 61.62 207 LEU A O 1
ATOM 1641 N N . GLN A 1 208 ? 13.055 -23.062 8.938 1 58.91 208 GLN A N 1
ATOM 1642 C CA . GLN A 1 208 ? 14.305 -22.547 9.477 1 58.91 208 GLN A CA 1
ATOM 1643 C C . GLN A 1 208 ? 14.156 -22.172 10.953 1 58.91 208 GLN A C 1
ATOM 1645 O O . GLN A 1 208 ? 15.133 -22.188 11.703 1 58.91 208 GLN A O 1
ATOM 1650 N N . VAL A 1 209 ? 12.922 -21.672 11.297 1 54.31 209 VAL A N 1
ATOM 1651 C CA . VAL A 1 209 ? 12.672 -21.359 12.695 1 54.31 209 VAL A CA 1
ATOM 1652 C C . VAL A 1 209 ? 12.008 -22.547 13.383 1 54.31 209 VAL A C 1
ATOM 1654 O O . VAL A 1 209 ? 11.125 -23.188 12.812 1 54.31 209 VAL A O 1
ATOM 1657 N N . THR A 1 210 ? 12.719 -23.375 14.195 1 44.5 210 THR A N 1
ATOM 1658 C CA . THR A 1 210 ? 12.18 -24.469 14.984 1 44.5 210 THR A CA 1
ATOM 1659 C C . THR A 1 210 ? 10.781 -24.125 15.5 1 44.5 210 THR A C 1
ATOM 1661 O O . THR A 1 210 ? 10.617 -23.734 16.656 1 44.5 210 THR A O 1
ATOM 1664 N N . ARG A 1 211 ? 10.125 -23.281 14.844 1 44.94 211 ARG A N 1
ATOM 1665 C CA . ARG A 1 211 ? 8.844 -23.031 15.5 1 44.94 211 ARG A CA 1
ATOM 1666 C C . ARG A 1 211 ? 7.969 -24.281 15.469 1 44.94 211 ARG A C 1
ATOM 1668 O O . ARG A 1 211 ? 8.086 -25.109 14.562 1 44.94 211 ARG A O 1
ATOM 1675 N N . SER A 1 212 ? 7.336 -24.578 16.641 1 41.41 212 SER A N 1
ATOM 1676 C CA . SER A 1 212 ? 6.48 -25.719 16.969 1 41.41 212 SER A CA 1
ATOM 1677 C C . SER A 1 212 ? 5.414 -25.938 15.914 1 41.41 212 SER A C 1
ATOM 1679 O O . SER A 1 212 ? 4.828 -24.969 15.406 1 41.41 212 SER A O 1
ATOM 1681 N N . PRO A 1 213 ? 5.391 -26.953 15.195 1 41.91 213 PRO A N 1
ATOM 1682 C CA . PRO A 1 213 ? 4.383 -27.453 14.258 1 41.91 213 PRO A CA 1
ATOM 1683 C C . PRO A 1 213 ? 2.957 -27.109 14.688 1 41.91 213 PRO A C 1
ATOM 1685 O O . PRO A 1 213 ? 2.002 -27.406 13.961 1 41.91 213 PRO A O 1
ATOM 1688 N N . GLU A 1 214 ? 2.74 -26.859 15.875 1 41.06 214 GLU A N 1
ATOM 1689 C CA . GLU A 1 214 ? 1.464 -27.062 16.547 1 41.06 214 GLU A CA 1
ATOM 1690 C C . GLU A 1 214 ? 0.354 -26.234 15.906 1 41.06 214 GLU A C 1
ATOM 1692 O O . GLU A 1 214 ? -0.829 -26.562 16.062 1 41.06 214 GLU A O 1
ATOM 1697 N N . GLU A 1 215 ? 0.574 -25 15.742 1 42.84 215 GLU A N 1
ATOM 1698 C CA . GLU A 1 215 ? -0.663 -24.234 15.68 1 42.84 215 GLU A CA 1
ATOM 1699 C C . GLU A 1 215 ? -1.343 -24.391 14.32 1 42.84 215 GLU A C 1
ATOM 1701 O O . GLU A 1 215 ? -2.193 -23.578 13.945 1 42.84 215 GLU A O 1
ATOM 1706 N N . ASP A 1 216 ? -0.708 -25.156 13.453 1 44.88 216 ASP A N 1
ATOM 1707 C CA . ASP A 1 216 ? -1.264 -25.25 12.102 1 44.88 216 ASP A CA 1
ATOM 1708 C C . ASP A 1 216 ? -2.566 -26.047 12.102 1 44.8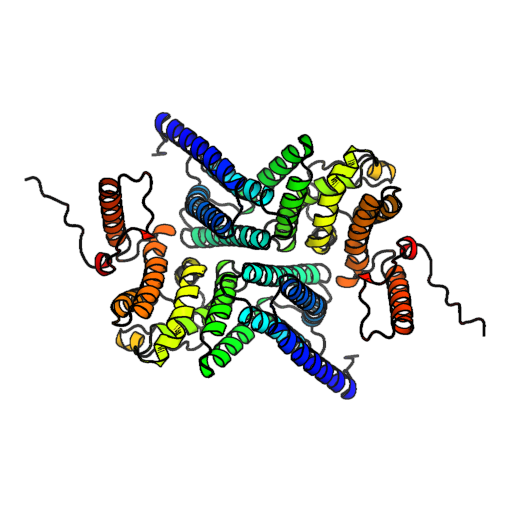8 216 ASP A C 1
ATOM 1710 O O . ASP A 1 216 ? -2.59 -27.219 12.492 1 44.88 216 ASP A O 1
ATOM 1714 N N . GLY A 1 217 ? -3.586 -25.5 12.398 1 42.09 217 GLY A N 1
ATOM 1715 C CA . GLY A 1 217 ? -4.824 -26.234 12.188 1 42.09 217 GLY A CA 1
ATOM 1716 C C . GLY A 1 217 ? -4.742 -27.203 11.023 1 42.09 217 GLY A C 1
ATOM 1717 O O . GLY A 1 217 ? -3.826 -27.125 10.203 1 42.09 217 GLY A O 1
ATOM 1718 N N . PRO A 1 218 ? -5.402 -28.297 11.039 1 43.56 218 PRO A N 1
ATOM 1719 C CA . PRO A 1 218 ? -5.434 -29.359 10.023 1 43.56 218 PRO A CA 1
ATOM 1720 C C . PRO A 1 218 ? -5.574 -28.797 8.602 1 43.56 218 PRO A C 1
ATOM 1722 O O . PRO A 1 218 ? -6.68 -28.469 8.172 1 43.56 218 PRO A O 1
ATOM 1725 N N . ALA A 1 219 ? -4.918 -27.859 8.234 1 52.53 219 ALA A N 1
ATOM 1726 C CA . ALA A 1 219 ? -5.203 -27.625 6.82 1 52.53 219 ALA A CA 1
ATOM 1727 C C . ALA A 1 219 ? -4.957 -28.891 6 1 52.53 219 ALA A C 1
ATOM 1729 O O . ALA A 1 219 ? -3.877 -29.484 6.078 1 52.53 219 ALA A O 1
ATOM 1730 N N . ILE A 1 220 ? -6.008 -29.734 5.75 1 60.12 220 ILE A N 1
ATOM 1731 C CA . ILE A 1 220 ? -6.039 -31 5 1 60.12 220 ILE A CA 1
ATOM 1732 C C . ILE A 1 220 ? -5.711 -30.719 3.533 1 60.12 220 ILE A C 1
ATOM 1734 O O . ILE A 1 220 ? -6.168 -29.734 2.957 1 60.12 220 ILE A O 1
ATOM 1738 N N . THR A 1 221 ? -4.66 -31.297 3.078 1 69.56 221 THR A N 1
ATOM 1739 C CA . THR A 1 221 ? -4.344 -31.344 1.654 1 69.56 221 THR A CA 1
ATOM 1740 C C . THR A 1 221 ? -5.52 -31.906 0.86 1 69.56 221 THR A C 1
ATOM 1742 O O . THR A 1 221 ? -6.355 -32.625 1.405 1 69.56 221 THR A O 1
ATOM 1745 N N . GLY A 1 222 ? -5.762 -31.328 -0.262 1 67.88 222 GLY A N 1
ATOM 1746 C CA . GLY A 1 222 ? -6.801 -31.859 -1.13 1 67.88 222 GLY A CA 1
ATOM 1747 C C . GLY A 1 222 ? -6.551 -33.312 -1.54 1 67.88 222 GLY A C 1
ATOM 1748 O O . GLY A 1 222 ? -5.457 -33.844 -1.332 1 67.88 222 GLY A O 1
ATOM 1749 N N . VAL A 1 223 ? -7.531 -33.938 -1.979 1 68.25 223 VAL A N 1
ATOM 1750 C CA . VAL A 1 223 ? -7.531 -35.375 -2.305 1 68.25 223 VAL A CA 1
ATOM 1751 C C . VAL A 1 223 ? -6.434 -35.656 -3.324 1 68.25 223 VAL A C 1
ATOM 1753 O O . VAL A 1 223 ? -5.715 -36.656 -3.201 1 68.25 223 VAL A O 1
ATOM 1756 N N . MET A 1 224 ? -6.289 -34.75 -4.258 1 71.31 224 MET A N 1
ATOM 1757 C CA . MET A 1 224 ? -5.328 -35.031 -5.32 1 71.31 224 MET A CA 1
ATOM 1758 C C . MET A 1 224 ? -3.896 -34.906 -4.805 1 71.31 224 MET A C 1
ATOM 1760 O O . MET A 1 224 ? -3.012 -35.625 -5.238 1 71.31 224 MET A O 1
ATOM 1764 N N . ALA A 1 225 ? -3.668 -34.062 -3.971 1 72.5 225 ALA A N 1
ATOM 1765 C CA . ALA A 1 225 ? -2.348 -33.938 -3.365 1 72.5 225 ALA A CA 1
ATOM 1766 C C . ALA A 1 225 ? -2.002 -35.156 -2.514 1 72.5 225 ALA A C 1
ATOM 1768 O O . ALA A 1 225 ? -0.865 -35.625 -2.531 1 72.5 225 ALA A O 1
ATOM 1769 N N . GLN A 1 226 ? -3.051 -35.594 -1.845 1 70.44 226 GLN A N 1
ATOM 1770 C CA . GLN A 1 226 ? -2.848 -36.781 -1.028 1 70.44 226 GLN A CA 1
ATOM 1771 C C . GLN A 1 226 ? -2.453 -37.969 -1.891 1 70.44 226 GLN A C 1
ATOM 1773 O O . GLN A 1 226 ? -1.574 -38.75 -1.515 1 70.44 226 GLN A O 1
ATOM 1778 N N . LYS A 1 227 ? -3.117 -38.031 -2.979 1 69.31 227 LYS A N 1
ATOM 1779 C CA . LYS A 1 227 ? -2.801 -39.094 -3.912 1 69.31 227 LYS A CA 1
ATOM 1780 C C . LYS A 1 227 ? -1.363 -39 -4.41 1 69.31 227 LYS A C 1
ATOM 1782 O O . LYS A 1 227 ? -0.747 -40 -4.766 1 69.31 227 LYS A O 1
ATOM 1787 N N . ALA A 1 228 ? -0.876 -37.812 -4.41 1 69.94 228 ALA A N 1
ATOM 1788 C CA . ALA A 1 228 ? 0.5 -37.562 -4.84 1 69.94 228 ALA A CA 1
ATOM 1789 C C . ALA A 1 228 ? 1.458 -37.625 -3.65 1 69.94 228 ALA A C 1
ATOM 1791 O O . ALA A 1 228 ? 2.596 -37.156 -3.75 1 69.94 228 ALA A O 1
ATOM 1792 N N . ASP A 1 229 ? 0.961 -38.062 -2.443 1 70.5 229 ASP A N 1
ATOM 1793 C CA . ASP A 1 229 ? 1.725 -38.312 -1.222 1 70.5 229 ASP A CA 1
ATOM 1794 C C . ASP A 1 229 ? 2.189 -37 -0.601 1 70.5 229 ASP A C 1
ATOM 1796 O O . ASP A 1 229 ? 3.297 -36.906 -0.067 1 70.5 229 ASP A O 1
ATOM 1800 N N . ILE A 1 230 ? 1.479 -36.062 -0.961 1 70.31 230 ILE A N 1
ATOM 1801 C CA . ILE A 1 230 ? 1.712 -34.781 -0.293 1 70.31 230 ILE A CA 1
ATOM 1802 C C . ILE A 1 230 ? 0.744 -34.625 0.878 1 70.31 230 ILE A C 1
ATOM 1804 O O . ILE A 1 230 ? -0.469 -34.531 0.68 1 70.31 230 ILE A O 1
ATOM 1808 N N . HIS A 1 231 ? 1.298 -34.688 2.074 1 63.59 231 HIS A N 1
ATOM 1809 C CA . HIS A 1 231 ? 0.416 -34.719 3.236 1 63.59 231 HIS A CA 1
ATOM 1810 C C . HIS A 1 231 ? 0.604 -33.469 4.109 1 63.59 231 HIS A C 1
ATOM 1812 O O . HIS A 1 231 ? -0.184 -33.25 5.023 1 63.59 231 HIS A O 1
ATOM 1818 N N . GLU A 1 232 ? 1.606 -32.844 3.682 1 60.09 232 GLU A N 1
ATOM 1819 C CA . GLU A 1 232 ? 1.868 -31.672 4.527 1 60.09 232 GLU A CA 1
ATOM 1820 C C . GLU A 1 232 ? 0.764 -30.625 4.387 1 60.09 232 GLU A C 1
ATOM 1822 O O . GLU A 1 232 ? 0.365 -30.281 3.273 1 60.09 232 GLU A O 1
ATOM 1827 N N . VAL A 1 233 ? 0.227 -30.297 5.48 1 53.03 233 VAL A N 1
ATOM 1828 C CA . VAL A 1 233 ? -0.887 -29.359 5.5 1 53.03 233 VAL A CA 1
ATOM 1829 C C . VAL A 1 233 ? -0.381 -27.953 5.176 1 53.03 233 VAL A C 1
ATOM 1831 O O . VAL A 1 233 ? -1.029 -27.219 4.434 1 53.03 233 VAL A O 1
ATOM 1834 N N . ARG A 1 234 ? 0.789 -27.688 5.648 1 56.12 234 ARG A N 1
ATOM 1835 C CA . ARG A 1 234 ? 1.333 -26.344 5.41 1 56.12 234 ARG A CA 1
ATOM 1836 C C . ARG A 1 234 ? 2.107 -26.297 4.098 1 56.12 234 ARG A C 1
ATOM 1838 O O . ARG A 1 234 ? 2.443 -27.344 3.531 1 56.12 234 ARG A O 1
ATOM 1845 N N . PHE A 1 235 ? 2.25 -25.078 3.592 1 60.16 235 PHE A N 1
ATOM 1846 C CA . PHE A 1 235 ? 2.955 -24.859 2.334 1 60.16 235 PHE A CA 1
ATOM 1847 C C . PHE A 1 235 ? 4.379 -25.406 2.408 1 60.16 235 PHE A C 1
ATOM 1849 O O . PHE A 1 235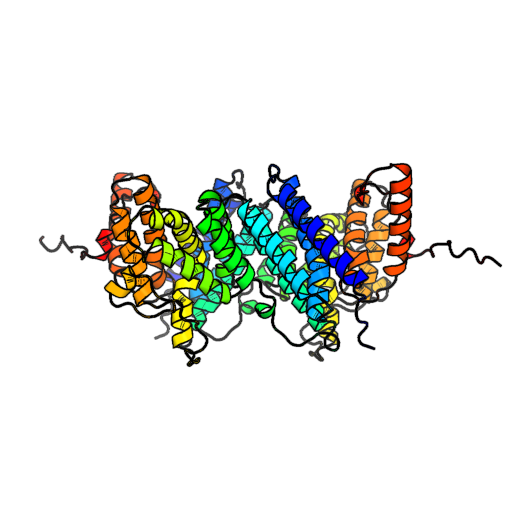 ? 5.086 -25.172 3.389 1 60.16 235 PHE A O 1
ATOM 1856 N N . SER A 1 236 ? 4.621 -26.312 1.568 1 68.88 236 SER A N 1
ATOM 1857 C CA . SER A 1 236 ? 5.934 -26.938 1.455 1 68.88 236 SER A CA 1
ATOM 1858 C C . SER A 1 236 ? 6.457 -26.875 0.025 1 68.88 236 SER A C 1
ATOM 1860 O O . SER A 1 236 ? 5.711 -26.547 -0.901 1 68.88 236 SER A O 1
ATOM 1862 N N . GLN A 1 237 ? 7.742 -27.094 -0.056 1 77.12 237 GLN A N 1
ATOM 1863 C CA . GLN A 1 237 ? 8.336 -27.109 -1.387 1 77.12 237 GLN A CA 1
ATOM 1864 C C . GLN A 1 237 ? 7.707 -28.188 -2.26 1 77.12 237 GLN A C 1
ATOM 1866 O O . GLN A 1 237 ? 7.492 -27.984 -3.455 1 77.12 237 GLN A O 1
ATOM 1871 N N . SER A 1 238 ? 7.434 -29.281 -1.646 1 78.19 238 SER A N 1
ATOM 1872 C CA . SER A 1 238 ? 6.793 -30.359 -2.385 1 78.19 238 SER A CA 1
ATOM 1873 C C . SER A 1 238 ? 5.402 -29.953 -2.867 1 78.19 238 SER A C 1
ATOM 1875 O O . SER A 1 238 ? 5.012 -30.281 -3.992 1 78.19 238 SER A O 1
ATOM 1877 N N . ARG A 1 239 ? 4.703 -29.328 -2.029 1 82.81 239 ARG A N 1
ATOM 1878 C CA . ARG A 1 239 ? 3.375 -28.859 -2.412 1 82.81 239 ARG A CA 1
ATOM 1879 C C . ARG A 1 239 ? 3.459 -27.812 -3.51 1 82.81 239 ARG A C 1
ATOM 1881 O O . ARG A 1 239 ? 2.619 -27.781 -4.414 1 82.81 239 ARG A O 1
ATOM 1888 N N . TRP A 1 240 ? 4.453 -26.953 -3.447 1 87.75 240 TRP A N 1
ATOM 1889 C CA . TRP A 1 240 ? 4.699 -25.953 -4.477 1 87.75 240 TRP A CA 1
ATOM 1890 C C . TRP A 1 240 ? 4.934 -26.609 -5.832 1 87.75 240 TRP A C 1
ATOM 1892 O O . TRP A 1 240 ? 4.336 -26.203 -6.836 1 87.75 240 TRP A O 1
ATOM 1902 N N . LEU A 1 241 ? 5.734 -27.656 -5.805 1 86.12 241 LEU A N 1
ATOM 1903 C CA . LEU A 1 241 ? 6.035 -28.375 -7.039 1 86.12 241 LEU A CA 1
ATOM 1904 C C . LEU A 1 241 ? 4.797 -29.078 -7.57 1 86.12 241 LEU A C 1
ATOM 1906 O O . LEU A 1 241 ? 4.594 -29.156 -8.781 1 86.12 241 LEU A O 1
ATOM 1910 N N . TYR A 1 242 ? 4.051 -29.562 -6.688 1 87.69 242 TYR A N 1
ATOM 1911 C CA . TYR A 1 242 ? 2.805 -30.203 -7.094 1 87.69 242 TYR A CA 1
ATOM 1912 C C . TYR A 1 242 ? 1.876 -29.203 -7.77 1 87.69 242 TYR A C 1
ATOM 1914 O O . TYR A 1 242 ? 1.284 -29.5 -8.812 1 87.69 242 TYR A O 1
ATOM 1922 N N . TRP A 1 243 ? 1.658 -28.047 -7.129 1 91.06 243 TRP A N 1
ATOM 1923 C CA . TRP A 1 243 ? 0.815 -27 -7.703 1 91.06 243 TRP A CA 1
ATOM 1924 C C . TRP A 1 243 ? 1.305 -26.594 -9.094 1 91.06 243 TRP A C 1
ATOM 1926 O O . TRP A 1 243 ? 0.505 -26.438 -10.016 1 91.06 243 TRP A O 1
ATOM 1936 N N . ARG A 1 244 ? 2.602 -26.406 -9.211 1 92.25 244 ARG A N 1
ATOM 1937 C CA . ARG A 1 244 ? 3.17 -26.047 -10.508 1 92.25 244 ARG A CA 1
ATOM 1938 C C . ARG A 1 244 ? 2.863 -27.109 -11.555 1 92.25 244 ARG A C 1
ATOM 1940 O O . ARG A 1 244 ? 2.486 -26.797 -12.68 1 92.25 244 ARG A O 1
ATOM 1947 N N . ARG A 1 245 ? 3.016 -28.375 -11.172 1 89.75 245 ARG A N 1
ATOM 1948 C CA . ARG A 1 245 ? 2.701 -29.484 -12.062 1 89.75 245 ARG A CA 1
ATOM 1949 C C . ARG A 1 245 ? 1.225 -29.484 -12.445 1 89.75 245 ARG A C 1
ATOM 1951 O O . ARG A 1 245 ? 0.874 -29.766 -13.594 1 89.75 245 ARG A O 1
ATOM 1958 N N . ARG A 1 246 ? 0.425 -29.234 -11.508 1 91.38 246 ARG A N 1
ATOM 1959 C CA . ARG A 1 246 ? -1.01 -29.188 -11.766 1 91.38 246 ARG A CA 1
ATOM 1960 C C . ARG A 1 246 ? -1.348 -28.094 -12.781 1 91.38 246 ARG A C 1
ATOM 1962 O O . ARG A 1 246 ? -2.156 -28.312 -13.688 1 91.38 246 ARG A O 1
ATOM 1969 N N . PHE A 1 247 ? -0.75 -26.922 -12.625 1 93.25 247 PHE A N 1
ATOM 1970 C CA . PHE A 1 247 ? -0.938 -25.875 -13.617 1 93.25 247 PHE A CA 1
ATOM 1971 C C . PHE A 1 247 ? -0.499 -26.344 -14.992 1 93.25 247 PHE A C 1
ATOM 1973 O O . PHE A 1 247 ? -1.155 -26.047 -16 1 93.25 247 PHE A O 1
ATOM 1980 N N . GLN A 1 248 ? 0.589 -27.078 -15.023 1 91.75 248 GLN A N 1
ATOM 1981 C CA . GLN A 1 248 ? 1.097 -27.625 -16.281 1 91.75 248 GLN A CA 1
ATOM 1982 C C . GLN A 1 248 ? 0.083 -28.578 -16.922 1 91.75 248 GLN A C 1
ATOM 1984 O O . GLN A 1 248 ? -0.173 -28.5 -18.125 1 91.75 248 GLN A O 1
ATOM 1989 N N . GLU A 1 249 ? -0.445 -29.406 -16.125 1 90.69 249 GLU A N 1
ATOM 1990 C CA . GLU A 1 249 ? -1.425 -30.375 -16.594 1 90.69 249 GLU A CA 1
ATOM 1991 C C . GLU A 1 249 ? -2.686 -29.688 -17.109 1 90.69 249 GLU A C 1
ATOM 1993 O O . GLU A 1 249 ? -3.182 -30 -18.188 1 90.69 249 GLU A O 1
ATOM 1998 N N . ILE A 1 250 ? -3.172 -28.766 -16.344 1 91.88 250 ILE A N 1
ATOM 1999 C CA . ILE A 1 250 ? -4.383 -28.047 -16.719 1 91.88 250 ILE A CA 1
ATOM 2000 C C . ILE A 1 250 ? -4.098 -27.172 -17.953 1 91.88 250 ILE A C 1
ATOM 2002 O O . ILE A 1 250 ? -5.008 -26.859 -18.719 1 91.88 250 ILE A O 1
ATOM 2006 N N . GLY A 1 251 ? -2.852 -26.844 -18.125 1 91.25 251 GLY A N 1
ATOM 2007 C CA . GLY A 1 251 ? -2.441 -26.062 -19.297 1 91.25 251 GLY A CA 1
ATOM 2008 C C . GLY A 1 251 ? -2.695 -26.781 -20.609 1 91.25 251 GLY A C 1
ATOM 2009 O O . GLY A 1 251 ? -2.674 -26.156 -21.672 1 91.25 251 GLY A O 1
ATOM 2010 N N . ARG A 1 252 ? -3.021 -28 -20.547 1 89.81 252 ARG A N 1
ATOM 2011 C CA . ARG A 1 252 ? -3.33 -28.812 -21.719 1 89.81 252 ARG A CA 1
ATOM 2012 C C . ARG A 1 252 ? -4.832 -29.031 -21.859 1 89.81 252 ARG A C 1
ATOM 2014 O O . ARG A 1 252 ? -5.273 -29.875 -22.641 1 89.81 252 ARG A O 1
ATOM 2021 N N . HIS A 1 253 ? -5.559 -28.375 -21.094 1 89.62 253 HIS A N 1
ATOM 2022 C CA . HIS A 1 253 ? -7.008 -28.531 -21.109 1 89.62 253 HIS A CA 1
ATOM 2023 C C . HIS A 1 253 ? -7.574 -28.234 -22.5 1 89.62 253 HIS A C 1
ATOM 2025 O O . HIS A 1 253 ? -7.043 -27.391 -23.219 1 89.62 253 HIS A O 1
ATOM 2031 N N . HIS A 1 254 ? -8.633 -28.859 -22.859 1 90.81 254 HIS A N 1
ATOM 2032 C CA . HIS A 1 254 ? -9.242 -28.703 -24.172 1 90.81 254 HIS A CA 1
ATOM 2033 C C . HIS A 1 254 ? -9.844 -27.312 -24.359 1 90.81 254 HIS A C 1
ATOM 2035 O O . HIS A 1 254 ? -9.922 -26.812 -25.484 1 90.81 254 HIS A O 1
ATOM 2041 N N . ASP A 1 255 ? -10.367 -26.766 -23.281 1 91.62 255 ASP A N 1
ATOM 2042 C CA . ASP A 1 255 ? -10.859 -25.391 -23.328 1 91.62 255 ASP A CA 1
ATOM 2043 C C . ASP A 1 255 ? -9.703 -24.406 -23.344 1 91.62 255 ASP A C 1
ATOM 2045 O O . ASP A 1 255 ? -8.953 -24.297 -22.375 1 91.62 255 ASP A O 1
ATOM 2049 N N . PRO A 1 256 ? -9.562 -23.625 -24.375 1 92.25 256 PRO A N 1
ATOM 2050 C CA . PRO A 1 256 ? -8.414 -22.719 -24.5 1 92.25 256 PRO A CA 1
ATOM 2051 C C . PRO A 1 256 ? -8.367 -21.656 -23.406 1 92.25 256 PRO A C 1
ATOM 2053 O O . PRO A 1 256 ? -7.289 -21.203 -23.016 1 92.25 256 PRO A O 1
ATOM 2056 N N . THR A 1 257 ? -9.477 -21.234 -22.969 1 91.88 257 THR A N 1
ATOM 2057 C CA . THR A 1 257 ? -9.523 -20.234 -21.906 1 91.88 257 THR A CA 1
ATOM 2058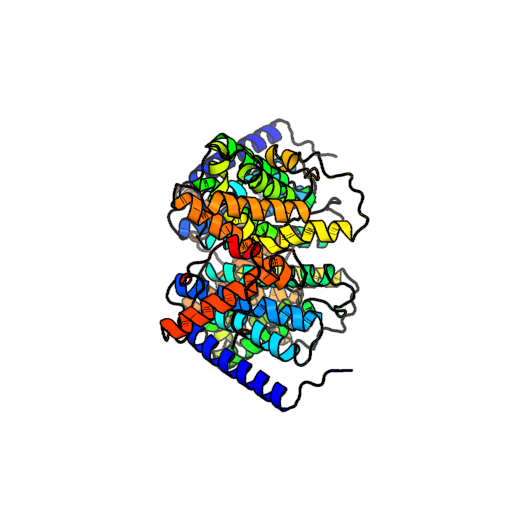 C C . THR A 1 257 ? -8.945 -20.797 -20.609 1 91.88 257 THR A C 1
ATOM 2060 O O . THR A 1 257 ? -8.164 -20.125 -19.922 1 91.88 257 THR A O 1
ATOM 2063 N N . VAL A 1 258 ? -9.336 -21.953 -20.344 1 93 258 VAL A N 1
ATOM 2064 C CA . VAL A 1 258 ? -8.836 -22.641 -19.141 1 93 258 VAL A CA 1
ATOM 2065 C C . VAL A 1 258 ? -7.332 -22.891 -19.281 1 93 258 VAL A C 1
ATOM 2067 O O . VAL A 1 258 ? -6.566 -22.625 -18.359 1 93 258 VAL A O 1
ATOM 2070 N N . ALA A 1 259 ? -6.945 -23.328 -20.375 1 93.5 259 ALA A N 1
ATOM 2071 C CA . ALA A 1 259 ? -5.535 -23.609 -20.641 1 93.5 259 ALA A CA 1
ATOM 2072 C C . ALA A 1 259 ? -4.688 -22.344 -20.5 1 93.5 259 ALA A C 1
ATOM 2074 O O . ALA A 1 259 ? -3.604 -22.391 -19.922 1 93.5 259 ALA A O 1
ATOM 2075 N N . ALA A 1 260 ? -5.16 -21.312 -21.047 1 93.44 260 ALA A N 1
ATOM 2076 C CA . ALA A 1 260 ? -4.43 -20.047 -21 1 93.44 260 ALA A CA 1
ATOM 2077 C C . ALA A 1 260 ? -4.262 -19.578 -19.562 1 93.44 260 ALA A C 1
ATOM 2079 O O . ALA A 1 260 ? -3.207 -19.062 -19.188 1 93.44 260 ALA A O 1
ATOM 2080 N N . GLN A 1 261 ? -5.285 -19.703 -18.781 1 93.88 261 GLN A N 1
ATOM 2081 C CA . GLN A 1 261 ? -5.227 -19.328 -17.375 1 93.88 261 GLN A CA 1
ATOM 2082 C C . GLN A 1 261 ? -4.191 -20.172 -16.625 1 93.88 261 GLN A C 1
ATOM 2084 O O . GLN A 1 261 ? -3.383 -19.625 -15.875 1 93.88 261 GLN A O 1
ATOM 2089 N N . ALA A 1 262 ? -4.258 -21.359 -16.859 1 94.06 262 ALA A N 1
ATOM 2090 C CA . ALA A 1 262 ? -3.32 -22.266 -16.188 1 94.06 262 ALA A CA 1
ATOM 2091 C C . ALA A 1 262 ? -1.881 -21.938 -16.562 1 94.06 262 ALA A C 1
ATOM 2093 O O . ALA A 1 262 ? -0.977 -22 -15.734 1 94.06 262 ALA A O 1
ATOM 2094 N N . LYS A 1 263 ? -1.668 -21.609 -17.781 1 93.88 263 LYS A N 1
ATOM 2095 C CA . LYS A 1 263 ? -0.334 -21.234 -18.234 1 93.88 263 LYS A CA 1
ATOM 2096 C C . LYS A 1 263 ? 0.183 -20 -17.5 1 93.88 263 LYS A C 1
ATOM 2098 O O . LYS A 1 263 ? 1.365 -19.938 -17.156 1 93.88 263 LYS A O 1
ATOM 2103 N N . LYS A 1 264 ? -0.69 -19.094 -17.281 1 94.25 264 LYS A N 1
ATOM 2104 C CA . LYS A 1 264 ? -0.312 -17.922 -16.531 1 94.25 264 LYS A CA 1
ATOM 2105 C C . LYS A 1 264 ? 0.13 -18.281 -15.109 1 94.25 264 LYS A C 1
ATOM 2107 O O . LYS A 1 264 ? 1.113 -17.75 -14.602 1 94.25 264 LYS A O 1
ATOM 2112 N N . GLY A 1 265 ? -0.645 -19.156 -14.547 1 95.62 265 GLY A N 1
ATOM 2113 C CA . GLY A 1 265 ? -0.274 -19.641 -13.219 1 95.62 265 GLY A CA 1
ATOM 2114 C C . GLY A 1 265 ? 1.08 -20.328 -13.188 1 95.62 265 GLY A C 1
ATOM 2115 O O . GLY A 1 265 ? 1.903 -20.031 -12.312 1 95.62 265 GLY A O 1
ATOM 2116 N N . PHE A 1 266 ? 1.338 -21.125 -14.156 1 94.81 266 PHE A N 1
ATOM 2117 C CA . PHE A 1 266 ? 2.613 -21.828 -14.273 1 94.81 266 PHE A CA 1
ATOM 2118 C C . PHE A 1 266 ? 3.762 -20.828 -14.406 1 94.81 266 PHE A C 1
ATOM 2120 O O . PHE A 1 266 ? 4.773 -20.953 -13.711 1 94.81 266 PHE A O 1
ATOM 2127 N N . MET A 1 267 ? 3.6 -19.906 -15.227 1 92.75 267 MET A N 1
ATOM 2128 C CA . MET A 1 267 ? 4.652 -18.938 -15.508 1 92.75 267 MET A CA 1
ATOM 2129 C C . MET A 1 267 ? 4.969 -18.094 -14.273 1 92.75 267 MET A C 1
ATOM 2131 O O . MET A 1 267 ? 6.113 -17.688 -14.062 1 92.75 267 MET A O 1
ATOM 2135 N N . ALA A 1 268 ? 3.934 -17.875 -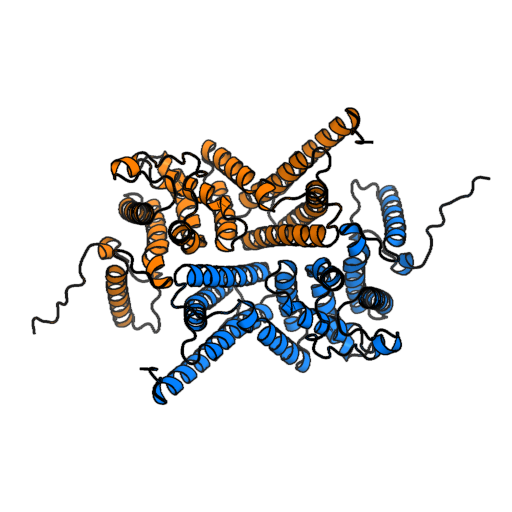13.484 1 93.69 268 ALA A N 1
ATOM 2136 C CA . ALA A 1 268 ? 4.121 -17.094 -12.258 1 93.69 268 ALA A CA 1
ATOM 2137 C C . ALA A 1 268 ? 4.957 -17.875 -11.242 1 93.69 268 ALA A C 1
ATOM 2139 O O . ALA A 1 268 ? 5.598 -17.281 -10.375 1 93.69 268 ALA A O 1
ATOM 2140 N N . MET A 1 269 ? 5.027 -19.141 -11.398 1 93.81 269 MET A N 1
ATOM 2141 C CA . MET A 1 269 ? 5.656 -19.969 -10.375 1 93.81 269 MET A CA 1
ATOM 2142 C C . MET A 1 269 ? 7.047 -20.406 -10.812 1 93.81 269 MET A C 1
ATOM 2144 O O . MET A 1 269 ? 7.922 -20.641 -9.977 1 93.81 269 MET A O 1
ATOM 2148 N N . ILE A 1 270 ? 7.301 -20.516 -12.07 1 92.12 270 ILE A N 1
ATOM 2149 C CA . ILE A 1 270 ? 8.406 -21.297 -12.625 1 92.12 270 ILE A CA 1
ATOM 2150 C C . ILE A 1 270 ? 9.727 -20.562 -12.367 1 92.12 270 ILE A C 1
ATOM 2152 O O . ILE A 1 270 ? 10.797 -21.172 -12.438 1 92.12 270 ILE A O 1
ATOM 2156 N N . SER A 1 271 ? 9.695 -19.328 -12.016 1 91.06 271 SER A N 1
ATOM 2157 C CA . SER A 1 271 ? 10.953 -18.609 -11.828 1 91.06 271 SER A CA 1
ATOM 2158 C C . SER A 1 271 ? 11.117 -18.141 -10.391 1 91.06 271 SER A C 1
ATOM 2160 O O . SER A 1 271 ? 12.031 -17.375 -10.078 1 91.06 271 SER A O 1
ATOM 2162 N N . CYS A 1 272 ? 10.234 -18.5 -9.57 1 91.69 272 CYS A N 1
ATOM 2163 C CA . CYS A 1 272 ? 10.203 -17.969 -8.211 1 91.69 272 CYS A CA 1
ATOM 2164 C C . CYS A 1 272 ? 11.492 -18.312 -7.469 1 91.69 272 CYS A C 1
ATOM 2166 O O . CYS A 1 272 ? 12.102 -17.453 -6.844 1 91.69 272 CYS A O 1
ATOM 2168 N N . GLY A 1 273 ? 11.914 -19.547 -7.527 1 90.25 273 GLY A N 1
ATOM 2169 C CA . GLY A 1 273 ? 13.148 -19.953 -6.879 1 90.25 273 GLY A CA 1
ATOM 2170 C C . GLY A 1 273 ? 14.367 -19.219 -7.391 1 90.25 273 GLY A C 1
ATOM 2171 O O . GLY A 1 273 ? 15.164 -18.703 -6.602 1 90.25 273 GLY A O 1
ATOM 2172 N N . ARG A 1 274 ? 14.484 -19.125 -8.617 1 90.44 274 ARG A N 1
ATOM 2173 C CA . ARG A 1 274 ? 15.625 -18.469 -9.242 1 90.44 274 ARG A CA 1
ATOM 2174 C C . ARG A 1 274 ? 15.68 -17 -8.844 1 90.44 274 ARG A C 1
ATOM 2176 O O . ARG A 1 274 ? 16.766 -16.469 -8.57 1 90.44 274 ARG A O 1
ATOM 2183 N N . LEU A 1 275 ? 14.562 -16.406 -8.859 1 93.75 275 LEU A N 1
ATOM 2184 C CA . LEU A 1 275 ? 14.5 -14.992 -8.531 1 93.75 275 LEU A CA 1
ATOM 2185 C C . LEU A 1 275 ? 14.82 -14.758 -7.059 1 93.75 275 LEU A C 1
ATOM 2187 O O . LEU A 1 275 ? 15.109 -13.625 -6.656 1 93.75 275 LEU A O 1
ATOM 2191 N N . LEU A 1 276 ? 14.773 -15.781 -6.273 1 93.25 276 LEU A N 1
ATOM 2192 C CA . LEU A 1 276 ? 15.172 -15.711 -4.867 1 93.25 276 LEU A CA 1
ATOM 2193 C C . LEU A 1 276 ? 16.531 -16.359 -4.656 1 93.25 276 LEU A C 1
ATOM 2195 O O . LEU A 1 276 ? 16.969 -16.547 -3.518 1 93.25 276 LEU A O 1
ATOM 2199 N N . ASP A 1 277 ? 17.188 -16.75 -5.777 1 92.38 277 ASP A N 1
ATOM 2200 C CA . ASP A 1 277 ? 18.5 -17.391 -5.781 1 92.38 277 ASP A CA 1
ATOM 2201 C C . ASP A 1 277 ? 18.469 -18.734 -5.047 1 92.38 277 ASP A C 1
ATOM 2203 O O . ASP A 1 277 ? 19.359 -19.031 -4.254 1 92.38 277 ASP A O 1
ATOM 2207 N N . LEU A 1 278 ? 17.375 -19.422 -5.246 1 90.75 278 LEU A N 1
ATOM 2208 C CA . LEU A 1 278 ? 17.234 -20.781 -4.754 1 90.75 278 LEU A CA 1
ATOM 2209 C C . LEU A 1 278 ? 17.172 -21.781 -5.914 1 90.75 278 LEU A C 1
ATOM 2211 O O . LEU A 1 278 ? 16.75 -21.422 -7.016 1 90.75 278 LEU A O 1
ATOM 2215 N N . SER A 1 279 ? 17.672 -22.906 -5.605 1 87.25 279 SER A N 1
ATOM 2216 C CA . SER A 1 279 ? 17.609 -23.969 -6.613 1 87.25 279 SER A CA 1
ATOM 2217 C C . SER A 1 279 ? 16.328 -24.781 -6.477 1 87.25 279 SER A C 1
ATOM 2219 O O . SER A 1 279 ? 16.141 -25.484 -5.484 1 87.25 279 SER A O 1
ATOM 2221 N N . VAL A 1 280 ? 15.484 -24.641 -7.414 1 87.62 280 VAL A N 1
ATOM 2222 C CA . VAL A 1 280 ? 14.227 -25.391 -7.434 1 87.62 280 VAL A CA 1
ATOM 2223 C C . VAL A 1 280 ? 14.164 -26.266 -8.68 1 87.62 280 VAL A C 1
ATOM 2225 O O . VAL A 1 280 ? 14.578 -25.844 -9.766 1 87.62 280 VAL A O 1
ATOM 2228 N N . LEU A 1 281 ? 13.68 -27.375 -8.5 1 85.69 281 LEU A N 1
ATOM 2229 C CA . LEU A 1 281 ? 13.648 -28.391 -9.547 1 85.69 281 LEU A CA 1
ATOM 2230 C C . LEU A 1 281 ? 12.969 -27.859 -10.805 1 85.69 281 LEU A C 1
ATOM 2232 O O . LEU A 1 281 ? 11.867 -27.312 -10.727 1 85.69 281 LEU A O 1
ATOM 2236 N N . GLY A 1 282 ? 13.695 -27.938 -11.945 1 88.31 282 GLY A N 1
ATOM 2237 C CA . GLY A 1 282 ? 13.117 -27.656 -13.25 1 88.31 282 GLY A CA 1
ATOM 2238 C C . GLY A 1 282 ? 13.266 -26.203 -13.672 1 88.31 282 GLY A C 1
ATOM 2239 O O . GLY A 1 282 ? 13.125 -25.875 -14.852 1 88.31 282 GLY A O 1
ATOM 2240 N N . GLU A 1 283 ? 13.492 -25.312 -12.742 1 89.44 283 GLU A N 1
ATOM 2241 C CA . GLU A 1 283 ? 13.492 -23.875 -13.062 1 89.44 283 GLU A CA 1
ATOM 2242 C C . GLU A 1 283 ? 14.664 -23.516 -13.977 1 89.44 283 GLU A C 1
ATOM 2244 O O . GLU A 1 283 ? 14.5 -22.766 -14.938 1 89.44 283 GLU A O 1
ATOM 2249 N N . LEU A 1 284 ? 15.828 -24.078 -13.68 1 87.38 284 LEU A N 1
ATOM 2250 C CA . LEU A 1 284 ? 17 -23.797 -14.508 1 87.38 284 LEU A CA 1
ATOM 2251 C C . LEU A 1 284 ? 16.812 -24.344 -15.922 1 87.38 284 LEU A C 1
ATOM 2253 O O . LEU A 1 284 ? 17.141 -23.688 -16.906 1 87.38 284 LEU A O 1
ATOM 2257 N N . ARG A 1 285 ? 16.359 -25.516 -15.992 1 88.19 285 ARG A N 1
ATOM 2258 C CA . ARG A 1 285 ? 16.094 -26.125 -17.281 1 88.19 285 ARG A CA 1
ATOM 2259 C C . ARG A 1 285 ? 15.102 -25.312 -18.109 1 88.19 285 ARG A C 1
ATOM 2261 O O . ARG A 1 285 ? 15.312 -25.062 -19.297 1 88.19 285 ARG A O 1
ATOM 2268 N N . PHE A 1 286 ? 14.031 -24.969 -17.5 1 90 286 PHE A N 1
ATOM 2269 C CA . PHE A 1 286 ? 13.008 -24.172 -18.172 1 90 286 PHE A CA 1
ATOM 2270 C C . PHE A 1 286 ? 13.586 -22.859 -18.656 1 90 286 PHE A C 1
ATOM 2272 O O . PHE A 1 286 ? 13.297 -22.422 -19.781 1 90 286 PHE A O 1
ATOM 2279 N N . GLU A 1 287 ? 14.352 -22.203 -17.859 1 88.38 287 GLU A N 1
ATOM 2280 C CA . GLU A 1 287 ? 14.961 -20.922 -18.219 1 88.38 287 GLU A CA 1
ATOM 2281 C C . GLU A 1 287 ? 15.852 -21.062 -19.438 1 88.38 287 GLU A C 1
ATOM 2283 O O . GLU A 1 287 ? 15.875 -20.172 -20.297 1 88.38 287 GLU A O 1
ATOM 2288 N N . LYS A 1 288 ? 16.625 -22.062 -19.469 1 86.56 288 LYS A N 1
ATOM 2289 C CA . LYS A 1 288 ? 17.484 -22.312 -20.609 1 86.56 288 LYS A CA 1
ATOM 2290 C C . LYS A 1 288 ? 16.688 -22.422 -21.906 1 86.56 288 LYS A C 1
ATOM 2292 O O . LYS A 1 288 ? 17.047 -21.812 -22.922 1 86.56 288 LYS A O 1
ATOM 2297 N N . HIS A 1 289 ? 15.617 -23.125 -21.844 1 87.69 289 HIS A N 1
ATOM 2298 C CA . HIS A 1 289 ? 14.734 -23.266 -23 1 87.69 289 HIS A CA 1
ATOM 2299 C C . HIS A 1 289 ? 14.109 -21.922 -23.375 1 87.69 289 HIS A C 1
ATOM 2301 O O . HIS A 1 289 ? 14 -21.594 -24.562 1 87.69 289 HIS A O 1
ATOM 2307 N N . LEU A 1 290 ? 13.664 -21.266 -22.391 1 85.88 290 LEU A N 1
ATOM 2308 C CA . LEU A 1 290 ? 13.016 -19.984 -22.625 1 85.88 290 LEU A CA 1
ATOM 2309 C C . LEU A 1 290 ? 13.977 -19.016 -23.297 1 85.88 290 LEU A C 1
ATOM 2311 O O . LEU A 1 290 ? 13.609 -18.328 -24.25 1 85.88 290 LEU A O 1
ATOM 2315 N N . ARG A 1 291 ? 15.164 -18.938 -22.859 1 84.44 291 ARG A N 1
ATOM 2316 C CA . ARG A 1 291 ? 16.188 -18.062 -23.438 1 84.44 291 ARG A CA 1
ATOM 2317 C C . ARG A 1 291 ? 16.484 -18.453 -24.891 1 84.44 291 ARG A C 1
ATOM 2319 O O . ARG A 1 291 ? 16.641 -17.594 -25.75 1 84.44 291 ARG A O 1
ATOM 2326 N N . GLN A 1 292 ? 16.547 -19.672 -25.031 1 84.19 292 GLN A N 1
ATOM 2327 C CA . GLN A 1 292 ? 16.781 -20.156 -26.391 1 84.19 292 GLN A CA 1
ATOM 2328 C C . GLN A 1 292 ? 15.625 -19.781 -27.312 1 84.19 292 GLN A C 1
ATOM 2330 O O . GLN A 1 292 ? 15.844 -19.359 -28.453 1 84.19 292 GLN A O 1
ATOM 2335 N N . ALA A 1 293 ? 14.453 -19.969 -26.844 1 83.19 293 ALA A N 1
ATOM 2336 C CA . ALA A 1 293 ? 13.281 -19.609 -27.641 1 83.19 293 ALA A CA 1
ATOM 2337 C C . ALA A 1 293 ? 13.25 -18.109 -27.938 1 83.19 293 ALA A C 1
ATOM 2339 O O . ALA A 1 293 ? 12.875 -17.703 -29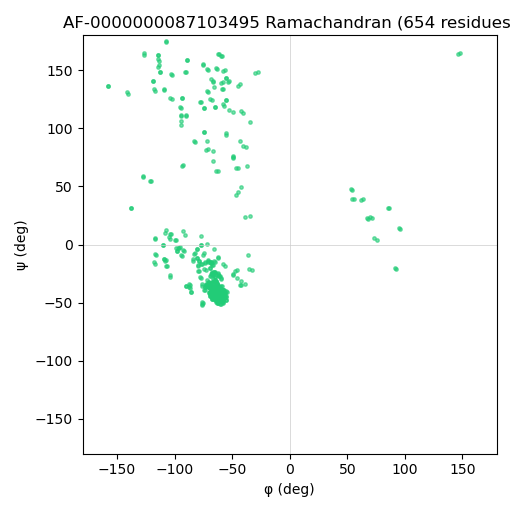.031 1 83.19 293 ALA A O 1
ATOM 2340 N N . MET A 1 294 ? 13.57 -17.328 -26.969 1 81.81 294 MET A N 1
ATOM 2341 C CA . MET A 1 294 ? 13.602 -15.875 -27.141 1 81.81 294 MET A CA 1
ATOM 2342 C C . MET A 1 294 ? 14.672 -15.469 -28.141 1 81.81 294 MET A C 1
ATOM 2344 O O . MET A 1 294 ? 14.461 -14.562 -28.953 1 81.81 294 MET A O 1
ATOM 2348 N N . TRP A 1 295 ? 15.734 -16.078 -28.031 1 81.19 295 TRP A N 1
ATOM 2349 C CA . TRP A 1 295 ? 16.828 -15.82 -28.969 1 81.19 295 TRP A CA 1
ATOM 2350 C C . TRP A 1 295 ? 16.422 -16.156 -30.391 1 81.19 295 TRP A C 1
ATOM 2352 O O . TRP A 1 295 ? 16.688 -15.398 -31.328 1 81.19 295 TRP A O 1
ATOM 2362 N N . GLU A 1 296 ? 15.789 -17.219 -30.516 1 82.94 296 GLU A N 1
ATOM 2363 C CA . GLU A 1 296 ? 15.336 -17.641 -31.828 1 82.94 296 GLU A CA 1
ATOM 2364 C C . GLU A 1 296 ? 14.297 -16.672 -32.406 1 82.94 296 GLU A C 1
ATOM 2366 O O . GLU A 1 296 ? 14.32 -16.359 -33.594 1 82.94 296 GLU A O 1
ATOM 2371 N N . GLU A 1 297 ? 13.414 -16.281 -31.531 1 82.19 297 GLU A N 1
ATOM 2372 C CA . GLU A 1 297 ? 12.398 -15.328 -31.969 1 82.19 297 GLU A CA 1
ATOM 2373 C C . GLU A 1 297 ? 13.016 -13.977 -32.312 1 82.19 297 GLU A C 1
ATOM 2375 O O . GLU A 1 297 ? 12.57 -13.297 -33.25 1 82.19 297 GLU A O 1
ATOM 2380 N N . HIS A 1 298 ? 13.922 -13.57 -31.531 1 81 298 HIS A N 1
ATOM 2381 C CA . HIS A 1 298 ? 14.633 -12.328 -31.797 1 81 298 HIS A CA 1
ATOM 2382 C C . HIS A 1 298 ? 15.305 -12.367 -33.188 1 81 298 HIS A C 1
ATOM 2384 O O . HIS A 1 298 ? 15.242 -11.391 -33.938 1 81 298 HIS A O 1
ATOM 2390 N N . LYS A 1 299 ? 15.883 -13.391 -33.5 1 80.12 299 LYS A N 1
ATOM 2391 C CA . LYS A 1 299 ? 16.531 -13.57 -34.781 1 80.12 299 LYS A CA 1
ATOM 2392 C C . LYS A 1 299 ? 15.516 -13.578 -35.906 1 80.12 299 LYS A C 1
ATOM 2394 O O . LYS A 1 299 ? 15.758 -12.984 -36.969 1 80.12 299 LYS A O 1
ATOM 2399 N N . ARG A 1 300 ? 14.445 -14.164 -35.594 1 82.94 300 ARG A N 1
ATOM 2400 C CA . ARG A 1 300 ? 13.422 -14.312 -36.594 1 82.94 300 ARG A CA 1
ATOM 2401 C C . ARG A 1 300 ? 12.68 -13 -36.844 1 82.94 300 ARG A C 1
ATOM 2403 O O . ARG A 1 300 ? 12.43 -12.617 -38 1 82.94 300 ARG A O 1
ATOM 2410 N N . SER A 1 301 ? 12.258 -12.414 -35.75 1 78 301 SER A N 1
ATOM 2411 C CA . SER A 1 301 ? 11.43 -11.219 -35.875 1 78 301 SER A CA 1
ATOM 2412 C C . SER A 1 301 ? 12.273 -9.992 -36.219 1 78 301 SER A C 1
ATOM 2414 O O . SER A 1 301 ? 11.766 -9.023 -36.781 1 78 301 SER A O 1
ATOM 2416 N N . GLY A 1 302 ? 13.57 -9.992 -35.781 1 72.06 302 GLY A N 1
ATOM 2417 C CA . GLY A 1 302 ? 14.438 -8.844 -36 1 72.06 302 GLY A CA 1
ATOM 2418 C C . GLY A 1 302 ? 14.125 -7.688 -35.062 1 72.06 302 GLY A C 1
ATOM 2419 O O . GLY A 1 302 ? 14.641 -6.582 -35.25 1 72.06 302 GLY A O 1
ATOM 2420 N N . LYS A 1 303 ? 13.164 -8.047 -34.188 1 71 303 LYS A N 1
ATOM 2421 C CA . LYS A 1 303 ? 12.781 -6.977 -33.281 1 71 303 LYS A CA 1
ATOM 2422 C C . LYS A 1 303 ? 13.883 -6.703 -32.281 1 71 303 LYS A C 1
ATOM 2424 O O . LYS A 1 303 ? 14.695 -7.586 -31.969 1 71 303 LYS A O 1
ATOM 2429 N N . GLU A 1 304 ? 13.945 -5.461 -31.844 1 67.38 304 GLU A N 1
ATOM 2430 C CA . GLU A 1 304 ? 14.969 -5.094 -30.875 1 67.38 304 GLU A CA 1
ATOM 2431 C C . GLU A 1 304 ? 14.742 -5.809 -29.547 1 67.38 304 GLU A C 1
ATOM 2433 O O . GLU A 1 304 ? 15.695 -6.113 -28.828 1 67.38 304 GLU A O 1
ATOM 2438 N N . SER A 1 305 ? 13.445 -5.953 -29.219 1 67.81 305 SER A N 1
ATOM 2439 C CA . SER A 1 305 ? 13.133 -6.664 -27.969 1 67.81 305 SER A CA 1
ATOM 2440 C C . SER A 1 305 ? 11.914 -7.562 -28.141 1 67.81 305 SER A C 1
ATOM 2442 O O . SER A 1 305 ? 10.992 -7.238 -28.891 1 67.81 305 SER A O 1
ATOM 2444 N N . VAL A 1 306 ? 12.125 -8.836 -27.703 1 67.44 306 VAL A N 1
ATOM 2445 C CA . VAL A 1 306 ? 11.047 -9.82 -27.734 1 67.44 306 VAL A CA 1
ATOM 2446 C C . VAL A 1 306 ? 10.453 -10 -26.344 1 67.44 306 VAL A C 1
ATOM 2448 O O . VAL A 1 306 ? 11.195 -10.172 -25.375 1 67.44 306 VAL A O 1
ATOM 2451 N N . ASP A 1 307 ? 9.117 -9.797 -26.328 1 65.25 307 ASP A N 1
ATOM 2452 C CA . ASP A 1 307 ? 8.438 -9.992 -25.047 1 65.25 307 ASP A CA 1
ATOM 2453 C C . ASP A 1 307 ? 7.965 -11.438 -24.906 1 65.25 307 ASP A C 1
ATOM 2455 O O . ASP A 1 307 ? 7.785 -12.141 -25.891 1 65.25 307 ASP A O 1
ATOM 2459 N N . GLY A 1 308 ? 7.953 -11.867 -23.719 1 60.72 308 GLY A N 1
ATOM 2460 C CA . GLY A 1 308 ? 7.52 -13.219 -23.406 1 60.72 308 GLY A CA 1
ATOM 2461 C C . GLY A 1 308 ? 6.203 -13.594 -24.047 1 60.72 308 GLY A C 1
ATOM 2462 O O . GLY A 1 308 ? 5.977 -14.758 -24.391 1 60.72 308 GLY A O 1
ATOM 2463 N N . ASP A 1 309 ? 5.469 -12.586 -24.297 1 62.47 309 ASP A N 1
ATOM 2464 C CA . ASP A 1 309 ? 4.152 -12.867 -24.875 1 62.47 309 ASP A CA 1
ATOM 2465 C C . ASP A 1 309 ? 4.27 -13.242 -26.344 1 62.47 309 ASP A C 1
ATOM 2467 O O . ASP A 1 309 ? 3.328 -13.789 -26.922 1 62.47 309 ASP A O 1
ATOM 2471 N N . GLU A 1 310 ? 5.383 -13.086 -26.828 1 69 310 GLU A N 1
ATOM 2472 C CA . GLU A 1 310 ? 5.566 -13.32 -28.25 1 69 310 GLU A CA 1
ATOM 2473 C C . GLU A 1 310 ? 6.113 -14.719 -28.516 1 69 310 GLU A C 1
ATOM 2475 O O . GLU A 1 310 ? 6.27 -15.117 -29.672 1 69 310 GLU A O 1
ATOM 2480 N N . ILE A 1 311 ? 6.359 -15.383 -27.516 1 73.19 311 ILE A N 1
ATOM 2481 C CA . ILE A 1 311 ? 6.926 -16.719 -27.641 1 73.19 311 ILE A CA 1
ATOM 2482 C C . ILE A 1 311 ? 5.883 -17.766 -27.25 1 73.19 311 ILE A C 1
ATOM 2484 O O . ILE A 1 311 ? 5.117 -17.547 -26.297 1 73.19 311 ILE A O 1
ATOM 2488 N N . ASP A 1 312 ? 5.812 -18.766 -28.109 1 79 312 ASP A N 1
ATOM 2489 C CA . ASP A 1 312 ? 4.969 -19.891 -27.719 1 79 312 ASP A CA 1
ATOM 2490 C C . ASP A 1 312 ? 5.633 -20.75 -26.641 1 79 312 ASP A C 1
ATOM 2492 O O . ASP A 1 312 ? 6.445 -21.625 -26.953 1 79 312 ASP A O 1
ATOM 2496 N N . ILE A 1 313 ? 5.312 -20.516 -25.531 1 79.88 313 ILE A N 1
ATOM 2497 C CA . ILE A 1 313 ? 5.938 -21.172 -24.391 1 79.88 313 ILE A CA 1
ATOM 2498 C C . ILE A 1 313 ? 5.387 -22.594 -24.25 1 79.88 313 ILE A C 1
ATOM 2500 O O . ILE A 1 313 ? 4.168 -22.797 -24.266 1 79.88 313 ILE A O 1
ATOM 2504 N N . ASN A 1 314 ? 6.301 -23.547 -24.281 1 82.94 314 ASN A N 1
ATOM 2505 C CA . ASN A 1 314 ? 5.969 -24.938 -24.016 1 82.94 314 ASN A CA 1
ATOM 2506 C C . ASN A 1 314 ? 6.223 -25.312 -22.562 1 82.94 314 ASN A C 1
ATOM 2508 O O . ASN A 1 314 ? 7.371 -25.344 -22.109 1 82.94 314 ASN A O 1
ATOM 2512 N N . LEU A 1 315 ? 5.223 -25.703 -21.812 1 85.5 315 LEU A N 1
ATOM 2513 C CA . LEU A 1 315 ? 5.324 -25.969 -20.375 1 85.5 315 LEU A CA 1
ATOM 2514 C C . LEU A 1 315 ? 6.117 -27.25 -20.109 1 85.5 315 LEU A C 1
ATOM 2516 O O . LEU A 1 315 ? 6.621 -27.453 -19 1 85.5 315 LEU A O 1
ATOM 2520 N N . ASP A 1 316 ? 6.328 -28 -21.078 1 84.25 316 ASP A N 1
ATOM 2521 C CA . ASP A 1 316 ? 7.02 -29.281 -20.906 1 84.25 316 ASP A CA 1
ATOM 2522 C C . ASP A 1 316 ? 8.531 -29.094 -20.906 1 84.25 316 ASP A C 1
ATOM 2524 O O . ASP A 1 316 ? 9.281 -30.016 -20.609 1 84.25 316 ASP A O 1
ATOM 2528 N N . TRP A 1 317 ? 8.938 -27.875 -21.219 1 83 317 TRP A N 1
ATOM 2529 C CA . TRP A 1 317 ? 10.359 -27.547 -21.156 1 83 317 TRP A CA 1
ATOM 2530 C C . TRP A 1 317 ? 10.93 -27.828 -19.781 1 83 317 TRP A C 1
ATOM 2532 O O . TRP A 1 317 ? 12.148 -27.953 -19.609 1 83 317 TRP A O 1
ATOM 2542 N N . ILE A 1 318 ? 10.07 -27.938 -18.797 1 84.38 318 ILE A N 1
ATOM 2543 C CA . ILE A 1 318 ? 10.508 -28.172 -17.438 1 84.38 318 ILE A CA 1
ATOM 2544 C C . ILE A 1 318 ? 11 -29.609 -17.281 1 84.38 318 ILE A C 1
ATOM 2546 O O . ILE A 1 318 ? 11.812 -29.891 -16.406 1 84.38 318 ILE A O 1
ATOM 2550 N N . ASP A 1 319 ? 10.594 -30.516 -18.141 1 81.75 319 ASP A N 1
ATOM 2551 C CA . ASP A 1 319 ? 10.836 -31.953 -17.969 1 81.75 319 ASP A CA 1
ATOM 2552 C C . ASP A 1 319 ? 11.883 -32.438 -18.953 1 81.75 319 ASP A C 1
ATOM 2554 O O . ASP A 1 319 ? 12.359 -33.594 -18.844 1 81.75 319 ASP A O 1
ATOM 2558 N N . VAL A 1 320 ? 12.305 -31.641 -20.062 1 78.06 320 VAL A N 1
ATOM 2559 C CA . VAL A 1 320 ? 13.18 -32.094 -21.125 1 78.06 320 VAL A CA 1
ATOM 2560 C C . VAL A 1 320 ? 14.461 -31.281 -21.156 1 78.06 320 VAL A C 1
ATOM 2562 O O . VAL A 1 320 ? 14.438 -30.078 -20.906 1 78.06 320 VAL A O 1
ATOM 2565 N N . ASP A 1 321 ? 15.664 -31.984 -21.281 1 73.12 321 ASP A N 1
ATOM 2566 C CA . ASP A 1 321 ? 16.953 -31.297 -21.344 1 73.12 321 ASP A CA 1
ATOM 2567 C C . ASP A 1 321 ? 17.094 -30.516 -22.656 1 73.12 321 ASP A C 1
ATOM 2569 O O . ASP A 1 321 ? 16.562 -30.922 -23.688 1 73.12 321 ASP A O 1
ATOM 2573 N N . ALA A 1 322 ? 17.672 -29.375 -22.688 1 63.28 322 ALA A N 1
ATOM 2574 C CA . ALA A 1 322 ? 17.938 -28.578 -23.875 1 63.28 322 ALA A CA 1
ATOM 2575 C C . ALA A 1 322 ? 19.047 -29.188 -24.719 1 63.28 322 ALA A C 1
ATOM 2577 O O . ALA A 1 322 ? 20.109 -29.547 -24.188 1 63.28 322 ALA A O 1
ATOM 2578 N N . GLU A 1 323 ? 18.891 -30.031 -25.625 1 54.19 323 GLU A N 1
ATOM 2579 C CA . GLU A 1 323 ? 19.844 -30.734 -26.484 1 54.19 323 GLU A CA 1
ATOM 2580 C C . GLU A 1 323 ? 21.016 -29.844 -26.859 1 54.19 323 GLU A C 1
ATOM 2582 O O . GLU A 1 323 ? 22 -30.312 -27.422 1 54.19 323 GLU A O 1
ATOM 2587 N N . GLY A 1 324 ? 21.234 -28.672 -26.703 1 44.06 324 GLY A N 1
ATOM 2588 C CA . GLY A 1 324 ? 22.391 -28.281 -27.5 1 44.06 324 GLY A CA 1
ATOM 2589 C C . GLY A 1 324 ? 23.688 -28.922 -27.047 1 44.06 324 GLY A C 1
ATOM 2590 O O . GLY A 1 324 ? 24.781 -28.5 -27.422 1 44.06 324 GLY A O 1
ATOM 2591 N N . GLU A 1 325 ? 23.938 -29.719 -26 1 39.91 325 GLU A N 1
ATOM 2592 C CA . GLU A 1 325 ? 25.359 -30.047 -26.031 1 39.91 325 GLU A CA 1
ATOM 2593 C C . GLU A 1 325 ? 25.703 -30.906 -27.25 1 39.91 325 GLU A C 1
ATOM 2595 O O . GLU A 1 325 ? 25.312 -32.062 -27.312 1 39.91 325 GLU A O 1
ATOM 2600 N N . GLN A 1 326 ? 25.719 -30.453 -28.422 1 34.62 326 GLN A N 1
ATOM 2601 C CA . GLN A 1 326 ? 26.578 -31.078 -29.422 1 34.62 326 GLN A CA 1
ATOM 2602 C C . GLN A 1 326 ? 27.969 -31.391 -28.844 1 34.62 326 GLN A C 1
ATOM 2604 O O . GLN A 1 326 ? 28.656 -30.484 -28.359 1 34.62 326 GLN A O 1
ATOM 2609 N N . GLN A 1 327 ? 28.234 -32.562 -28.234 1 30.86 327 GLN A N 1
ATOM 2610 C CA . GLN A 1 327 ? 29.547 -33.188 -28.203 1 30.86 327 GLN A CA 1
ATOM 2611 C C . GLN A 1 327 ? 30.297 -33 -29.516 1 30.86 327 GLN A C 1
ATOM 2613 O O . GLN A 1 327 ? 29.875 -33.531 -30.562 1 30.86 327 GLN A O 1
ATOM 2618 N N . GLN A 1 328 ? 30.766 -31.859 -30.016 1 23.69 328 GLN A N 1
ATOM 2619 C CA . GLN A 1 328 ? 31.969 -31.938 -30.844 1 23.69 328 GLN A CA 1
ATOM 2620 C C . GLN A 1 328 ? 33.062 -32.75 -30.156 1 23.69 328 GLN A C 1
ATOM 2622 O O . GLN A 1 328 ? 33.562 -32.344 -29.109 1 23.69 328 GLN A O 1
ATOM 2627 N N . ASP A 1 329 ? 32.875 -34.125 -30.156 1 21.89 329 ASP A N 1
ATOM 2628 C CA . ASP A 1 329 ? 33.906 -34.938 -30.734 1 21.89 329 ASP A CA 1
ATOM 2629 C C . ASP A 1 329 ? 34.188 -34.562 -32.188 1 21.89 329 ASP A C 1
ATOM 2631 O O . ASP A 1 329 ? 33.25 -34.312 -32.938 1 21.89 329 ASP A O 1
ATOM 2635 N N . MET B 1 1 ? 38.656 -14.648 -2.902 1 25.41 1 MET B N 1
ATOM 2636 C CA . MET B 1 1 ? 39.188 -13.766 -3.928 1 25.41 1 MET B CA 1
ATOM 2637 C C . MET B 1 1 ? 38.188 -12.688 -4.312 1 25.41 1 MET B C 1
ATOM 2639 O O . MET B 1 1 ? 37.031 -12.992 -4.641 1 25.41 1 MET B O 1
ATOM 2643 N N . SER B 1 2 ? 38.125 -11.516 -3.793 1 36.94 2 SER B N 1
ATOM 2644 C CA . SER B 1 2 ? 37.281 -10.32 -3.9 1 36.94 2 SER B CA 1
ATOM 2645 C C . SER B 1 2 ? 37.031 -9.953 -5.359 1 36.94 2 SER B C 1
ATOM 2647 O O . SER B 1 2 ? 37.969 -9.586 -6.082 1 36.94 2 SER B O 1
ATOM 2649 N N . THR B 1 3 ? 36.375 -10.688 -6.09 1 41.59 3 THR B N 1
ATOM 2650 C CA . THR B 1 3 ? 36.406 -10.547 -7.543 1 41.59 3 THR B CA 1
ATOM 2651 C C . THR B 1 3 ? 36.188 -9.094 -7.957 1 41.59 3 THR B C 1
ATOM 2653 O O . THR B 1 3 ? 35.094 -8.562 -7.762 1 41.59 3 THR B O 1
ATOM 2656 N N . SER B 1 4 ? 37.062 -8.312 -7.805 1 48.59 4 SER B N 1
ATOM 2657 C CA . SER B 1 4 ? 37.281 -6.949 -8.281 1 48.59 4 SER B CA 1
ATOM 2658 C C . SER B 1 4 ? 36.781 -6.781 -9.719 1 48.59 4 SER B C 1
ATOM 2660 O O . SER B 1 4 ? 37.219 -7.5 -10.617 1 48.59 4 SER B O 1
ATOM 2662 N N . THR B 1 5 ? 35.531 -6.543 -9.773 1 61.19 5 THR B N 1
ATOM 2663 C CA . THR B 1 5 ? 35.031 -6.258 -11.117 1 61.19 5 THR B CA 1
ATOM 2664 C C . THR B 1 5 ? 36 -5.375 -11.883 1 61.19 5 THR B C 1
ATOM 2666 O O . THR B 1 5 ? 36.531 -4.391 -11.344 1 61.19 5 THR B O 1
ATOM 2669 N N . SER B 1 6 ? 36.625 -5.84 -12.914 1 70.06 6 SER B N 1
ATOM 2670 C CA . SER B 1 6 ? 37.531 -5.137 -13.797 1 70.06 6 SER B CA 1
ATOM 2671 C C . SER B 1 6 ? 37 -3.746 -14.148 1 70.06 6 SER B C 1
ATOM 2673 O O . SER B 1 6 ? 35.812 -3.502 -14.102 1 70.06 6 SER B O 1
ATOM 2675 N N . PRO B 1 7 ? 37.906 -2.781 -14.141 1 68.5 7 PRO B N 1
ATOM 2676 C CA . PRO B 1 7 ? 37.5 -1.429 -14.547 1 68.5 7 PRO B CA 1
ATOM 2677 C C . PRO B 1 7 ? 36.594 -1.421 -15.766 1 68.5 7 PRO B C 1
ATOM 2679 O O . PRO B 1 7 ? 35.688 -0.581 -15.867 1 68.5 7 PRO B O 1
ATOM 2682 N N . SER B 1 8 ? 36.844 -2.383 -16.547 1 73.5 8 SER B N 1
ATOM 2683 C CA . SER B 1 8 ? 36.031 -2.471 -17.75 1 73.5 8 SER B CA 1
ATOM 2684 C C . SER B 1 8 ? 34.594 -2.885 -17.406 1 73.5 8 SER B C 1
ATOM 2686 O O . SER B 1 8 ? 33.625 -2.334 -17.938 1 73.5 8 SER B O 1
ATOM 2688 N N . GLU B 1 9 ? 34.531 -3.734 -16.453 1 74.88 9 GLU B N 1
ATOM 2689 C CA . GLU B 1 9 ? 33.188 -4.18 -16.047 1 74.88 9 GLU B CA 1
ATOM 2690 C C . GLU B 1 9 ? 32.438 -3.07 -15.305 1 74.88 9 GLU B C 1
ATOM 2692 O O . GLU B 1 9 ? 31.234 -2.924 -15.469 1 74.88 9 GLU B O 1
ATOM 2697 N N . LYS B 1 10 ? 33.281 -2.34 -14.672 1 74.75 10 LYS B N 1
ATOM 2698 C CA . LYS B 1 10 ? 32.719 -1.196 -13.969 1 74.75 10 LYS B CA 1
ATOM 2699 C C . LYS B 1 10 ? 32.219 -0.14 -14.953 1 74.75 10 LYS B C 1
ATOM 2701 O O . LYS B 1 10 ? 31.141 0.443 -14.75 1 74.75 10 LYS B O 1
ATOM 2706 N N . ALA B 1 11 ? 32.969 0.041 -15.922 1 78.88 11 ALA B N 1
ATOM 2707 C CA . ALA B 1 11 ? 32.594 1.027 -16.922 1 78.88 11 ALA B CA 1
ATOM 2708 C C . ALA B 1 11 ? 31.359 0.583 -17.688 1 78.88 11 ALA B C 1
ATOM 2710 O O . ALA B 1 11 ? 30.469 1.392 -17.953 1 78.88 11 ALA B O 1
ATOM 2711 N N . ARG B 1 12 ? 31.281 -0.639 -17.891 1 79.12 12 ARG B N 1
ATOM 2712 C CA . ARG B 1 12 ? 30.109 -1.178 -18.594 1 79.12 12 ARG B CA 1
ATOM 2713 C C . ARG B 1 12 ? 28.859 -1.082 -17.734 1 79.12 12 ARG B C 1
ATOM 2715 O O . ARG B 1 12 ? 27.781 -0.723 -18.219 1 79.12 12 ARG B O 1
ATOM 2722 N N . ALA B 1 13 ? 29.094 -1.371 -16.516 1 80.19 13 ALA B N 1
ATOM 2723 C CA . ALA B 1 13 ? 27.969 -1.282 -15.586 1 80.19 13 ALA B CA 1
ATOM 2724 C C . ALA B 1 13 ? 27.469 0.157 -15.453 1 80.19 13 ALA B C 1
ATOM 2726 O O . ALA B 1 13 ? 26.266 0.406 -15.383 1 80.19 13 ALA B O 1
ATOM 2727 N N . ALA B 1 14 ? 28.391 1.051 -15.438 1 83.31 14 ALA B N 1
ATOM 2728 C CA . ALA B 1 14 ? 28.047 2.467 -15.344 1 83.31 14 ALA B CA 1
ATOM 2729 C C . ALA B 1 14 ? 27.312 2.936 -16.594 1 83.31 14 ALA B C 1
ATOM 2731 O O . ALA B 1 14 ? 26.344 3.693 -16.5 1 83.31 14 ALA B O 1
ATOM 2732 N N . ASP B 1 15 ? 27.797 2.465 -17.719 1 84.31 15 ASP B N 1
ATOM 2733 C CA . ASP B 1 15 ? 27.141 2.812 -18.969 1 84.31 15 ASP B CA 1
ATOM 2734 C C . ASP B 1 15 ? 25.734 2.252 -19.031 1 84.31 15 ASP B C 1
ATOM 2736 O O . ASP B 1 15 ? 24.812 2.926 -19.5 1 84.31 15 ASP B O 1
ATOM 2740 N N . PHE B 1 16 ? 25.594 1.106 -18.547 1 82.62 16 PHE B N 1
ATOM 2741 C CA . PHE B 1 16 ? 24.281 0.471 -18.5 1 82.62 16 PHE B CA 1
ATOM 2742 C C . PHE B 1 16 ? 23.328 1.275 -17.641 1 82.62 16 PHE B C 1
ATOM 2744 O O . PHE B 1 16 ? 22.203 1.571 -18.047 1 82.62 16 PHE B O 1
ATOM 2751 N N . ARG B 1 17 ? 23.781 1.672 -16.562 1 85.38 17 ARG B N 1
ATOM 2752 C CA . ARG B 1 17 ? 22.938 2.426 -15.641 1 85.38 17 ARG B CA 1
ATOM 2753 C C . ARG B 1 17 ? 22.531 3.771 -16.234 1 85.38 17 ARG B C 1
ATOM 2755 O O . ARG B 1 17 ? 21.406 4.215 -16.078 1 85.38 17 ARG B O 1
ATOM 2762 N N . HIS B 1 18 ? 23.469 4.293 -16.922 1 85.81 18 HIS B N 1
ATOM 2763 C CA . HIS B 1 18 ? 23.188 5.578 -17.547 1 85.81 18 HIS B CA 1
ATOM 2764 C C . HIS B 1 18 ? 22.141 5.434 -18.641 1 85.81 18 HIS B C 1
ATOM 2766 O O . HIS B 1 18 ? 21.203 6.23 -18.703 1 85.81 18 HIS B O 1
ATOM 2772 N N . GLN B 1 19 ? 22.281 4.422 -19.391 1 84.06 19 GLN B N 1
ATOM 2773 C CA . GLN B 1 19 ? 21.328 4.184 -20.469 1 84.06 19 GLN B CA 1
ATOM 2774 C C . GLN B 1 19 ? 19.938 3.875 -19.922 1 84.06 19 GLN B C 1
ATOM 2776 O O . GLN B 1 19 ? 18.938 4.383 -20.438 1 84.06 19 GLN B O 1
ATOM 2781 N N . VAL B 1 20 ? 19.953 3.098 -18.906 1 84.38 20 VAL B N 1
ATOM 2782 C CA . VAL B 1 20 ? 18.688 2.723 -18.281 1 84.38 20 VAL B CA 1
ATOM 2783 C C . VAL B 1 20 ? 18.016 3.959 -17.688 1 84.38 20 VAL B C 1
ATOM 2785 O O . VAL B 1 20 ? 16.797 4.148 -17.828 1 84.38 20 VAL B O 1
ATOM 2788 N N . THR B 1 21 ? 18.859 4.758 -17.094 1 86.31 21 THR B N 1
ATOM 2789 C CA . THR B 1 21 ? 18.328 5.965 -16.469 1 86.31 21 THR B CA 1
ATOM 2790 C C . THR B 1 21 ? 17.672 6.859 -17.516 1 86.31 21 THR B C 1
ATOM 2792 O O . THR B 1 21 ? 16.547 7.316 -17.328 1 86.31 21 THR B O 1
ATOM 2795 N N . GLN B 1 22 ? 18.328 7.016 -18.609 1 85.88 22 GLN B N 1
ATOM 2796 C CA . GLN B 1 22 ? 17.812 7.902 -19.641 1 85.88 22 GLN B CA 1
ATOM 2797 C C . GLN B 1 22 ? 16.531 7.344 -20.266 1 85.88 22 GLN B C 1
ATOM 2799 O O . GLN B 1 22 ? 15.547 8.07 -20.438 1 85.88 22 GLN B O 1
ATOM 2804 N N . SER B 1 23 ? 16.578 6.105 -20.547 1 86.62 23 SER B N 1
ATOM 2805 C CA . SER B 1 23 ? 15.422 5.473 -21.156 1 86.62 23 SER B CA 1
ATOM 2806 C C . SER B 1 23 ? 14.227 5.48 -20.203 1 86.62 23 SER B C 1
ATOM 2808 O O . SER B 1 23 ? 13.094 5.738 -20.625 1 86.62 23 SER B O 1
ATOM 2810 N N . PHE B 1 24 ? 14.516 5.266 -19 1 88 24 PHE B N 1
ATOM 2811 C CA . PHE B 1 24 ? 13.453 5.199 -18 1 88 24 PHE B CA 1
ATOM 2812 C C . PHE B 1 24 ? 12.828 6.574 -17.781 1 88 24 PHE B C 1
ATOM 2814 O O . PHE B 1 24 ? 11.609 6.691 -17.625 1 88 24 PHE B O 1
ATOM 2821 N N . GLU B 1 25 ? 13.664 7.566 -17.828 1 87.81 25 GLU B N 1
ATOM 2822 C CA . GLU B 1 25 ? 13.18 8.93 -17.641 1 87.81 25 GLU B CA 1
ATOM 2823 C C . GLU B 1 25 ? 12.281 9.352 -18.797 1 87.81 25 GLU B C 1
ATOM 2825 O O . GLU B 1 25 ? 11.266 10.023 -18.594 1 87.81 25 GLU B O 1
ATOM 2830 N N . VAL B 1 26 ? 12.625 8.953 -19.953 1 87.38 26 VAL B N 1
ATOM 2831 C CA . VAL B 1 26 ? 11.82 9.273 -21.125 1 87.38 26 VAL B CA 1
ATOM 2832 C C . VAL B 1 26 ? 10.461 8.578 -21.016 1 87.38 26 VAL B C 1
ATOM 2834 O O . VAL B 1 26 ? 9.422 9.195 -21.266 1 87.38 26 VAL B O 1
ATOM 2837 N N . ASP B 1 27 ? 10.453 7.367 -20.625 1 86.31 27 ASP B N 1
ATOM 2838 C CA . ASP B 1 27 ? 9.219 6.609 -20.469 1 86.31 27 ASP B CA 1
ATOM 2839 C C . ASP B 1 27 ? 8.336 7.207 -19.375 1 86.31 27 ASP B C 1
ATOM 2841 O O . ASP B 1 27 ? 7.113 7.266 -19.516 1 86.31 27 ASP B O 1
ATOM 2845 N N . ALA B 1 28 ? 8.984 7.648 -18.328 1 86.75 28 ALA B N 1
ATOM 2846 C CA . ALA B 1 28 ? 8.266 8.164 -17.172 1 86.75 28 ALA B CA 1
ATOM 2847 C C . ALA B 1 28 ? 7.547 9.469 -17.516 1 86.75 28 ALA B C 1
ATOM 2849 O O . ALA B 1 28 ? 6.555 9.828 -16.875 1 86.75 28 ALA B O 1
ATOM 2850 N N . GLN B 1 29 ? 8.016 10.148 -18.469 1 88.19 29 GLN B N 1
ATOM 2851 C CA . GLN B 1 29 ? 7.406 11.414 -18.844 1 88.19 29 GLN B CA 1
ATOM 2852 C C . GLN B 1 29 ? 6.168 11.188 -19.719 1 88.19 29 GLN B C 1
ATOM 2854 O O . GLN B 1 29 ? 5.344 12.094 -19.875 1 88.19 29 GLN B O 1
ATOM 2859 N N . ASN B 1 30 ? 6.008 9.969 -20.172 1 85.44 30 ASN B N 1
ATOM 2860 C CA . ASN B 1 30 ? 4.91 9.68 -21.094 1 85.44 30 ASN B CA 1
ATOM 2861 C C . ASN B 1 30 ? 3.973 8.617 -20.531 1 85.44 30 ASN B C 1
ATOM 2863 O O . ASN B 1 30 ? 3.674 7.625 -21.203 1 85.44 30 ASN B O 1
ATOM 2867 N N . LEU B 1 31 ? 3.484 8.859 -19.375 1 90.94 31 LEU B N 1
ATOM 2868 C CA . LEU B 1 31 ? 2.559 7.926 -18.734 1 90.94 31 LEU B CA 1
ATOM 2869 C C . LEU B 1 31 ? 1.113 8.305 -19.031 1 90.94 31 LEU B C 1
ATOM 2871 O O . LEU B 1 31 ? 0.344 8.609 -18.125 1 90.94 31 LEU B O 1
ATOM 2875 N N . ALA B 1 32 ? 0.743 8.164 -20.297 1 87.56 32 ALA B N 1
ATOM 2876 C CA . ALA B 1 32 ? -0.546 8.68 -20.75 1 87.56 32 ALA B CA 1
ATOM 2877 C C . ALA B 1 32 ? -1.656 7.66 -20.531 1 87.56 32 ALA B C 1
ATOM 2879 O O . ALA B 1 32 ? -2.781 8.016 -20.172 1 87.56 32 ALA B O 1
ATOM 2880 N N . THR B 1 33 ? -1.359 6.422 -20.672 1 91 33 THR B N 1
ATOM 2881 C CA . THR B 1 33 ? -2.381 5.383 -20.578 1 91 33 THR B CA 1
ATOM 2882 C C . THR B 1 33 ? -2.139 4.488 -19.375 1 91 33 THR B C 1
ATOM 2884 O O . THR B 1 33 ? -1.044 4.484 -18.797 1 91 33 THR B O 1
ATOM 2887 N N . ASP B 1 34 ? -3.16 3.756 -19 1 90.06 34 ASP B N 1
ATOM 2888 C CA . ASP B 1 34 ? -3.02 2.791 -17.922 1 90.06 34 ASP B CA 1
ATOM 2889 C C . ASP B 1 34 ? -1.97 1.734 -18.266 1 90.06 34 ASP B C 1
ATOM 2891 O O . ASP B 1 34 ? -1.228 1.286 -17.375 1 90.06 34 ASP B O 1
ATOM 2895 N N . THR B 1 35 ? -1.954 1.381 -19.516 1 90.62 35 THR B N 1
ATOM 2896 C CA . THR B 1 35 ? -0.971 0.394 -19.938 1 90.62 35 THR B CA 1
ATOM 2897 C C . THR B 1 35 ? 0.447 0.921 -19.75 1 90.62 35 THR B C 1
ATOM 2899 O O . THR B 1 35 ? 1.331 0.189 -19.297 1 90.62 35 THR B O 1
ATOM 2902 N N . ASP B 1 36 ? 0.647 2.166 -20.062 1 92.62 36 ASP B N 1
ATOM 2903 C CA . ASP B 1 36 ? 1.95 2.787 -19.844 1 92.62 36 ASP B CA 1
ATOM 2904 C C . ASP B 1 36 ? 2.348 2.721 -18.359 1 92.62 36 ASP B C 1
ATOM 2906 O O . ASP B 1 36 ? 3.49 2.396 -18.031 1 92.62 36 ASP B O 1
ATOM 2910 N N . LYS B 1 37 ? 1.43 3.035 -17.547 1 94.5 37 LYS B N 1
ATOM 2911 C CA . LYS B 1 37 ? 1.681 3.08 -16.109 1 94.5 37 LYS B CA 1
ATOM 2912 C C . LYS B 1 37 ? 1.992 1.69 -15.57 1 94.5 37 LYS B C 1
ATOM 2914 O O . LYS B 1 37 ? 2.916 1.526 -14.766 1 94.5 37 LYS B O 1
ATOM 2919 N N . ILE B 1 38 ? 1.257 0.714 -16.016 1 92.44 38 ILE B N 1
ATOM 2920 C CA . ILE B 1 38 ? 1.487 -0.66 -15.578 1 92.44 38 ILE B CA 1
ATOM 2921 C C . ILE B 1 38 ? 2.869 -1.12 -16.031 1 92.44 38 ILE B C 1
ATOM 2923 O O . ILE B 1 38 ? 3.619 -1.718 -15.266 1 92.44 38 ILE B O 1
ATOM 2927 N N . ASP B 1 39 ? 3.217 -0.795 -17.281 1 91.38 39 ASP B N 1
ATOM 2928 C CA . ASP B 1 39 ? 4.52 -1.179 -17.828 1 91.38 39 ASP B CA 1
ATOM 2929 C C . ASP B 1 39 ? 5.652 -0.545 -17.016 1 91.38 39 ASP B C 1
ATOM 2931 O O . ASP B 1 39 ? 6.691 -1.172 -16.797 1 91.38 39 ASP B O 1
ATOM 2935 N N . GLN B 1 40 ? 5.449 0.655 -16.672 1 94.12 40 GLN B N 1
ATOM 2936 C CA . GLN B 1 40 ? 6.434 1.353 -15.844 1 94.12 40 GLN B CA 1
ATOM 2937 C C . GLN B 1 40 ? 6.645 0.642 -14.516 1 94.12 40 GLN B C 1
ATOM 2939 O O . GLN B 1 40 ? 7.781 0.46 -14.07 1 94.12 40 GLN B O 1
ATOM 2944 N N . LEU B 1 41 ? 5.566 0.246 -13.875 1 96 41 LEU B N 1
ATOM 2945 C CA . LEU B 1 41 ? 5.645 -0.447 -12.594 1 96 41 LEU B CA 1
ATOM 2946 C C . LEU B 1 41 ? 6.336 -1.799 -12.75 1 96 41 LEU B C 1
ATOM 2948 O O . LEU B 1 41 ? 7.148 -2.184 -11.906 1 96 41 LEU B O 1
ATOM 2952 N N . VAL B 1 42 ? 6.016 -2.461 -13.812 1 93.69 42 VAL B N 1
ATOM 2953 C CA . VAL B 1 42 ? 6.625 -3.758 -14.086 1 93.69 42 VAL B CA 1
ATOM 2954 C C . VAL B 1 42 ? 8.133 -3.592 -14.266 1 93.69 42 VAL B C 1
ATOM 2956 O O . VAL B 1 42 ? 8.914 -4.402 -13.758 1 93.69 42 VAL B O 1
ATOM 2959 N N . SER B 1 43 ? 8.516 -2.572 -14.93 1 93.69 43 SER B N 1
ATOM 2960 C CA . SER B 1 43 ? 9.93 -2.289 -15.125 1 93.69 43 SER B CA 1
ATOM 2961 C C . SER B 1 43 ? 10.625 -2.039 -13.789 1 93.69 43 SER B C 1
ATOM 2963 O O . SER B 1 43 ? 11.695 -2.604 -13.523 1 93.69 43 SER B O 1
ATOM 2965 N N . ILE B 1 44 ? 10.078 -1.228 -12.945 1 97.19 44 ILE B N 1
ATOM 2966 C CA . ILE B 1 44 ? 10.664 -0.94 -11.641 1 97.19 44 ILE B CA 1
ATOM 2967 C C . ILE B 1 44 ? 10.805 -2.234 -10.844 1 97.19 44 ILE B C 1
ATOM 2969 O O . ILE B 1 44 ? 11.844 -2.473 -10.211 1 97.19 44 ILE B O 1
ATOM 2973 N N . GLN B 1 45 ? 9.797 -3.041 -10.891 1 96.62 45 GLN B N 1
ATOM 2974 C CA . GLN B 1 45 ? 9.82 -4.293 -10.141 1 96.62 45 GLN B CA 1
ATOM 2975 C C . GLN B 1 45 ? 10.969 -5.188 -10.609 1 96.62 45 GLN B C 1
ATOM 2977 O O . GLN B 1 45 ? 11.641 -5.816 -9.789 1 96.62 45 GLN B O 1
ATOM 2982 N N . SER B 1 46 ? 11.148 -5.242 -11.914 1 94.19 46 SER B N 1
ATOM 2983 C CA . SER B 1 46 ? 12.227 -6.055 -12.477 1 94.19 46 SER B CA 1
ATOM 2984 C C . SER B 1 46 ? 13.586 -5.602 -11.961 1 94.19 46 SER B C 1
ATOM 2986 O O . SER B 1 46 ? 14.422 -6.426 -11.602 1 94.19 46 SER B O 1
ATOM 2988 N N . PHE B 1 47 ? 13.789 -4.344 -11.914 1 95.25 47 PHE B N 1
ATOM 2989 C CA . PHE B 1 47 ? 15.055 -3.811 -11.414 1 95.25 47 PHE B CA 1
ATOM 2990 C C . PHE B 1 47 ? 15.164 -3.998 -9.906 1 95.25 47 PHE B C 1
ATOM 2992 O O . PHE B 1 47 ? 16.266 -4.207 -9.383 1 95.25 47 PHE B O 1
ATOM 2999 N N . ALA B 1 48 ? 14.039 -3.885 -9.234 1 97.31 48 ALA B N 1
ATOM 3000 C CA . ALA B 1 48 ? 14.047 -4.082 -7.789 1 97.31 48 ALA B CA 1
ATOM 3001 C C . ALA B 1 48 ? 14.555 -5.477 -7.43 1 97.31 48 ALA B C 1
ATOM 3003 O O . ALA B 1 48 ? 15.328 -5.637 -6.477 1 97.31 48 ALA B O 1
ATOM 3004 N N . LEU B 1 49 ? 14.164 -6.473 -8.195 1 96.19 49 LEU B N 1
ATOM 3005 C CA . LEU B 1 49 ? 14.594 -7.844 -7.941 1 96.19 49 LEU B CA 1
ATOM 3006 C C . LEU B 1 49 ? 16.109 -7.961 -7.973 1 96.19 49 LEU B C 1
ATOM 3008 O O . LEU B 1 49 ? 16.703 -8.586 -7.094 1 96.19 49 LEU B O 1
ATOM 3012 N N . LYS B 1 50 ? 16.641 -7.309 -8.898 1 94.12 50 LYS B N 1
ATOM 3013 C CA . LYS B 1 50 ? 18.094 -7.387 -9.078 1 94.12 50 LYS B CA 1
ATOM 3014 C C . LYS B 1 50 ? 18.828 -6.547 -8.031 1 94.12 50 LYS B C 1
ATOM 3016 O O . LYS B 1 50 ? 19.719 -7.043 -7.34 1 94.12 50 LYS B O 1
ATOM 3021 N N . PHE B 1 51 ? 18.469 -5.324 -7.883 1 95.69 51 PHE B N 1
ATOM 3022 C CA . PHE B 1 51 ? 19.234 -4.371 -7.082 1 95.69 51 PHE B CA 1
ATOM 3023 C C . PHE B 1 51 ? 19.109 -4.691 -5.598 1 95.69 51 PHE B C 1
ATOM 3025 O O . PHE B 1 51 ? 20.047 -4.473 -4.824 1 95.69 51 PHE B O 1
ATOM 3032 N N . ILE B 1 52 ? 17.953 -5.223 -5.176 1 96.25 52 ILE B N 1
ATOM 3033 C CA . ILE B 1 52 ? 17.781 -5.566 -3.768 1 96.25 52 ILE B CA 1
ATOM 3034 C C . ILE B 1 52 ? 18.672 -6.75 -3.406 1 96.25 52 ILE B C 1
ATOM 3036 O O . ILE B 1 52 ? 19.297 -6.766 -2.34 1 96.25 52 ILE B O 1
ATOM 3040 N N . LYS B 1 53 ? 18.75 -7.688 -4.258 1 94.81 53 LYS B N 1
ATOM 3041 C CA . LYS B 1 53 ? 19.641 -8.812 -4.02 1 94.81 53 LYS B CA 1
ATOM 3042 C C . LYS B 1 53 ? 21.094 -8.352 -3.932 1 94.81 53 LYS B C 1
ATOM 3044 O O . LYS B 1 53 ? 21.828 -8.766 -3.031 1 94.81 53 LYS B O 1
ATOM 3049 N N . ASP B 1 54 ? 21.484 -7.527 -4.879 1 94.06 54 ASP B N 1
ATOM 3050 C CA . ASP B 1 54 ? 22.844 -6.98 -4.871 1 94.06 54 ASP B CA 1
ATOM 3051 C C . ASP B 1 54 ? 23.125 -6.234 -3.57 1 94.06 54 ASP B C 1
ATOM 3053 O O . ASP B 1 54 ? 24.219 -6.336 -3.018 1 94.06 54 ASP B O 1
ATOM 3057 N N . ALA B 1 55 ? 22.172 -5.504 -3.131 1 94.75 55 ALA B N 1
ATOM 3058 C CA . ALA B 1 55 ? 22.328 -4.723 -1.904 1 94.75 55 ALA B CA 1
ATOM 3059 C C . ALA B 1 55 ? 22.422 -5.637 -0.684 1 94.75 55 ALA B C 1
ATOM 3061 O O . ALA B 1 55 ? 23.25 -5.418 0.203 1 94.75 55 ALA B O 1
ATOM 3062 N N . ALA B 1 56 ? 21.531 -6.637 -0.68 1 93.88 56 ALA B N 1
ATOM 3063 C CA . ALA B 1 56 ? 21.547 -7.578 0.436 1 93.88 56 ALA B CA 1
ATOM 3064 C C . ALA B 1 56 ? 22.891 -8.273 0.553 1 93.88 56 ALA B C 1
ATOM 3066 O O . ALA B 1 56 ? 23.391 -8.5 1.659 1 93.88 56 ALA B O 1
ATOM 3067 N N . ARG B 1 57 ? 23.484 -8.539 -0.521 1 93.31 57 ARG B N 1
ATOM 3068 C CA . ARG B 1 57 ? 24.75 -9.25 -0.544 1 93.31 57 ARG B CA 1
ATOM 3069 C C . ARG B 1 57 ? 25.938 -8.281 -0.527 1 93.31 57 ARG B C 1
ATOM 3071 O O . ARG B 1 57 ? 27.094 -8.695 -0.499 1 93.31 57 ARG B O 1
ATOM 3078 N N . GLN B 1 58 ? 25.641 -7.023 -0.605 1 91.75 58 GLN B N 1
ATOM 3079 C CA . GLN B 1 58 ? 26.641 -5.961 -0.667 1 91.75 58 GLN B CA 1
ATOM 3080 C C . GLN B 1 58 ? 27.625 -6.207 -1.802 1 91.75 58 GLN B C 1
ATOM 3082 O O . GLN B 1 58 ? 28.844 -6.164 -1.593 1 91.75 58 GLN B O 1
ATOM 3087 N N . SER B 1 59 ? 27.094 -6.527 -2.92 1 89 59 SER B N 1
ATOM 3088 C CA . SER B 1 59 ? 27.891 -6.684 -4.129 1 89 59 SER B CA 1
ATOM 3089 C C . SER B 1 59 ? 28.578 -5.379 -4.516 1 89 59 SER B C 1
ATOM 3091 O O . SER B 1 59 ? 28.219 -4.312 -4.02 1 89 59 SER B O 1
ATOM 3093 N N . PRO B 1 60 ? 29.531 -5.492 -5.348 1 87.31 60 PRO B N 1
ATOM 3094 C CA . PRO B 1 60 ? 30.188 -4.258 -5.781 1 87.31 60 PRO B CA 1
ATOM 3095 C C . PRO B 1 60 ? 29.219 -3.271 -6.43 1 87.31 60 PRO B C 1
ATOM 3097 O O . PRO B 1 60 ? 28.359 -3.674 -7.215 1 87.31 60 PRO B O 1
ATOM 3100 N N . GLU B 1 61 ? 29.203 -2.104 -6.152 1 88.81 61 GLU B N 1
ATOM 3101 C CA . GLU B 1 61 ? 28.453 -0.995 -6.73 1 88.81 61 GLU B CA 1
ATOM 3102 C C . GLU B 1 61 ? 26.969 -1.13 -6.434 1 88.81 61 GLU B C 1
ATOM 3104 O O . GLU B 1 61 ? 26.125 -0.692 -7.223 1 88.81 61 GLU B O 1
ATOM 3109 N N . TYR B 1 62 ? 26.625 -1.876 -5.391 1 91.81 62 TYR B N 1
ATOM 3110 C CA . TYR B 1 62 ? 25.219 -2.059 -5.07 1 91.81 62 TYR B CA 1
ATOM 3111 C C . TYR B 1 62 ? 24.547 -0.725 -4.754 1 91.81 62 TYR B C 1
ATOM 3113 O O . TYR B 1 62 ? 23.359 -0.539 -5.02 1 91.81 62 TYR B O 1
ATOM 3121 N N . GLN B 1 63 ? 25.344 0.228 -4.277 1 92.69 63 GLN B N 1
ATOM 3122 C CA . GLN B 1 63 ? 24.781 1.527 -3.912 1 92.69 63 GLN B CA 1
ATOM 3123 C C . GLN B 1 63 ? 24.312 2.285 -5.145 1 92.69 63 GLN B C 1
ATOM 3125 O O . GLN B 1 63 ? 23.266 2.949 -5.105 1 92.69 63 GLN B O 1
ATOM 3130 N N . GLU B 1 64 ? 25.047 2.182 -6.199 1 93.06 64 GLU B N 1
ATOM 3131 C CA . GLU B 1 64 ? 24.641 2.828 -7.445 1 93.06 64 GLU B CA 1
ATOM 3132 C C . GLU B 1 64 ? 23.344 2.236 -7.98 1 93.06 64 GLU B C 1
ATOM 3134 O O . GLU B 1 64 ? 22.484 2.959 -8.508 1 93.06 64 GLU B O 1
ATOM 3139 N N . GLY B 1 65 ? 23.266 0.939 -7.832 1 94.19 65 GLY B N 1
ATOM 3140 C CA . GLY B 1 65 ? 22.031 0.285 -8.242 1 94.19 65 GLY B CA 1
ATOM 3141 C C . GLY B 1 65 ? 20.828 0.719 -7.422 1 94.19 65 GLY B C 1
ATOM 3142 O O . GLY B 1 65 ? 19.766 0.976 -7.973 1 94.19 65 GLY B O 1
ATOM 3143 N N . LEU B 1 66 ? 21.016 0.862 -6.133 1 95.56 66 LEU B N 1
ATOM 3144 C CA . LEU B 1 66 ? 19.953 1.316 -5.25 1 95.56 66 LEU B CA 1
ATOM 3145 C C . LEU B 1 66 ? 19.547 2.752 -5.574 1 95.56 66 LEU B C 1
ATOM 3147 O O . LEU B 1 66 ? 18.359 3.076 -5.617 1 95.56 66 LEU B O 1
ATOM 3151 N N . ASN B 1 67 ? 20.547 3.531 -5.797 1 94.88 67 ASN B N 1
ATOM 3152 C CA . ASN B 1 67 ? 20.25 4.914 -6.156 1 94.88 67 ASN B CA 1
ATOM 3153 C C . ASN B 1 67 ? 19.391 5 -7.41 1 94.88 67 ASN B C 1
ATOM 3155 O O . ASN B 1 67 ? 18.469 5.809 -7.473 1 94.88 67 ASN B O 1
ATOM 3159 N N . LEU B 1 68 ? 19.766 4.215 -8.352 1 95.38 68 LEU B N 1
ATOM 3160 C CA . LEU B 1 68 ? 18.984 4.18 -9.586 1 95.38 68 LEU B CA 1
ATOM 3161 C C . LEU B 1 68 ? 17.562 3.709 -9.312 1 95.38 68 LEU B C 1
ATOM 3163 O O . LEU B 1 68 ? 16.609 4.273 -9.852 1 95.38 68 LEU B O 1
ATOM 3167 N N . LEU B 1 69 ? 17.406 2.709 -8.539 1 97.31 69 LEU B N 1
ATOM 3168 C CA . LEU B 1 69 ? 16.094 2.174 -8.211 1 97.31 69 LEU B CA 1
ATOM 3169 C C . LEU B 1 69 ? 15.227 3.242 -7.559 1 97.31 69 LEU B C 1
ATOM 3171 O O . LEU B 1 69 ? 14.078 3.449 -7.965 1 97.31 69 LEU B O 1
ATOM 3175 N N . TRP B 1 70 ? 15.797 3.92 -6.535 1 97.69 70 TRP B N 1
ATOM 3176 C CA . TRP B 1 70 ? 15.031 4.953 -5.848 1 97.69 70 TRP B CA 1
ATOM 3177 C C . TRP B 1 70 ? 14.703 6.105 -6.789 1 97.69 70 TRP B C 1
ATOM 3179 O O . TRP B 1 70 ? 13.609 6.676 -6.73 1 97.69 70 TRP B O 1
ATOM 3189 N N . HIS B 1 71 ? 15.625 6.371 -7.66 1 96.75 71 HIS B N 1
ATOM 3190 C CA . HIS B 1 71 ? 15.367 7.395 -8.672 1 96.75 71 HIS B CA 1
ATOM 3191 C C . HIS B 1 71 ? 14.18 7.004 -9.547 1 96.75 71 HIS B C 1
ATOM 3193 O O . HIS B 1 71 ? 13.352 7.852 -9.883 1 96.75 71 HIS B O 1
ATOM 3199 N N . MET B 1 72 ? 14.094 5.797 -9.898 1 97.44 72 MET B N 1
ATOM 3200 C CA . MET B 1 72 ? 12.992 5.305 -10.711 1 97.44 72 MET B CA 1
ATOM 3201 C C . MET B 1 72 ? 11.656 5.508 -10 1 97.44 72 MET B C 1
ATOM 3203 O O . MET B 1 72 ? 10.68 5.93 -10.617 1 97.44 72 MET B O 1
ATOM 3207 N N . PHE B 1 73 ? 11.609 5.223 -8.719 1 98.06 73 PHE B N 1
ATOM 3208 C CA . PHE B 1 73 ? 10.398 5.457 -7.945 1 98.06 73 PHE B CA 1
ATOM 3209 C C . PHE B 1 73 ? 10.039 6.938 -7.934 1 98.06 73 PHE B C 1
ATOM 3211 O O . PHE B 1 73 ? 8.891 7.305 -8.203 1 98.06 73 PHE B O 1
ATOM 3218 N N . CYS B 1 74 ? 11.008 7.781 -7.695 1 97.88 74 CYS B N 1
ATOM 3219 C CA . CYS B 1 74 ? 10.758 9.211 -7.527 1 97.88 74 CYS B CA 1
ATOM 3220 C C . CYS B 1 74 ? 10.328 9.844 -8.844 1 97.88 74 CYS B C 1
ATOM 3222 O O . CYS B 1 74 ? 9.375 10.625 -8.875 1 97.88 74 CYS B O 1
ATOM 3224 N N . ILE B 1 75 ? 11.008 9.5 -9.906 1 97.25 75 ILE B N 1
ATOM 3225 C CA . ILE B 1 75 ? 10.672 10.117 -11.188 1 97.25 75 ILE B CA 1
ATOM 3226 C C . ILE B 1 75 ? 9.289 9.664 -11.633 1 97.25 75 ILE B C 1
ATOM 3228 O O . ILE B 1 75 ? 8.539 10.445 -12.234 1 97.25 75 ILE B O 1
ATOM 3232 N N . THR B 1 76 ? 8.953 8.438 -11.375 1 97.75 76 THR B N 1
ATOM 3233 C CA . THR B 1 76 ? 7.609 7.953 -11.688 1 97.75 76 THR B CA 1
ATOM 3234 C C . THR B 1 76 ? 6.562 8.695 -10.867 1 97.75 76 THR B C 1
ATOM 3236 O O . THR B 1 76 ? 5.543 9.141 -11.406 1 97.75 76 THR B O 1
ATOM 3239 N N . ALA B 1 77 ? 6.812 8.867 -9.578 1 98.19 77 ALA B N 1
ATOM 3240 C CA . ALA B 1 77 ? 5.902 9.602 -8.703 1 98.19 77 ALA B CA 1
ATOM 3241 C C . ALA B 1 77 ? 5.68 11.023 -9.203 1 98.19 77 ALA B C 1
ATOM 3243 O O . ALA B 1 77 ? 4.551 11.523 -9.188 1 98.19 77 ALA B O 1
ATOM 3244 N N . GLN B 1 78 ? 6.719 11.609 -9.68 1 97.69 78 GLN B N 1
ATOM 3245 C CA . GLN B 1 78 ? 6.66 12.984 -10.164 1 97.69 78 GLN B CA 1
ATOM 3246 C C . GLN B 1 78 ? 5.77 13.102 -11.391 1 97.69 78 GLN B C 1
ATOM 3248 O O . GLN B 1 78 ? 5.23 14.172 -11.68 1 97.69 78 GLN B O 1
ATOM 3253 N N . ASN B 1 79 ? 5.625 12.008 -12.047 1 97.06 79 ASN B N 1
ATOM 3254 C CA . ASN B 1 79 ? 4.926 12.078 -13.328 1 97.06 79 ASN B CA 1
ATOM 3255 C C . ASN B 1 79 ? 3.557 11.414 -13.258 1 97.06 79 ASN B C 1
ATOM 3257 O O . ASN B 1 79 ? 2.84 11.344 -14.258 1 97.06 79 ASN B O 1
ATOM 3261 N N . LEU B 1 80 ? 3.227 10.906 -12.141 1 96.62 80 LEU B N 1
ATOM 3262 C CA . LEU B 1 80 ? 1.863 10.469 -11.867 1 96.62 80 LEU B CA 1
ATOM 3263 C C . LEU B 1 80 ? 1.056 11.57 -11.195 1 96.62 80 LEU B C 1
ATOM 3265 O O . LEU B 1 80 ? 1.491 12.141 -10.188 1 96.62 80 LEU B O 1
ATOM 3269 N N . HIS B 1 81 ? -0.074 11.812 -11.852 1 95.81 81 HIS B N 1
ATOM 3270 C CA . HIS B 1 81 ? -0.914 12.836 -11.242 1 95.81 81 HIS B CA 1
ATOM 3271 C C . HIS B 1 81 ? -1.236 12.492 -9.789 1 95.81 81 HIS B C 1
ATOM 3273 O O . HIS B 1 81 ? -1.468 11.328 -9.461 1 95.81 81 HIS B O 1
ATOM 3279 N N . GLN B 1 82 ? -1.302 13.453 -8.922 1 94.81 82 GLN B N 1
ATOM 3280 C CA . GLN B 1 82 ? -1.461 13.266 -7.484 1 94.81 82 GLN B CA 1
ATOM 3281 C C . GLN B 1 82 ? -2.754 12.523 -7.164 1 94.81 82 GLN B C 1
ATOM 3283 O O . GLN B 1 82 ? -2.83 11.797 -6.172 1 94.81 82 GLN B O 1
ATOM 3288 N N . GLU B 1 83 ? -3.756 12.641 -7.977 1 91.81 83 GLU B N 1
ATOM 3289 C CA . GLU B 1 83 ? -5.039 12.008 -7.703 1 91.81 83 GLU B CA 1
ATOM 3290 C C . GLU B 1 83 ? -5.156 10.664 -8.414 1 91.81 83 GLU B C 1
ATOM 3292 O O . GLU B 1 83 ? -6.168 9.977 -8.297 1 91.81 83 GLU B O 1
ATOM 3297 N N . ASP B 1 84 ? -4.137 10.359 -9.164 1 92.94 84 ASP B N 1
ATOM 3298 C CA . ASP B 1 84 ? -4.137 9.078 -9.875 1 92.94 84 ASP B CA 1
ATOM 3299 C C . ASP B 1 84 ? -3.949 7.918 -8.898 1 92.94 84 ASP B C 1
ATOM 3301 O O . ASP B 1 84 ? -3.014 7.918 -8.094 1 92.94 84 ASP B O 1
ATOM 3305 N N . SER B 1 85 ? -4.809 6.922 -9.047 1 92.06 85 SER B N 1
ATOM 3306 C CA . SER B 1 85 ? -4.754 5.773 -8.148 1 92.06 85 SER B CA 1
ATOM 3307 C C . SER B 1 85 ? -3.457 4.992 -8.32 1 92.06 85 SER B C 1
ATOM 3309 O O . SER B 1 85 ? -3.08 4.207 -7.449 1 92.06 85 SER B O 1
ATOM 3311 N N . PHE B 1 86 ? -2.756 5.242 -9.383 1 94.62 86 PHE B N 1
ATOM 3312 C CA . PHE B 1 86 ? -1.483 4.562 -9.602 1 94.62 86 PHE B CA 1
ATOM 3313 C C . PHE B 1 86 ? -0.427 5.066 -8.625 1 94.62 86 PHE B C 1
ATOM 3315 O O . PHE B 1 86 ? 0.621 4.438 -8.453 1 94.62 86 PHE B O 1
ATOM 3322 N N . GLN B 1 87 ? -0.608 6.207 -7.918 1 96.88 87 GLN B N 1
ATOM 3323 C CA . GLN B 1 87 ? 0.24 6.594 -6.797 1 96.88 87 GLN B CA 1
ATOM 3324 C C . GLN B 1 87 ? 0.268 5.508 -5.727 1 96.88 87 GLN B C 1
ATOM 3326 O O . GLN B 1 87 ? 1.333 5.168 -5.21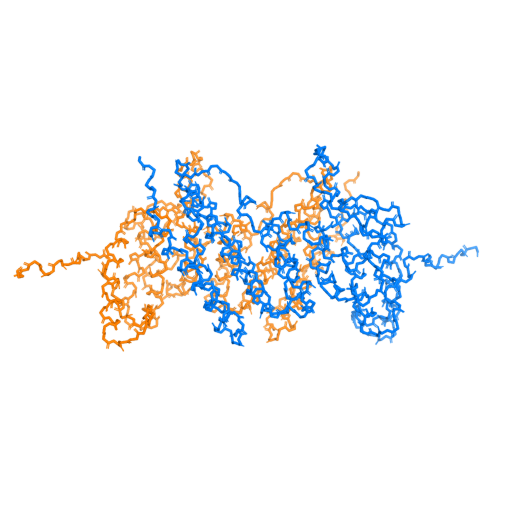1 1 96.88 87 GLN B O 1
ATOM 3331 N N . ASP B 1 88 ? -0.925 4.98 -5.52 1 96.62 88 ASP B N 1
ATOM 3332 C CA . ASP B 1 88 ? -1.021 3.912 -4.531 1 96.62 88 ASP B CA 1
ATOM 3333 C C . ASP B 1 88 ? -0.34 2.641 -5.031 1 96.62 88 ASP B C 1
ATOM 3335 O O . ASP B 1 88 ? 0.245 1.894 -4.242 1 96.62 88 ASP B O 1
ATOM 3339 N N . SER B 1 89 ? -0.448 2.375 -6.312 1 97.06 89 SER B N 1
ATOM 3340 C CA . SER B 1 89 ? 0.222 1.211 -6.887 1 97.06 89 SER B CA 1
ATOM 3341 C C . SER B 1 89 ? 1.736 1.32 -6.746 1 97.06 89 SER B C 1
ATOM 3343 O O . SER B 1 89 ? 2.414 0.325 -6.48 1 97.06 89 SER B O 1
ATOM 3345 N N . LEU B 1 90 ? 2.201 2.537 -6.957 1 97.94 90 LEU B N 1
ATOM 3346 C CA . LEU B 1 90 ? 3.631 2.779 -6.805 1 97.94 90 LEU B CA 1
ATOM 3347 C C . LEU B 1 90 ? 4.066 2.561 -5.359 1 97.94 90 LEU B C 1
ATOM 3349 O O . LEU B 1 90 ? 5.109 1.947 -5.109 1 97.94 90 LEU B O 1
ATOM 3353 N N . VAL B 1 91 ? 3.295 3.023 -4.422 1 97.88 91 VAL B N 1
ATOM 3354 C CA . VAL B 1 91 ? 3.576 2.83 -3.004 1 97.88 91 VAL B CA 1
ATOM 3355 C C . VAL B 1 91 ? 3.541 1.34 -2.67 1 97.88 91 VAL B C 1
ATOM 3357 O O . VAL B 1 91 ? 4.414 0.836 -1.956 1 97.88 91 VAL B O 1
ATOM 3360 N N . SER B 1 92 ? 2.551 0.667 -3.186 1 96.62 92 SER B N 1
ATOM 3361 C CA . SER B 1 92 ? 2.438 -0.773 -2.98 1 96.62 92 SER B CA 1
ATOM 3362 C C . SER B 1 92 ? 3.674 -1.503 -3.494 1 96.62 92 SER B C 1
ATOM 3364 O O . SER B 1 92 ? 4.145 -2.457 -2.869 1 96.62 92 SER B O 1
ATOM 3366 N N . LEU B 1 93 ? 4.125 -1.076 -4.637 1 97.69 93 LEU B N 1
ATOM 3367 C CA . LEU B 1 93 ? 5.324 -1.688 -5.203 1 97.69 93 LEU B CA 1
ATOM 3368 C C . LEU B 1 93 ? 6.527 -1.468 -4.293 1 97.69 93 LEU B C 1
ATOM 3370 O O . LEU B 1 93 ? 7.363 -2.361 -4.133 1 97.69 93 LEU B O 1
ATOM 3374 N N . LEU B 1 94 ? 6.645 -0.302 -3.74 1 98 94 LEU B N 1
ATOM 3375 C CA . LEU B 1 94 ? 7.727 -0.022 -2.805 1 98 94 LEU B CA 1
ATOM 3376 C C . LEU B 1 94 ? 7.648 -0.943 -1.592 1 98 94 LEU B C 1
ATOM 3378 O O . LEU B 1 94 ? 8.664 -1.491 -1.157 1 98 94 LEU B O 1
ATOM 3382 N N . LEU B 1 95 ? 6.461 -1.127 -1.088 1 97.06 95 LEU B N 1
ATOM 3383 C CA . LEU B 1 95 ? 6.27 -2.027 0.044 1 97.06 95 LEU B CA 1
ATOM 3384 C C . LEU B 1 95 ? 6.59 -3.467 -0.348 1 97.06 95 LEU B C 1
ATOM 3386 O O . LEU B 1 95 ? 7.16 -4.219 0.445 1 97.06 95 LEU B O 1
ATOM 3390 N N . TRP B 1 96 ? 6.133 -3.783 -1.499 1 96.94 96 TRP B N 1
ATOM 3391 C CA . TRP B 1 96 ? 6.473 -5.098 -2.027 1 96.94 96 TRP B CA 1
ATOM 3392 C C . TRP B 1 96 ? 7.984 -5.297 -2.068 1 96.94 96 TRP B C 1
ATOM 3394 O O . TRP B 1 96 ? 8.484 -6.359 -1.696 1 96.94 96 TRP B O 1
ATOM 3404 N N . THR B 1 97 ? 8.703 -4.301 -2.516 1 97.56 97 THR B N 1
ATOM 3405 C CA . THR B 1 97 ? 10.164 -4.332 -2.598 1 97.56 97 THR B CA 1
ATOM 3406 C C . THR B 1 97 ? 10.773 -4.535 -1.215 1 97.56 97 THR B C 1
ATOM 3408 O O . THR B 1 97 ? 11.711 -5.32 -1.055 1 97.56 97 THR B O 1
ATOM 3411 N N . LYS B 1 98 ? 10.266 -3.816 -0.277 1 95.75 98 LYS B N 1
ATOM 3412 C CA . LYS B 1 98 ? 10.711 -3.957 1.105 1 95.75 98 LYS B CA 1
ATOM 3413 C C . LYS B 1 98 ? 10.5 -5.379 1.612 1 95.75 98 LYS B C 1
ATOM 3415 O O . LYS B 1 98 ? 11.383 -5.961 2.248 1 95.75 98 LYS B O 1
ATOM 3420 N N . GLU B 1 99 ? 9.336 -5.898 1.335 1 94.38 99 GLU B N 1
ATOM 3421 C CA . GLU B 1 99 ? 9.016 -7.262 1.756 1 94.38 99 GLU B CA 1
ATOM 3422 C C . GLU B 1 99 ? 9.922 -8.273 1.065 1 94.38 99 GLU B C 1
ATOM 3424 O O . GLU B 1 99 ? 10.359 -9.242 1.687 1 94.38 99 GLU B O 1
ATOM 3429 N N . TYR B 1 100 ? 10.156 -8.062 -0.167 1 95.25 100 TYR B N 1
ATOM 3430 C CA . TYR B 1 100 ? 11.047 -8.953 -0.909 1 95.25 100 TYR B CA 1
ATOM 3431 C C . TYR B 1 100 ? 12.43 -8.984 -0.277 1 95.25 100 TYR B C 1
ATOM 3433 O O . TYR B 1 100 ? 13.039 -10.047 -0.149 1 95.25 100 TYR B O 1
ATOM 3441 N N . ASP B 1 101 ? 12.945 -7.812 0.062 1 95.25 101 ASP B N 1
ATOM 3442 C CA . ASP B 1 101 ? 14.234 -7.738 0.748 1 95.25 101 ASP B CA 1
ATOM 3443 C C . ASP B 1 101 ? 14.227 -8.578 2.025 1 95.25 101 ASP B C 1
ATOM 3445 O O . ASP B 1 101 ? 15.164 -9.336 2.283 1 95.25 101 ASP B O 1
ATOM 3449 N N . SER B 1 102 ? 13.172 -8.391 2.793 1 92.69 102 SER B N 1
ATOM 3450 C CA . SER B 1 102 ? 13.039 -9.133 4.043 1 92.69 102 SER B CA 1
ATOM 3451 C C . SER B 1 102 ? 13.047 -10.641 3.797 1 92.69 102 SER B C 1
ATOM 3453 O O . SER B 1 102 ? 13.742 -11.383 4.496 1 92.69 102 SER B O 1
ATOM 3455 N N . LEU B 1 103 ? 12.297 -11.062 2.83 1 91.94 103 LEU B N 1
ATOM 3456 C CA . LEU B 1 103 ? 12.219 -12.477 2.494 1 91.94 103 LEU B CA 1
ATOM 3457 C C . LEU B 1 103 ? 13.586 -13.008 2.066 1 91.94 103 LEU B C 1
ATOM 3459 O O . LEU B 1 103 ? 14.023 -14.062 2.535 1 91.94 103 LEU B O 1
ATOM 3463 N N . TYR B 1 104 ? 14.195 -12.242 1.203 1 93.38 104 TYR B N 1
ATOM 3464 C CA . TYR B 1 104 ? 15.484 -12.656 0.679 1 93.38 104 TYR B CA 1
ATOM 3465 C C . TYR B 1 104 ? 16.5 -12.82 1.802 1 93.38 104 TYR B C 1
ATOM 3467 O O . TYR B 1 104 ? 17.234 -13.812 1.845 1 93.38 104 TYR B O 1
ATOM 3475 N N . ARG B 1 105 ? 16.578 -11.914 2.674 1 92.25 105 ARG B N 1
ATOM 3476 C CA . ARG B 1 105 ? 17.516 -11.945 3.791 1 92.25 105 ARG B CA 1
ATOM 3477 C C . ARG B 1 105 ? 17.234 -13.133 4.703 1 92.25 105 ARG B C 1
ATOM 3479 O O . ARG B 1 105 ? 18.172 -13.75 5.223 1 92.25 105 ARG B O 1
ATOM 3486 N N . GLN B 1 106 ? 16.016 -13.414 4.906 1 89.62 106 GLN B N 1
ATOM 3487 C CA . GLN B 1 106 ? 15.641 -14.539 5.766 1 89.62 106 GLN B CA 1
ATOM 3488 C C . GLN B 1 106 ? 16.016 -15.867 5.121 1 89.62 106 GLN B C 1
ATOM 3490 O O . GLN B 1 106 ? 16.344 -16.828 5.82 1 89.62 106 GLN B O 1
ATOM 3495 N N . LEU B 1 107 ? 15.938 -15.906 3.852 1 89.81 107 LEU B N 1
ATOM 3496 C CA . LEU B 1 107 ? 16.219 -17.141 3.125 1 89.81 107 LEU B CA 1
ATOM 3497 C C . LEU B 1 107 ? 17.734 -17.344 2.998 1 89.81 107 LEU B C 1
ATOM 3499 O O . LEU B 1 107 ? 18.188 -18.469 2.764 1 89.81 107 LEU B O 1
ATOM 3503 N N . HIS B 1 108 ? 18.469 -16.219 3.115 1 91.25 108 HIS B N 1
ATOM 3504 C CA . HIS B 1 108 ? 19.922 -16.297 2.971 1 91.25 108 HIS B CA 1
ATOM 3505 C C . HIS B 1 108 ? 20.625 -15.648 4.156 1 91.25 108 HIS B C 1
ATOM 3507 O O . HIS B 1 108 ? 21.453 -14.766 3.979 1 91.25 108 HIS B O 1
ATOM 3513 N N . PRO B 1 109 ? 20.375 -16.125 5.309 1 88.25 109 PRO B N 1
ATOM 3514 C CA . PRO B 1 109 ? 20.891 -15.445 6.5 1 88.25 109 PRO B CA 1
ATOM 3515 C C . PRO B 1 109 ? 22.422 -15.414 6.539 1 88.25 109 PRO B C 1
ATOM 3517 O O . PRO B 1 109 ? 23 -14.492 7.125 1 88.25 109 PRO B O 1
ATOM 3520 N N . ASN B 1 110 ? 23.062 -16.297 5.91 1 89.12 110 ASN B N 1
ATOM 3521 C CA . ASN B 1 110 ? 24.516 -16.375 5.988 1 89.12 110 ASN B CA 1
ATOM 3522 C C . ASN B 1 110 ? 25.188 -15.625 4.848 1 89.12 110 ASN B C 1
ATOM 3524 O O . ASN B 1 110 ? 26.406 -15.43 4.859 1 89.12 110 ASN B O 1
ATOM 3528 N N . GLU B 1 111 ? 24.438 -15.234 3.957 1 90.31 111 GLU B N 1
ATOM 3529 C CA . GLU B 1 111 ? 25.031 -14.648 2.764 1 90.31 111 GLU B CA 1
ATOM 3530 C C . GLU B 1 111 ? 24.781 -13.141 2.707 1 90.31 111 GLU B C 1
ATOM 3532 O O . GLU B 1 111 ? 25.375 -12.438 1.891 1 90.31 111 GLU B O 1
ATOM 3537 N N . VAL B 1 112 ? 23.922 -12.742 3.533 1 90.62 112 VAL B N 1
ATOM 3538 C CA . VAL B 1 112 ? 23.516 -11.344 3.426 1 90.62 112 VAL B CA 1
ATOM 3539 C C . VAL B 1 112 ? 24.203 -10.523 4.516 1 90.62 112 VAL B C 1
ATOM 3541 O O . VAL B 1 112 ? 24.516 -11.047 5.586 1 90.62 112 VAL B O 1
ATOM 3544 N N . ALA B 1 113 ? 24.516 -9.305 4.195 1 86.5 113 ALA B N 1
ATOM 3545 C CA . ALA B 1 113 ? 25.141 -8.383 5.145 1 86.5 113 ALA B CA 1
ATOM 3546 C C . ALA B 1 113 ? 24.125 -7.879 6.16 1 86.5 113 ALA B C 1
ATOM 3548 O O . ALA B 1 113 ? 22.906 -7.957 5.93 1 86.5 113 ALA B O 1
ATOM 3549 N N . GLY B 1 114 ? 24.656 -7.508 7.285 1 81.31 114 GLY B N 1
ATOM 3550 C CA . GLY B 1 114 ? 23.797 -6.855 8.258 1 81.31 114 GLY B CA 1
ATOM 3551 C C . GLY B 1 114 ? 23.234 -5.527 7.77 1 81.31 114 GLY B C 1
ATOM 3552 O O . GLY B 1 114 ? 23.734 -4.965 6.789 1 81.31 114 GLY B O 1
ATOM 3553 N N . GLY B 1 115 ? 22.172 -5.148 8.18 1 80.38 115 GLY B N 1
ATOM 3554 C CA . GLY B 1 115 ? 21.609 -3.855 7.836 1 80.38 115 GLY B CA 1
ATOM 3555 C C . GLY B 1 115 ? 20.094 -3.871 7.762 1 80.38 115 GLY B C 1
ATOM 3556 O O . GLY B 1 115 ? 19.469 -4.938 7.773 1 80.38 115 GLY B O 1
ATOM 3557 N N . SER B 1 116 ? 19.625 -2.604 7.773 1 81.56 116 SER B N 1
ATOM 3558 C CA . SER B 1 116 ? 18.188 -2.422 7.773 1 81.56 116 SER B CA 1
ATOM 3559 C C . SER B 1 116 ? 17.703 -1.757 6.484 1 81.56 116 SER B C 1
ATOM 3561 O O . SER B 1 116 ? 18.516 -1.174 5.75 1 81.56 116 SER B O 1
ATOM 3563 N N . TRP B 1 117 ? 16.562 -1.968 6.09 1 87.56 117 TRP B N 1
ATOM 3564 C CA . TRP B 1 117 ? 15.883 -1.32 4.973 1 87.56 117 TRP B CA 1
ATOM 3565 C C . TRP B 1 117 ? 16.156 0.178 4.961 1 87.56 117 TRP B C 1
ATOM 3567 O O . TRP B 1 117 ? 16.359 0.771 3.896 1 87.56 117 TRP B O 1
ATOM 3577 N N . GLU B 1 118 ? 16.281 0.796 6.098 1 86.88 118 GLU B N 1
ATOM 3578 C CA . GLU B 1 118 ? 16.484 2.238 6.215 1 86.88 118 GLU B CA 1
ATOM 3579 C C . GLU B 1 118 ? 17.844 2.652 5.672 1 86.88 118 GLU B C 1
ATOM 3581 O O . GLU B 1 118 ? 18 3.766 5.168 1 86.88 118 GLU B O 1
ATOM 3586 N N . GLY B 1 119 ? 18.688 1.717 5.711 1 89.25 119 GLY B N 1
ATOM 3587 C CA . GLY B 1 119 ? 20.047 2.006 5.262 1 89.25 119 GLY B CA 1
ATOM 3588 C C . GLY B 1 119 ? 20.188 1.979 3.752 1 89.25 119 GLY B C 1
ATOM 3589 O O . GLY B 1 119 ? 21.234 2.357 3.217 1 89.25 119 GLY B O 1
ATOM 3590 N N . TYR B 1 120 ? 19.172 1.64 3.062 1 93.5 120 TYR B N 1
ATOM 3591 C CA . TYR B 1 120 ? 19.25 1.508 1.612 1 93.5 120 TYR B CA 1
ATOM 3592 C C . TYR B 1 120 ? 19.203 2.873 0.937 1 93.5 120 TYR B C 1
ATOM 3594 O O . TYR B 1 120 ? 19.484 2.992 -0.256 1 93.5 120 TYR B O 1
ATOM 3602 N N . GLY B 1 121 ? 18.828 3.912 1.667 1 93.5 121 GLY B N 1
ATOM 3603 C CA . GLY B 1 121 ? 19.031 5.262 1.163 1 93.5 121 GLY B CA 1
ATOM 3604 C C . GLY B 1 121 ? 17.812 5.832 0.466 1 93.5 121 GLY B C 1
ATOM 3605 O O . GLY B 1 121 ? 17.906 6.84 -0.233 1 93.5 121 GLY B O 1
ATOM 3606 N N . PHE B 1 122 ? 16.656 5.258 0.599 1 96.31 122 PHE B N 1
ATOM 3607 C CA . PHE B 1 122 ? 15.453 5.738 -0.062 1 96.31 122 PHE B CA 1
ATOM 3608 C C . PHE B 1 122 ? 15.141 7.168 0.358 1 96.31 122 PHE B C 1
ATOM 3610 O O . PHE B 1 122 ? 14.883 8.023 -0.489 1 96.31 122 PHE B O 1
ATOM 3617 N N . ALA B 1 123 ? 15.172 7.441 1.638 1 94.44 123 ALA B N 1
ATOM 3618 C CA . ALA B 1 123 ? 14.828 8.758 2.166 1 94.44 123 ALA B CA 1
ATOM 3619 C C . ALA B 1 123 ? 15.773 9.828 1.617 1 94.44 123 ALA B C 1
ATOM 3621 O O . ALA B 1 123 ? 15.344 10.953 1.34 1 94.44 123 ALA B O 1
ATOM 3622 N N . GLY B 1 124 ? 17 9.438 1.494 1 94.38 124 GLY B N 1
ATOM 3623 C CA . GLY B 1 124 ? 17.969 10.359 0.929 1 94.38 124 GLY B CA 1
ATOM 3624 C C . GLY B 1 124 ? 17.672 10.742 -0.509 1 94.38 124 GLY B C 1
ATOM 3625 O O . GLY B 1 124 ? 17.75 11.914 -0.881 1 94.38 124 GLY B O 1
ATOM 3626 N N . GLU B 1 125 ? 17.344 9.742 -1.294 1 95.44 125 GLU B N 1
ATOM 3627 C CA . GLU B 1 125 ? 16.984 10 -2.688 1 95.44 125 GLU B CA 1
ATOM 3628 C C . GLU B 1 125 ? 15.703 10.836 -2.785 1 95.44 125 GLU B C 1
ATOM 3630 O O . GLU B 1 125 ? 15.602 11.711 -3.646 1 95.44 125 GLU B O 1
ATOM 3635 N N . LEU B 1 126 ? 14.766 10.539 -1.968 1 97.12 126 LEU B N 1
ATOM 3636 C CA . LEU B 1 126 ? 13.531 11.312 -1.929 1 97.12 126 LEU B CA 1
ATOM 3637 C C . LEU B 1 126 ? 13.812 12.773 -1.623 1 97.12 126 LEU B C 1
ATOM 3639 O O . LEU B 1 126 ? 13.281 13.664 -2.293 1 97.12 126 LEU B O 1
ATOM 3643 N N . GLN B 1 127 ? 14.68 13.023 -0.674 1 96.06 127 GLN B N 1
ATOM 3644 C CA . GLN B 1 127 ? 15.055 14.391 -0.309 1 96.06 127 GLN B CA 1
ATOM 3645 C C . GLN B 1 127 ? 15.719 15.109 -1.479 1 96.06 127 GLN B C 1
ATOM 3647 O O . GLN B 1 127 ? 15.406 16.266 -1.762 1 96.06 127 GLN B O 1
ATOM 3652 N N . SER B 1 128 ? 16.594 14.391 -2.109 1 96 128 SER B N 1
ATOM 3653 C CA . SER B 1 128 ? 17.281 14.969 -3.258 1 96 128 SER B CA 1
ATOM 3654 C C . SER B 1 128 ? 16.297 15.352 -4.359 1 96 128 SER B C 1
ATOM 3656 O O . SER B 1 128 ? 16.438 16.391 -5.004 1 96 128 SER B O 1
ATOM 3658 N N . SER B 1 129 ? 15.352 14.508 -4.594 1 96.5 129 SER B N 1
ATOM 3659 C CA . SER B 1 129 ? 14.32 14.773 -5.594 1 96.5 129 SER B CA 1
ATOM 3660 C C . SER B 1 129 ? 13.523 16.031 -5.246 1 96.5 129 SER B C 1
ATOM 3662 O O . SER B 1 129 ? 13.227 16.844 -6.121 1 96.5 129 SER B O 1
ATOM 3664 N N . TRP B 1 130 ? 13.195 16.203 -4.008 1 96.31 130 TRP B N 1
ATOM 3665 C CA . TRP B 1 130 ? 12.461 17.375 -3.537 1 96.31 130 TRP B CA 1
ATOM 3666 C C . TRP B 1 130 ? 13.281 18.641 -3.746 1 96.31 130 TRP B C 1
ATOM 3668 O O . TRP B 1 130 ? 12.758 19.656 -4.227 1 96.31 130 TRP B O 1
ATOM 3678 N N . GLU B 1 131 ? 14.516 18.578 -3.377 1 95.44 131 GLU B N 1
ATOM 3679 C CA . GLU B 1 131 ? 15.383 19.734 -3.52 1 95.44 131 GLU B CA 1
ATOM 3680 C C . GLU B 1 131 ? 15.508 20.156 -4.98 1 95.44 131 GLU B C 1
ATOM 3682 O O . GLU B 1 131 ? 15.477 21.344 -5.293 1 95.44 131 GLU B O 1
ATOM 3687 N N . GLN B 1 132 ? 15.617 19.219 -5.789 1 95.75 132 GLN B N 1
ATOM 3688 C CA . GLN B 1 132 ? 15.703 19.5 -7.215 1 95.75 132 GLN B CA 1
ATOM 3689 C C . GLN B 1 132 ? 14.43 20.172 -7.727 1 95.75 132 GLN B C 1
ATOM 3691 O O . GLN B 1 132 ? 14.484 21.188 -8.406 1 95.75 132 GLN B O 1
ATOM 3696 N N . LEU B 1 133 ? 13.32 19.641 -7.414 1 96.12 133 LEU B N 1
ATOM 3697 C CA . LEU B 1 133 ? 12.047 20.172 -7.875 1 96.12 133 LEU B CA 1
ATOM 3698 C C . LEU B 1 133 ? 11.805 21.562 -7.289 1 96.12 133 LEU B C 1
ATOM 3700 O O . LEU B 1 133 ? 11.234 22.438 -7.957 1 96.12 133 LEU B O 1
ATOM 3704 N N . SER B 1 134 ? 12.203 21.688 -6.055 1 93.5 134 SER B N 1
ATOM 3705 C CA . SER B 1 134 ? 12.047 22.969 -5.395 1 93.5 134 SER B CA 1
ATOM 3706 C C . SER B 1 134 ? 12.859 24.062 -6.102 1 93.5 134 SER B C 1
ATOM 3708 O O . SER B 1 134 ? 12.367 25.172 -6.297 1 93.5 134 SER B O 1
ATOM 3710 N N . THR B 1 135 ? 14.055 23.719 -6.453 1 93.25 135 THR B N 1
ATOM 3711 C CA . THR B 1 135 ? 14.914 24.656 -7.176 1 93.25 135 THR B CA 1
ATOM 3712 C C . THR B 1 135 ? 14.289 25.047 -8.516 1 93.25 135 THR B C 1
ATOM 3714 O O . THR B 1 135 ? 14.352 26.203 -8.914 1 93.25 135 THR B O 1
ATOM 3717 N N . GLN B 1 136 ? 13.641 24.141 -9.133 1 93.81 136 GLN B N 1
ATOM 3718 C CA . GLN B 1 136 ? 13.023 24.359 -10.43 1 93.81 136 GLN B CA 1
ATOM 3719 C C . GLN B 1 136 ? 11.641 25 -10.289 1 93.81 136 GLN B C 1
ATOM 3721 O O . GLN B 1 136 ? 11.062 25.469 -11.266 1 93.81 136 GLN B O 1
ATOM 3726 N N . LYS B 1 137 ? 11.141 24.984 -9.109 1 93.75 137 LYS B N 1
ATOM 3727 C CA . LYS B 1 137 ? 9.812 25.516 -8.797 1 93.75 137 LYS B CA 1
ATOM 3728 C C . LYS B 1 137 ? 8.742 24.859 -9.656 1 93.75 137 LYS B C 1
ATOM 3730 O O . LYS B 1 137 ? 7.871 25.531 -10.203 1 93.75 137 LYS B O 1
ATOM 3735 N N . ASP B 1 138 ? 8.852 23.594 -9.898 1 94.81 138 ASP B N 1
ATOM 3736 C CA . ASP B 1 138 ? 7.875 22.812 -10.656 1 94.81 138 ASP B CA 1
ATOM 3737 C C . ASP B 1 138 ? 6.719 22.375 -9.758 1 94.81 138 ASP B C 1
ATOM 3739 O O . ASP B 1 138 ? 6.715 21.25 -9.258 1 94.81 138 ASP B O 1
ATOM 3743 N N . VAL B 1 139 ? 5.742 23.156 -9.656 1 95.88 139 VAL B N 1
ATOM 3744 C CA . VAL B 1 139 ? 4.688 22.984 -8.656 1 95.88 139 VAL B CA 1
ATOM 3745 C C . VAL B 1 139 ? 3.898 21.719 -8.938 1 95.88 139 VAL B C 1
ATOM 3747 O O . VAL B 1 139 ? 3.682 20.906 -8.039 1 95.88 139 VAL B O 1
ATOM 3750 N N . PRO B 1 140 ? 3.496 21.438 -10.203 1 96.75 140 PRO B N 1
ATOM 3751 C CA . PRO B 1 140 ? 2.736 20.219 -10.453 1 96.75 140 PRO B CA 1
ATOM 3752 C C . PRO B 1 140 ? 3.502 18.953 -10.047 1 96.75 140 PRO B C 1
ATOM 3754 O O . PRO B 1 140 ? 2.941 18.062 -9.406 1 96.75 140 PRO B O 1
ATOM 3757 N N . LYS B 1 141 ? 4.758 18.875 -10.359 1 97.31 141 LYS B N 1
ATOM 3758 C CA . LYS B 1 141 ? 5.555 17.703 -10.016 1 97.31 141 LYS B CA 1
ATOM 3759 C C . LYS B 1 141 ? 5.789 17.625 -8.516 1 97.31 141 LYS B C 1
ATOM 3761 O O . LYS B 1 141 ? 5.871 16.531 -7.949 1 97.31 141 LYS B O 1
ATOM 3766 N N . MET B 1 142 ? 5.902 18.75 -7.91 1 97.88 142 MET B N 1
ATOM 3767 C CA . MET B 1 142 ? 6.031 18.766 -6.453 1 97.88 142 MET B CA 1
ATOM 3768 C C . MET B 1 142 ? 4.777 18.203 -5.793 1 97.88 142 MET B C 1
ATOM 3770 O O . MET B 1 142 ? 4.867 17.453 -4.816 1 97.88 142 MET B O 1
ATOM 3774 N N . CYS B 1 143 ? 3.645 18.578 -6.348 1 98.25 143 CYS B N 1
ATOM 3775 C CA . CYS B 1 143 ? 2.393 18.062 -5.809 1 98.25 143 CYS B CA 1
ATOM 3776 C C . CYS B 1 143 ? 2.314 16.547 -5.984 1 98.25 143 CYS B C 1
ATOM 3778 O O . CYS B 1 143 ? 1.908 15.828 -5.062 1 98.25 143 CYS B O 1
ATOM 3780 N N . ASN B 1 144 ? 2.734 16.109 -7.125 1 98.25 144 ASN B N 1
ATOM 3781 C CA . ASN B 1 144 ? 2.758 14.672 -7.379 1 98.25 144 ASN B CA 1
ATOM 3782 C C . ASN B 1 144 ? 3.68 13.945 -6.406 1 98.25 144 ASN B C 1
ATOM 3784 O O . ASN B 1 144 ? 3.287 12.938 -5.805 1 98.25 144 ASN B O 1
ATOM 3788 N N . LEU B 1 145 ? 4.848 14.461 -6.23 1 98.62 145 LEU B N 1
ATOM 3789 C CA . LEU B 1 145 ? 5.824 13.844 -5.34 1 98.62 145 LEU B CA 1
ATOM 3790 C C . LEU B 1 145 ? 5.352 13.914 -3.889 1 98.62 145 LEU B C 1
ATOM 3792 O O . LEU B 1 145 ? 5.633 13.016 -3.096 1 98.62 145 LEU B O 1
ATOM 3796 N N . ALA B 1 146 ? 4.621 14.961 -3.547 1 98.56 146 ALA B N 1
ATOM 3797 C CA . ALA B 1 146 ? 4.078 15.117 -2.201 1 98.56 146 ALA B CA 1
ATOM 3798 C C . ALA B 1 146 ? 3.096 14 -1.875 1 98.56 146 ALA B C 1
ATOM 3800 O O . ALA B 1 146 ? 3.121 13.445 -0.774 1 98.56 146 ALA B O 1
ATOM 3801 N N . MET B 1 147 ? 2.299 13.703 -2.855 1 98.38 147 MET B N 1
ATOM 3802 C CA . MET B 1 147 ? 1.332 12.625 -2.646 1 98.38 147 MET B CA 1
ATOM 3803 C C . MET B 1 147 ? 2.039 11.305 -2.379 1 98.38 147 MET B C 1
ATOM 3805 O O . MET B 1 147 ? 1.708 10.602 -1.423 1 98.38 147 MET B O 1
ATOM 3809 N N . PHE B 1 148 ? 3.008 11.039 -3.195 1 98.56 148 PHE B N 1
ATOM 3810 C CA . PHE B 1 148 ? 3.787 9.812 -3.023 1 98.56 148 PHE B CA 1
ATOM 3811 C C . PHE B 1 148 ? 4.484 9.805 -1.667 1 98.56 148 PHE B C 1
ATOM 3813 O O . PHE B 1 148 ? 4.43 8.812 -0.942 1 98.56 148 PHE B O 1
ATOM 3820 N N . SER B 1 149 ? 5.113 10.867 -1.276 1 98.38 149 SER B N 1
ATOM 3821 C CA . SER B 1 149 ? 5.824 10.984 -0.008 1 98.38 149 SER B CA 1
ATOM 3822 C C . SER B 1 149 ? 4.879 10.797 1.175 1 98.38 149 SER B C 1
ATOM 3824 O O . SER B 1 149 ? 5.199 10.086 2.127 1 98.38 149 SER B O 1
ATOM 3826 N N . ALA B 1 150 ? 3.781 11.453 1.077 1 98.12 150 ALA B N 1
ATOM 3827 C CA . ALA B 1 150 ? 2.812 11.43 2.17 1 98.12 150 ALA B CA 1
ATOM 3828 C C . ALA B 1 150 ? 2.26 10.016 2.383 1 98.12 150 ALA B C 1
ATOM 3830 O O . ALA B 1 150 ? 2.17 9.547 3.518 1 98.12 150 ALA B O 1
ATOM 3831 N N . LYS B 1 151 ? 1.908 9.406 1.331 1 97.44 151 LYS B N 1
ATOM 3832 C CA . LYS B 1 151 ? 1.354 8.062 1.425 1 97.44 151 LYS B CA 1
ATOM 3833 C C . LYS B 1 151 ? 2.381 7.082 1.989 1 97.44 151 LYS B C 1
ATOM 3835 O O . LYS B 1 151 ? 2.055 6.254 2.84 1 97.44 151 LYS B O 1
ATOM 3840 N N . CYS B 1 152 ? 3.588 7.16 1.5 1 97.38 152 CYS B N 1
ATOM 3841 C CA . CYS B 1 152 ? 4.652 6.312 2.025 1 97.38 152 CYS B CA 1
ATOM 3842 C C . CYS B 1 152 ? 4.828 6.527 3.525 1 97.38 152 CYS B C 1
ATOM 3844 O O . CYS B 1 152 ? 4.949 5.562 4.281 1 97.38 152 CYS B O 1
ATOM 3846 N N . PHE B 1 153 ? 4.824 7.781 3.893 1 96.19 153 PHE B N 1
ATOM 3847 C CA . PHE B 1 153 ? 5.035 8.133 5.293 1 96.19 153 PHE B CA 1
ATOM 3848 C C . PHE B 1 153 ? 3.869 7.652 6.148 1 96.19 153 PHE B C 1
ATOM 3850 O O . PHE B 1 153 ? 4.074 7.082 7.223 1 96.19 153 PHE B O 1
ATOM 3857 N N . ALA B 1 154 ? 2.688 7.812 5.676 1 96.25 154 ALA B N 1
ATOM 3858 C CA . ALA B 1 154 ? 1.462 7.52 6.418 1 96.25 154 ALA B CA 1
ATOM 3859 C C . ALA B 1 154 ? 1.358 6.031 6.738 1 96.25 154 ALA B C 1
ATOM 3861 O O . ALA B 1 154 ? 0.844 5.652 7.793 1 96.25 154 ALA B O 1
ATOM 3862 N N . ILE B 1 155 ? 1.849 5.184 5.832 1 94.31 155 ILE B N 1
ATOM 3863 C CA . ILE B 1 155 ? 1.647 3.75 6.027 1 94.31 155 ILE B CA 1
ATOM 3864 C C . ILE B 1 155 ? 2.912 3.127 6.613 1 94.31 155 ILE B C 1
ATOM 3866 O O . ILE B 1 155 ? 3.039 1.901 6.668 1 94.31 155 ILE B O 1
ATOM 3870 N N . GLY B 1 156 ? 3.916 3.936 6.918 1 89.5 156 GLY B N 1
ATOM 3871 C CA . GLY B 1 156 ? 5.055 3.486 7.707 1 89.5 156 GLY B CA 1
ATOM 3872 C C . GLY B 1 156 ? 6.137 2.832 6.871 1 89.5 156 GLY B C 1
ATOM 3873 O O . GLY B 1 156 ? 6.812 1.91 7.336 1 89.5 156 GLY B O 1
ATOM 3874 N N . VAL B 1 157 ? 6.32 3.232 5.648 1 91.19 157 VAL B N 1
ATOM 3875 C CA . VAL B 1 157 ? 7.395 2.715 4.805 1 91.19 157 VAL B CA 1
ATOM 3876 C C . VAL B 1 157 ? 8.742 3 5.457 1 91.19 157 VAL B C 1
ATOM 3878 O O . VAL B 1 157 ? 9.617 2.127 5.504 1 91.19 157 VAL B O 1
ATOM 3881 N N . SER B 1 158 ? 8.914 4.234 5.887 1 89.31 158 SER B N 1
ATOM 3882 C CA . SER B 1 158 ? 10.125 4.668 6.582 1 89.31 158 SER B CA 1
ATOM 3883 C C . SER B 1 158 ? 9.859 5.914 7.418 1 89.31 158 SER B C 1
ATOM 3885 O O . SER B 1 158 ? 9.305 6.898 6.922 1 89.31 158 SER B O 1
ATOM 3887 N N . ASP B 1 159 ? 10.375 5.91 8.602 1 86 159 ASP B N 1
ATOM 3888 C CA . ASP B 1 159 ? 10.203 7.066 9.477 1 86 159 ASP B CA 1
ATOM 3889 C C . ASP B 1 159 ? 11.133 8.211 9.062 1 86 159 ASP B C 1
ATOM 3891 O O . ASP B 1 159 ? 10.898 9.367 9.422 1 86 159 ASP B O 1
ATOM 3895 N N . ASP B 1 160 ? 12.109 7.879 8.273 1 87.75 160 ASP B N 1
ATOM 3896 C CA . ASP B 1 160 ? 13.062 8.891 7.832 1 87.75 160 ASP B CA 1
ATOM 3897 C C . ASP B 1 160 ? 12.406 9.891 6.887 1 87.75 160 ASP B C 1
ATOM 3899 O O . ASP B 1 160 ? 12.945 10.977 6.648 1 87.75 160 ASP B O 1
ATOM 3903 N N . ILE B 1 161 ? 11.266 9.547 6.391 1 93.12 161 ILE B N 1
ATOM 3904 C CA . ILE B 1 161 ? 10.547 10.438 5.492 1 93.12 161 ILE B CA 1
ATOM 3905 C C . ILE B 1 161 ? 10.078 11.672 6.258 1 93.12 161 ILE B C 1
ATOM 3907 O O . ILE B 1 161 ? 9.766 12.703 5.652 1 93.12 161 ILE B O 1
ATOM 3911 N N . GLU B 1 162 ? 10.055 11.594 7.539 1 89.81 162 GLU B N 1
ATOM 3912 C CA . GLU B 1 162 ? 9.648 12.711 8.391 1 89.81 162 GLU B CA 1
ATOM 3913 C C . GLU B 1 162 ? 10.469 13.961 8.078 1 89.81 162 GLU B C 1
ATOM 3915 O O . GLU B 1 162 ? 9.938 15.07 8.055 1 89.81 162 GLU B O 1
ATOM 3920 N N . ARG B 1 163 ? 11.68 13.742 7.879 1 87.69 163 ARG B N 1
ATOM 3921 C CA . ARG B 1 163 ? 12.57 14.859 7.605 1 87.69 163 ARG B CA 1
ATOM 3922 C C . ARG B 1 163 ? 12.164 15.586 6.328 1 87.69 163 ARG B C 1
ATOM 3924 O O . ARG B 1 163 ? 12.117 16.812 6.293 1 87.69 163 ARG B O 1
ATOM 3931 N N . THR B 1 164 ? 11.938 14.828 5.383 1 92.5 164 THR B N 1
ATOM 3932 C CA . THR B 1 164 ? 11.523 15.391 4.105 1 92.5 164 THR B CA 1
ATOM 3933 C C . THR B 1 164 ? 10.172 16.094 4.238 1 92.5 164 THR B C 1
ATOM 3935 O O . THR B 1 164 ? 9.984 17.188 3.729 1 92.5 164 THR B O 1
ATOM 3938 N N . ALA B 1 165 ? 9.234 15.43 4.859 1 93.44 165 ALA B N 1
ATOM 3939 C CA . ALA B 1 165 ? 7.914 16.016 5.062 1 93.44 165 ALA B CA 1
ATOM 3940 C C . ALA B 1 165 ? 8.008 17.328 5.824 1 93.44 165 ALA B C 1
ATOM 3942 O O . ALA B 1 165 ? 7.391 18.328 5.434 1 93.44 165 ALA B O 1
ATOM 3943 N N . THR B 1 166 ? 8.836 17.328 6.844 1 89.31 166 THR B N 1
ATOM 3944 C CA . THR B 1 166 ? 9.039 18.531 7.645 1 89.31 166 THR B CA 1
ATOM 3945 C C . THR B 1 166 ? 9.68 19.641 6.812 1 89.31 166 THR B C 1
ATOM 3947 O O . THR B 1 166 ? 9.305 20.812 6.922 1 89.31 166 THR B O 1
ATOM 3950 N N . TRP B 1 167 ? 10.594 19.266 6.051 1 89.31 167 TRP B N 1
ATOM 3951 C CA . TRP B 1 167 ? 11.273 20.203 5.168 1 89.31 167 TRP B CA 1
ATOM 3952 C C . TRP B 1 167 ? 10.289 20.891 4.23 1 89.31 167 TRP B C 1
ATOM 3954 O O . TRP B 1 167 ? 10.352 22.109 4.023 1 89.31 167 TRP B O 1
ATOM 3964 N N . VAL B 1 168 ? 9.391 20.203 3.668 1 93.12 168 VAL B N 1
ATOM 3965 C CA . VAL B 1 168 ? 8.414 20.75 2.729 1 93.12 168 VAL B CA 1
ATOM 3966 C C . VAL B 1 168 ? 7.465 21.688 3.457 1 93.12 168 VAL B C 1
ATOM 3968 O O . VAL B 1 168 ? 7.211 22.812 2.984 1 93.12 168 VAL B O 1
ATOM 3971 N N . VAL B 1 169 ? 6.973 21.281 4.582 1 92.06 169 VAL B N 1
ATOM 3972 C CA . VAL B 1 169 ? 6.02 22.094 5.336 1 92.06 169 VAL B CA 1
ATOM 3973 C C . VAL B 1 169 ? 6.703 23.359 5.855 1 92.06 169 VAL B C 1
ATOM 3975 O O . VAL B 1 169 ? 6.121 24.438 5.832 1 92.06 169 VAL B O 1
ATOM 3978 N N . ARG B 1 170 ? 7.914 23.188 6.273 1 88.06 170 ARG B N 1
ATOM 3979 C CA . ARG B 1 170 ? 8.695 24.328 6.723 1 88.06 170 ARG B CA 1
ATOM 3980 C C . ARG B 1 170 ? 8.836 25.375 5.621 1 88.06 170 ARG B C 1
ATOM 3982 O O . ARG B 1 170 ? 8.648 26.578 5.859 1 88.06 170 ARG B O 1
ATOM 3989 N N . ASN B 1 171 ? 9.172 24.922 4.484 1 89.88 171 ASN B N 1
ATOM 3990 C CA . ASN B 1 171 ? 9.359 25.844 3.367 1 89.88 171 ASN B CA 1
ATOM 3991 C C . ASN B 1 171 ? 8.055 26.531 2.977 1 89.88 171 ASN B C 1
ATOM 3993 O O . ASN B 1 171 ? 8.062 27.656 2.463 1 89.88 171 ASN B O 1
ATOM 3997 N N . ALA B 1 172 ? 6.977 25.906 3.299 1 92.44 172 ALA B N 1
ATOM 3998 C CA . ALA B 1 172 ? 5.672 26.453 2.955 1 92.44 172 ALA B CA 1
ATOM 3999 C C . ALA B 1 172 ? 5.176 27.406 4.039 1 92.44 172 ALA B C 1
ATOM 4001 O O . ALA B 1 172 ? 4.59 28.453 3.742 1 92.44 172 ALA B O 1
ATOM 4002 N N . LEU B 1 173 ? 5.488 27.031 5.32 1 90.62 173 LEU B N 1
ATOM 4003 C CA . LEU B 1 173 ? 4.734 27.688 6.387 1 90.62 173 LEU B CA 1
ATOM 4004 C C . LEU B 1 173 ? 5.656 28.5 7.293 1 90.62 173 LEU B C 1
ATOM 4006 O O . LEU B 1 173 ? 5.191 29.312 8.086 1 90.62 173 LEU B O 1
ATOM 4010 N N . GLU B 1 174 ? 6.875 28.266 7.199 1 87.5 174 GLU B N 1
ATOM 4011 C CA . GLU B 1 174 ? 7.773 28.938 8.125 1 87.5 174 GLU B CA 1
ATOM 4012 C C . GLU B 1 174 ? 8.602 30.016 7.418 1 87.5 174 GLU B C 1
ATOM 4014 O O . GLU B 1 174 ? 9.633 30.438 7.926 1 87.5 174 GLU B O 1
ATOM 4019 N N . THR B 1 175 ? 8.227 30.25 6.277 1 79.88 175 THR B N 1
ATOM 4020 C CA . THR B 1 175 ? 8.867 31.328 5.52 1 79.88 175 THR B CA 1
ATOM 4021 C C . THR B 1 175 ? 7.883 32.469 5.246 1 79.88 175 THR B C 1
ATOM 4023 O O . THR B 1 175 ? 6.672 32.281 5.398 1 79.88 175 THR B O 1
ATOM 4026 N N . GLU B 1 176 ? 8.484 33.656 4.984 1 74.19 176 GLU B N 1
ATOM 4027 C CA . GLU B 1 176 ? 7.621 34.781 4.68 1 74.19 176 GLU B CA 1
ATOM 4028 C C . GLU B 1 176 ? 6.73 34.5 3.475 1 74.19 176 GLU B C 1
ATOM 4030 O O . GLU B 1 176 ? 7.102 33.719 2.596 1 74.19 176 GLU B O 1
ATOM 4035 N N . GLU B 1 177 ? 5.566 35 3.744 1 64.38 177 GLU B N 1
ATOM 4036 C CA . GLU B 1 177 ? 4.582 34.781 2.689 1 64.38 177 GLU B CA 1
ATOM 4037 C C . GLU B 1 177 ? 4.98 35.5 1.408 1 64.38 177 GLU B C 1
ATOM 4039 O O . GLU B 1 177 ? 4.473 36.594 1.12 1 64.38 177 GLU B O 1
ATOM 4044 N N . ASP B 1 178 ? 6.016 35.156 0.867 1 66.5 178 ASP B N 1
ATOM 4045 C CA . ASP B 1 178 ? 6.371 35.688 -0.451 1 66.5 178 ASP B CA 1
ATOM 4046 C C . ASP B 1 178 ? 6.203 34.594 -1.526 1 66.5 178 ASP B C 1
ATOM 4048 O O . ASP B 1 178 ? 5.699 33.531 -1.25 1 66.5 178 ASP B O 1
ATOM 4052 N N . THR B 1 179 ? 6.391 35.062 -2.637 1 64.44 179 THR B N 1
ATOM 4053 C CA . THR B 1 179 ? 6.188 34.25 -3.83 1 64.44 179 THR B CA 1
ATOM 4054 C C . THR B 1 179 ? 6.84 32.875 -3.666 1 64.44 179 THR B C 1
ATOM 4056 O O . THR B 1 179 ? 6.285 31.875 -4.094 1 64.44 179 THR B O 1
ATOM 4059 N N . ASP B 1 180 ? 7.766 32.844 -2.797 1 69.12 180 ASP B N 1
ATOM 4060 C CA . ASP B 1 180 ? 8.508 31.609 -2.693 1 69.12 180 ASP B CA 1
ATOM 4061 C C . ASP B 1 180 ? 7.805 30.625 -1.751 1 69.12 180 ASP B C 1
ATOM 4063 O O . ASP B 1 180 ? 7.742 29.422 -2.025 1 69.12 180 ASP B O 1
ATOM 4067 N N . GLY B 1 181 ? 7.324 31.125 -0.735 1 70.19 181 GLY B N 1
ATOM 4068 C CA . GLY B 1 181 ? 6.609 30.266 0.197 1 70.19 181 GL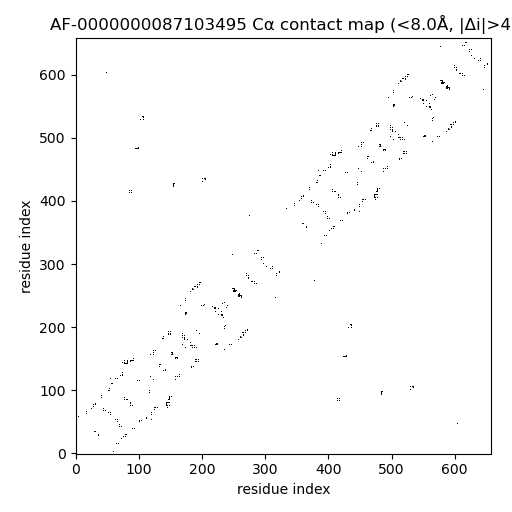Y B CA 1
ATOM 4069 C C . GLY B 1 181 ? 5.328 29.703 -0.382 1 70.19 181 GLY B C 1
ATOM 4070 O O . GLY B 1 181 ? 4.992 28.531 -0.133 1 70.19 181 GLY B O 1
ATOM 4071 N N . LEU B 1 182 ? 4.801 30.391 -1.274 1 87.12 182 LEU B N 1
ATOM 4072 C CA . LEU B 1 182 ? 3.506 30 -1.825 1 87.12 182 LEU B CA 1
ATOM 4073 C C . LEU B 1 182 ? 3.664 28.891 -2.85 1 87.12 182 LEU B C 1
ATOM 4075 O O . LEU B 1 182 ? 2.713 28.156 -3.129 1 87.12 182 LEU B O 1
ATOM 4079 N N . VAL B 1 183 ? 4.883 28.781 -3.281 1 91.94 183 VAL B N 1
ATOM 4080 C CA . VAL B 1 183 ? 5.164 27.734 -4.266 1 91.94 183 VAL B CA 1
ATOM 4081 C C . VAL B 1 183 ? 5.051 26.359 -3.609 1 91.94 183 VAL B C 1
ATOM 4083 O O . VAL B 1 183 ? 4.648 25.391 -4.254 1 91.94 183 VAL B O 1
ATOM 4086 N N . HIS B 1 184 ? 5.277 26.25 -2.268 1 95.06 184 HIS B N 1
ATOM 4087 C CA . HIS B 1 184 ? 5.293 24.969 -1.549 1 95.06 184 HIS B CA 1
ATOM 4088 C C . HIS B 1 184 ? 3.955 24.703 -0.868 1 95.06 184 HIS B C 1
ATOM 4090 O O . HIS B 1 184 ? 3.723 23.609 -0.352 1 95.06 184 HIS B O 1
ATOM 4096 N N . LEU B 1 185 ? 3.08 25.641 -0.911 1 96.19 185 LEU B N 1
ATOM 4097 C CA . LEU B 1 185 ? 1.84 25.547 -0.146 1 96.19 185 LEU B CA 1
ATOM 4098 C C . LEU B 1 185 ? 0.999 24.359 -0.612 1 96.19 185 LEU B C 1
ATOM 4100 O O . LEU B 1 185 ? 0.564 23.547 0.203 1 96.19 185 LEU B O 1
ATOM 4104 N N . PRO B 1 186 ? 0.83 24.188 -1.933 1 97.06 186 PRO B N 1
ATOM 4105 C CA . PRO B 1 186 ? 0.011 23.047 -2.348 1 97.06 186 PRO B CA 1
ATOM 4106 C C . PRO B 1 186 ? 0.583 21.703 -1.882 1 97.06 186 PRO B C 1
ATOM 4108 O O . PRO B 1 186 ? -0.167 20.828 -1.45 1 97.06 186 PRO B O 1
ATOM 4111 N N . SER B 1 187 ? 1.876 21.562 -1.995 1 97.75 187 SER B N 1
ATOM 4112 C CA . SER B 1 187 ? 2.525 20.328 -1.573 1 97.75 187 SER B CA 1
ATOM 4113 C C . SER B 1 187 ? 2.395 20.125 -0.068 1 97.75 187 SER B C 1
ATOM 4115 O O . SER B 1 187 ? 2.174 19 0.393 1 97.75 187 SER B O 1
ATOM 4117 N N . ALA B 1 188 ? 2.531 21.141 0.663 1 96.75 188 ALA B N 1
ATOM 4118 C CA . ALA B 1 188 ? 2.379 21.062 2.113 1 96.75 188 ALA B CA 1
ATOM 4119 C C . ALA B 1 188 ? 0.974 20.609 2.492 1 96.75 188 ALA B C 1
ATOM 4121 O O . ALA B 1 188 ? 0.804 19.797 3.402 1 96.75 188 ALA B O 1
ATOM 4122 N N . VAL B 1 189 ? 0.028 21.125 1.825 1 97.44 189 VAL B N 1
ATOM 4123 C CA . VAL B 1 189 ? -1.362 20.766 2.08 1 97.44 189 VAL B CA 1
ATOM 4124 C C . VAL B 1 189 ? -1.567 19.281 1.794 1 97.44 189 VAL B C 1
ATOM 4126 O O . VAL B 1 189 ? -2.172 18.562 2.598 1 97.44 189 VAL B O 1
ATOM 4129 N N . ILE B 1 190 ? -1.041 18.781 0.703 1 97.94 190 ILE B N 1
ATOM 4130 C CA . ILE B 1 190 ? -1.147 17.375 0.341 1 97.94 190 ILE B CA 1
ATOM 4131 C C . ILE B 1 190 ? -0.508 16.5 1.428 1 97.94 190 ILE B C 1
ATOM 4133 O O . ILE B 1 190 ? -1.073 15.492 1.834 1 97.94 190 ILE B O 1
ATOM 4137 N N . LEU B 1 191 ? 0.61 16.906 1.901 1 97.38 191 LEU B N 1
ATOM 4138 C CA . LEU B 1 191 ? 1.323 16.156 2.928 1 97.38 191 LEU B CA 1
ATOM 4139 C C . LEU B 1 191 ? 0.501 16.062 4.211 1 97.38 191 LEU B C 1
ATOM 4141 O O . LEU B 1 191 ? 0.27 14.977 4.734 1 97.38 191 LEU B O 1
ATOM 4145 N N . VAL B 1 192 ? 0.03 17.156 4.664 1 96.06 192 VAL B N 1
ATOM 4146 C CA . VAL B 1 192 ? -0.687 17.172 5.934 1 96.06 192 VAL B CA 1
ATOM 4147 C C . VAL B 1 192 ? -2.01 16.422 5.789 1 96.06 192 VAL B C 1
ATOM 4149 O O . VAL B 1 192 ? -2.447 15.742 6.719 1 96.06 192 VAL B O 1
ATOM 4152 N N . GLN B 1 193 ? -2.621 16.531 4.668 1 96 193 GLN B N 1
ATOM 4153 C CA . GLN B 1 193 ? -3.893 15.859 4.434 1 96 193 GLN B CA 1
ATOM 4154 C C . GLN B 1 193 ? -3.727 14.344 4.477 1 96 193 GLN B C 1
ATOM 4156 O O . GLN B 1 193 ? -4.645 13.625 4.871 1 96 193 GLN B O 1
ATOM 4161 N N . ASN B 1 194 ? -2.615 13.883 4.09 1 96.06 194 ASN B N 1
ATOM 4162 C CA . ASN B 1 194 ? -2.479 12.445 3.883 1 96.06 194 ASN B CA 1
ATOM 4163 C C . ASN B 1 194 ? -1.642 11.797 4.98 1 96.06 194 ASN B C 1
ATOM 4165 O O . ASN B 1 194 ? -1.703 10.578 5.18 1 96.06 194 ASN B O 1
ATOM 4169 N N . CYS B 1 195 ? -0.865 12.562 5.703 1 96.19 195 CYS B N 1
ATOM 4170 C CA . CYS B 1 195 ? -0.029 11.922 6.711 1 96.19 195 CYS B CA 1
ATOM 4171 C C . CYS B 1 195 ? -0.024 12.727 8.008 1 96.19 195 CYS B C 1
ATOM 4173 O O . CYS B 1 195 ? 0.957 12.703 8.75 1 96.19 195 CYS B O 1
ATOM 4175 N N . ALA B 1 196 ? -1.066 13.406 8.336 1 94.19 196 ALA B N 1
ATOM 4176 C CA . ALA B 1 196 ? -1.166 14.281 9.5 1 94.19 196 ALA B CA 1
ATOM 4177 C C . ALA B 1 196 ? -0.922 13.508 10.789 1 94.19 196 ALA B C 1
ATOM 4179 O O . ALA B 1 196 ? -0.185 13.961 11.672 1 94.19 196 ALA B O 1
ATOM 4180 N N . PHE B 1 197 ? -1.484 12.328 10.898 1 93.81 197 PHE B N 1
ATOM 4181 C CA . PHE B 1 197 ? -1.374 11.555 12.125 1 93.81 197 PHE B CA 1
ATOM 4182 C C . PHE B 1 197 ? 0.078 11.188 12.406 1 93.81 197 PHE B C 1
ATOM 4184 O O . PHE B 1 197 ? 0.527 11.227 13.555 1 93.81 197 PHE B O 1
ATOM 4191 N N . LYS B 1 198 ? 0.778 10.852 11.344 1 92.19 198 LYS B N 1
ATOM 4192 C CA . LYS B 1 198 ? 2.193 10.523 11.492 1 92.19 198 LYS B CA 1
ATOM 4193 C C . LYS B 1 198 ? 3.004 11.75 11.891 1 92.19 198 LYS B C 1
ATOM 4195 O O . LYS B 1 198 ? 3.83 11.688 12.805 1 92.19 198 LYS B O 1
ATOM 4200 N N . LEU B 1 199 ? 2.773 12.805 11.219 1 90.38 199 LEU B N 1
ATOM 4201 C CA . LEU B 1 199 ? 3.48 14.047 11.5 1 90.38 199 LEU B CA 1
ATOM 4202 C C . LEU B 1 199 ? 3.229 14.508 12.93 1 90.38 199 LEU B C 1
ATOM 4204 O O . LEU B 1 199 ? 4.156 14.914 13.633 1 90.38 199 LEU B O 1
ATOM 4208 N N . PHE B 1 200 ? 2.047 14.367 13.344 1 89.44 200 PHE B N 1
ATOM 4209 C CA . PHE B 1 200 ? 1.621 14.836 14.656 1 89.44 200 PHE B CA 1
ATOM 4210 C C . PHE B 1 200 ? 2.164 13.93 15.758 1 89.44 200 PHE B C 1
ATOM 4212 O O . PHE B 1 200 ? 2.576 14.414 16.812 1 89.44 200 PHE B O 1
ATOM 4219 N N . SER B 1 201 ? 2.242 12.641 15.539 1 88.19 201 SER B N 1
ATOM 4220 C CA . SER B 1 201 ? 2.471 11.664 16.594 1 88.19 201 SER B CA 1
ATOM 4221 C C . SER B 1 201 ? 3.961 11.398 16.797 1 88.19 201 SER B C 1
ATOM 4223 O O . SER B 1 201 ? 4.402 11.102 17.906 1 88.19 201 SER B O 1
ATOM 4225 N N . LEU B 1 202 ? 4.766 11.398 15.727 1 80 202 LEU B N 1
ATOM 4226 C CA . LEU B 1 202 ? 6.148 10.938 15.781 1 80 202 LEU B CA 1
ATOM 4227 C C . LEU B 1 202 ? 6.945 11.727 16.812 1 80 202 LEU B C 1
ATOM 4229 O O . LEU B 1 202 ? 7.664 11.148 17.625 1 80 202 LEU B O 1
ATOM 4233 N N . PRO B 1 203 ? 6.762 13.031 16.844 1 74.31 203 PRO B N 1
ATOM 4234 C CA . PRO B 1 203 ? 7.488 13.773 17.875 1 74.31 203 PRO B CA 1
ATOM 4235 C C . PRO B 1 203 ? 7.031 13.422 19.297 1 74.31 203 PRO B C 1
ATOM 4237 O O . PRO B 1 203 ? 7.844 13.414 20.219 1 74.31 203 PRO B O 1
ATOM 4240 N N . LEU B 1 204 ? 5.785 13.227 19.469 1 76.12 204 LEU B N 1
ATOM 4241 C CA . LEU B 1 204 ? 5.238 12.875 20.766 1 76.12 204 LEU B CA 1
ATOM 4242 C C . LEU B 1 204 ? 5.773 11.523 21.234 1 76.12 204 LEU B C 1
ATOM 4244 O O . LEU B 1 204 ? 6.031 11.336 22.422 1 76.12 204 LEU B O 1
ATOM 4248 N N . MET B 1 205 ? 5.965 10.711 20.297 1 75.88 205 MET B N 1
ATOM 4249 C CA . MET B 1 205 ? 6.469 9.375 20.594 1 75.88 205 MET B CA 1
ATOM 4250 C C . MET B 1 205 ? 7.949 9.414 20.953 1 75.88 205 MET B C 1
ATOM 4252 O O . MET B 1 205 ? 8.406 8.664 21.828 1 75.88 205 MET B O 1
ATOM 4256 N N . ARG B 1 206 ? 8.641 10.203 20.281 1 69.5 206 ARG B N 1
ATOM 4257 C CA . ARG B 1 206 ? 10.062 10.344 20.578 1 69.5 206 ARG B CA 1
ATOM 4258 C C . ARG B 1 206 ? 10.281 10.898 21.984 1 69.5 206 ARG B C 1
ATOM 4260 O O . ARG B 1 206 ? 11.266 10.562 22.656 1 69.5 206 ARG B O 1
ATOM 4267 N N . LEU B 1 207 ? 9.438 11.727 22.406 1 61.59 207 LEU B N 1
ATOM 4268 C CA . LEU B 1 207 ? 9.523 12.289 23.75 1 61.59 207 LEU B CA 1
ATOM 4269 C C . LEU B 1 207 ? 9.289 11.203 24.797 1 61.59 207 LEU B C 1
ATOM 4271 O O . LEU B 1 207 ? 9.797 11.305 25.922 1 61.59 207 LEU B O 1
ATOM 4275 N N . GLN B 1 208 ? 8.523 10.273 24.375 1 59.09 208 GLN B N 1
ATOM 4276 C CA . GLN B 1 208 ? 8.219 9.195 25.297 1 59.09 208 GLN B CA 1
ATOM 4277 C C . GLN B 1 208 ? 9.398 8.227 25.422 1 59.09 208 GLN B C 1
ATOM 4279 O O . GLN B 1 208 ? 9.555 7.559 26.453 1 59.09 208 GLN B O 1
ATOM 4284 N N . VAL B 1 209 ? 10.086 8.031 24.281 1 55.03 209 VAL B N 1
ATOM 4285 C CA . VAL B 1 209 ? 11.258 7.168 24.344 1 55.03 209 VAL B CA 1
ATOM 4286 C C . VAL B 1 209 ? 12.516 8.008 24.547 1 55.03 209 VAL B C 1
ATOM 4288 O O . VAL B 1 209 ? 12.656 9.078 23.938 1 55.03 209 VAL B O 1
ATOM 4291 N N . THR B 1 210 ? 13.078 8.008 25.656 1 47.91 210 THR B N 1
ATOM 4292 C CA . THR B 1 210 ? 14.289 8.734 26 1 47.91 210 THR B CA 1
ATOM 4293 C C . THR B 1 210 ? 15.289 8.703 24.844 1 47.91 210 THR B C 1
ATOM 4295 O O . THR B 1 210 ? 16.281 7.973 24.891 1 47.91 210 THR B O 1
ATOM 4298 N N . ARG B 1 211 ? 14.789 8.516 23.75 1 45.69 211 ARG B N 1
ATOM 4299 C CA . ARG B 1 211 ? 15.891 8.414 22.797 1 45.69 211 ARG B CA 1
ATOM 4300 C C . ARG B 1 211 ? 16.625 9.75 22.656 1 45.69 211 ARG B C 1
ATOM 4302 O O . ARG B 1 211 ? 16.047 10.812 22.891 1 45.69 211 ARG B O 1
ATOM 4309 N N . SER B 1 212 ? 17.984 9.609 22.547 1 42.44 212 SER B N 1
ATOM 4310 C CA . SER B 1 212 ? 19 10.664 22.469 1 42.44 212 SER B CA 1
ATOM 4311 C C . SER B 1 212 ? 18.672 11.656 21.359 1 42.44 212 SER B C 1
ATOM 4313 O O . SER B 1 212 ? 18.266 11.258 20.266 1 42.44 212 SER B O 1
ATOM 4315 N N . PRO B 1 213 ? 18.406 12.883 21.625 1 42.09 213 PRO B N 1
ATOM 4316 C CA . PRO B 1 213 ? 18.25 14.039 20.75 1 42.09 213 PRO B CA 1
ATOM 4317 C C . PRO B 1 213 ? 19.188 14 19.547 1 42.09 213 PRO B C 1
ATOM 4319 O O . PRO B 1 213 ? 19.141 14.883 18.688 1 42.09 213 PRO B O 1
ATOM 4322 N N . GLU B 1 214 ? 20.219 13.273 19.625 1 41.16 214 GLU B N 1
ATOM 4323 C CA . GLU B 1 214 ? 21.453 13.531 18.891 1 41.16 214 GLU B CA 1
ATOM 4324 C C . GLU B 1 214 ? 21.219 13.523 17.391 1 41.16 214 GLU B C 1
ATOM 4326 O O . GLU B 1 214 ? 22.016 14.078 16.625 1 41.16 214 GLU B O 1
ATOM 4331 N N . GLU B 1 215 ? 20.609 12.531 16.906 1 43 215 GLU B N 1
ATOM 4332 C CA . GLU B 1 215 ? 20.938 12.32 15.5 1 43 215 GLU B CA 1
ATOM 4333 C C . GLU B 1 215 ? 20.203 13.328 14.609 1 43 215 GLU B C 1
ATOM 4335 O O . GLU B 1 215 ? 20.078 13.117 13.398 1 43 215 GLU B O 1
ATOM 4340 N N . ASP B 1 216 ? 19.438 14.172 15.219 1 45.16 216 ASP B N 1
ATOM 4341 C CA . ASP B 1 216 ? 18.625 15.062 14.391 1 45.16 216 ASP B CA 1
ATOM 4342 C C . ASP B 1 216 ? 19.5 16.125 13.727 1 45.16 216 ASP B C 1
ATOM 4344 O O . ASP B 1 216 ? 20.172 16.906 14.414 1 45.16 216 ASP B O 1
ATOM 4348 N N . GLY B 1 217 ? 20.109 15.844 12.734 1 42.62 217 GLY B N 1
ATOM 4349 C CA . GLY B 1 217 ? 20.766 16.938 12.023 1 42.62 217 GLY B CA 1
ATOM 4350 C C . GLY B 1 217 ? 20.078 18.266 12.219 1 42.62 217 GLY B C 1
ATOM 4351 O O . GLY B 1 217 ? 18.922 18.328 12.664 1 42.62 217 GLY B O 1
ATOM 4352 N N . PRO B 1 218 ? 20.734 19.359 12.219 1 44.16 218 PRO B N 1
ATOM 4353 C CA . PRO B 1 218 ? 20.25 20.734 12.422 1 44.16 218 PRO B CA 1
ATOM 4354 C C . PRO B 1 218 ? 19 21.047 11.617 1 44.16 218 PRO B C 1
ATOM 4356 O O . PRO B 1 218 ? 19.078 21.375 10.43 1 44.16 218 PRO B O 1
ATOM 4359 N N . ALA B 1 219 ? 18.094 20.219 11.555 1 52.91 219 ALA B N 1
ATOM 4360 C CA . ALA B 1 219 ? 17 20.812 10.789 1 52.91 219 ALA B CA 1
ATOM 4361 C C . ALA B 1 219 ? 16.562 22.141 11.398 1 52.91 219 ALA B C 1
ATOM 4363 O O . ALA B 1 219 ? 16.297 22.234 12.602 1 52.91 219 ALA B O 1
ATOM 4364 N N . ILE B 1 220 ? 17.094 23.312 10.859 1 60.41 220 ILE B N 1
ATOM 4365 C CA . ILE B 1 220 ? 16.859 24.703 11.242 1 60.41 220 ILE B CA 1
ATOM 4366 C C . ILE B 1 220 ? 15.398 25.078 10.969 1 60.41 220 ILE B C 1
ATOM 4368 O O . ILE B 1 220 ? 14.836 24.672 9.945 1 60.41 220 ILE B O 1
ATOM 4372 N N . THR B 1 221 ? 14.695 25.422 11.977 1 70.06 221 THR B N 1
ATOM 4373 C CA . THR B 1 221 ? 13.383 26.031 11.844 1 70.06 221 THR B CA 1
ATOM 4374 C C . THR B 1 221 ? 13.453 27.25 10.922 1 70.06 221 THR B C 1
ATOM 4376 O O . THR B 1 221 ? 14.516 27.844 10.734 1 70.06 221 THR B O 1
ATOM 4379 N N . GLY B 1 222 ? 12.453 27.406 10.125 1 68.75 222 GLY B N 1
ATOM 4380 C CA . GLY B 1 222 ? 12.391 28.594 9.273 1 68.75 222 GLY B CA 1
ATOM 4381 C C . GLY B 1 222 ? 12.383 29.891 10.062 1 68.75 222 GLY B C 1
ATOM 4382 O O . GLY B 1 222 ? 12.188 29.875 11.281 1 68.75 222 GLY B O 1
ATOM 4383 N N . VAL B 1 223 ? 12.672 30.938 9.445 1 69.31 223 VAL B N 1
ATOM 4384 C CA . VAL B 1 223 ? 12.844 32.25 10.039 1 69.31 223 VAL B CA 1
ATOM 4385 C C . VAL B 1 223 ? 11.578 32.656 10.797 1 69.31 223 VAL B C 1
ATOM 4387 O O . VAL B 1 223 ? 11.648 33.188 11.906 1 69.31 223 VAL B O 1
ATOM 4390 N N . MET B 1 224 ? 10.445 32.312 10.203 1 72 224 MET B N 1
ATOM 4391 C CA . MET B 1 224 ? 9.195 32.75 10.82 1 72 224 MET B CA 1
ATOM 4392 C C . MET B 1 224 ? 8.906 31.953 12.086 1 72 224 MET B C 1
ATOM 4394 O O . MET B 1 224 ? 8.359 32.5 13.047 1 72 224 MET B O 1
ATOM 4398 N N . ALA B 1 225 ? 9.234 30.797 12.125 1 73.62 225 ALA B N 1
ATOM 4399 C CA . ALA B 1 225 ? 9.062 29.969 13.32 1 73.62 225 ALA B CA 1
ATOM 4400 C C . ALA B 1 225 ? 9.992 30.438 14.445 1 73.62 225 ALA B C 1
ATOM 4402 O O . ALA B 1 225 ? 9.586 30.484 15.609 1 73.62 225 ALA B O 1
ATOM 4403 N N . GLN B 1 226 ? 11.172 30.797 13.977 1 71.19 226 GLN B N 1
ATOM 4404 C CA . GLN B 1 226 ? 12.125 31.312 14.961 1 71.19 226 GLN B CA 1
ATOM 4405 C C . GLN B 1 226 ? 11.602 32.562 15.617 1 71.19 226 GLN B C 1
ATOM 4407 O O . GLN B 1 226 ? 11.742 32.75 16.828 1 71.19 226 GLN B O 1
ATOM 4412 N N . LYS B 1 227 ? 11.031 33.375 14.797 1 70.5 227 LYS B N 1
ATOM 4413 C CA . LYS B 1 227 ? 10.445 34.594 15.32 1 70.5 227 LYS B CA 1
ATOM 4414 C C . LYS B 1 227 ? 9.328 34.312 16.312 1 70.5 227 LYS B C 1
ATOM 4416 O O . LYS B 1 227 ? 9.055 35.094 17.203 1 70.5 227 LYS B O 1
ATOM 4421 N N . ALA B 1 228 ? 8.719 33.188 16.125 1 70.38 228 ALA B N 1
ATOM 4422 C CA . ALA B 1 228 ? 7.648 32.781 17.031 1 70.38 228 ALA B CA 1
ATOM 4423 C C . ALA B 1 228 ? 8.188 31.922 18.172 1 70.38 228 ALA B C 1
ATOM 4425 O O . ALA B 1 228 ? 7.426 31.234 18.859 1 70.38 228 ALA B O 1
ATOM 4426 N N . ASP B 1 229 ? 9.562 31.859 18.344 1 71.06 229 ASP B N 1
ATOM 4427 C CA . ASP B 1 229 ? 10.289 31.219 19.438 1 71.06 229 ASP B CA 1
ATOM 4428 C C . ASP B 1 229 ? 10.172 29.703 19.359 1 71.06 229 ASP B C 1
ATOM 4430 O O . ASP B 1 229 ? 10.078 29.031 20.391 1 71.06 229 ASP B O 1
ATOM 4434 N N . ILE B 1 230 ? 9.922 29.312 18.203 1 70.81 230 ILE B N 1
ATOM 4435 C CA . ILE B 1 230 ? 9.969 27.875 17.953 1 70.81 230 ILE B CA 1
ATOM 4436 C C . ILE B 1 230 ? 11.344 27.484 17.422 1 70.81 230 ILE B C 1
ATOM 4438 O O . ILE B 1 230 ? 11.719 27.875 16.312 1 70.81 230 ILE B O 1
ATOM 4442 N N . HIS B 1 231 ? 12.094 26.75 18.234 1 64.69 231 HIS B N 1
ATOM 4443 C CA . HIS B 1 231 ? 13.477 26.484 17.859 1 64.69 231 HIS B CA 1
ATOM 4444 C C . HIS B 1 231 ? 13.719 24.984 17.656 1 64.69 231 HIS B C 1
ATOM 4446 O O . HIS B 1 231 ? 14.773 24.594 17.156 1 64.69 231 HIS B O 1
ATOM 4452 N N . GLU B 1 232 ? 12.68 24.359 18.031 1 60.78 232 GLU B N 1
ATOM 4453 C CA . GLU B 1 232 ? 12.891 22.922 17.922 1 60.78 232 GLU B CA 1
ATOM 4454 C C . GLU B 1 232 ? 12.969 22.469 16.469 1 60.78 232 GLU B C 1
ATOM 4456 O O . GLU B 1 232 ? 12.141 22.875 15.648 1 60.78 232 GLU B O 1
ATOM 4461 N N . VAL B 1 233 ? 14.031 21.812 16.188 1 53.44 233 VAL B N 1
ATOM 4462 C CA . VAL B 1 233 ? 14.273 21.375 14.812 1 53.44 233 VAL B CA 1
ATOM 4463 C C . VAL B 1 233 ? 13.328 20.234 14.453 1 53.44 233 VAL B C 1
ATOM 4465 O O . VAL B 1 233 ? 12.789 20.188 13.344 1 53.44 233 VAL B O 1
ATOM 4468 N N . ARG B 1 234 ? 13.07 19.422 15.43 1 56.75 234 ARG B N 1
ATOM 4469 C CA . ARG B 1 234 ? 12.188 18.297 15.172 1 56.75 234 ARG B CA 1
ATOM 4470 C C . ARG B 1 234 ? 10.734 18.672 15.414 1 56.75 234 ARG B C 1
ATOM 4472 O O . ARG B 1 234 ? 10.445 19.703 16.016 1 56.75 234 ARG B O 1
ATOM 4479 N N . PHE B 1 235 ? 9.875 17.875 14.797 1 60.38 235 PHE B N 1
ATOM 4480 C CA . PHE B 1 235 ? 8.445 18.109 14.914 1 60.38 235 PHE B CA 1
ATOM 4481 C C . PHE B 1 235 ? 8.008 18.078 16.375 1 60.38 235 PHE B C 1
ATOM 4483 O O . PHE B 1 235 ? 8.422 17.203 17.141 1 60.38 235 PHE B O 1
ATOM 4490 N N . SER B 1 236 ? 7.473 19.156 16.766 1 69.69 236 SER B N 1
ATOM 4491 C CA . SER B 1 236 ? 6.961 19.312 18.125 1 69.69 236 SER B CA 1
ATOM 4492 C C . SER B 1 236 ? 5.512 19.781 18.125 1 69.69 236 SER B C 1
ATOM 4494 O O . SER B 1 236 ? 4.996 20.203 17.078 1 69.69 236 SER B O 1
ATOM 4496 N N . GLN B 1 237 ? 4.914 19.641 19.25 1 77.31 237 GLN B N 1
ATOM 4497 C CA . GLN B 1 237 ? 3.537 20.109 19.375 1 77.31 237 GLN B CA 1
ATOM 4498 C C . GLN B 1 237 ? 3.449 21.609 19.125 1 77.31 237 GLN B C 1
ATOM 4500 O O . GLN B 1 237 ? 2.5 22.094 18.516 1 77.31 237 GLN B O 1
ATOM 4505 N N . SER B 1 238 ? 4.426 22.297 19.625 1 78.38 238 SER B N 1
ATOM 4506 C CA . SER B 1 238 ? 4.453 23.734 19.406 1 78.38 238 SER B CA 1
ATOM 4507 C C . SER B 1 238 ? 4.582 24.062 17.938 1 78.38 238 SER B C 1
ATOM 4509 O O . SER B 1 238 ? 3.936 25 17.438 1 78.38 238 SER B O 1
ATOM 4511 N N . ARG B 1 239 ? 5.414 23.375 17.297 1 82.75 239 ARG B N 1
ATOM 4512 C CA . ARG B 1 239 ? 5.578 23.594 15.859 1 82.75 239 ARG B CA 1
ATOM 4513 C C . ARG B 1 239 ? 4.309 23.234 15.102 1 82.75 239 ARG B C 1
ATOM 4515 O O . ARG B 1 239 ? 3.947 23.891 14.125 1 82.75 239 ARG B O 1
ATOM 4522 N N . TRP B 1 240 ? 3.617 22.188 15.523 1 87.88 240 TRP B N 1
ATOM 4523 C CA . TRP B 1 240 ? 2.34 21.781 14.945 1 87.88 240 TRP B 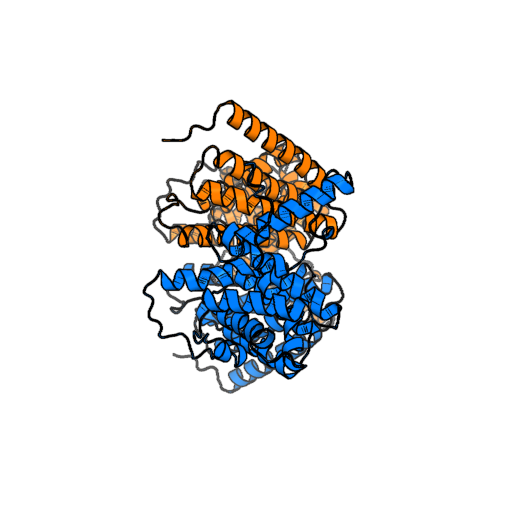CA 1
ATOM 4524 C C . TRP B 1 240 ? 1.315 22.906 15.062 1 87.88 240 TRP B C 1
ATOM 4526 O O . TRP B 1 240 ? 0.647 23.25 14.078 1 87.88 240 TRP B O 1
ATOM 4536 N N . LEU B 1 241 ? 1.289 23.516 16.234 1 86.12 241 LEU B N 1
ATOM 4537 C CA . LEU B 1 241 ? 0.349 24.609 16.469 1 86.12 241 LEU B CA 1
ATOM 4538 C C . LEU B 1 241 ? 0.721 25.828 15.641 1 86.12 241 LEU B C 1
ATOM 4540 O O . LEU B 1 241 ? -0.157 26.547 15.148 1 86.12 241 LEU B O 1
ATOM 4544 N N . TYR B 1 242 ? 1.957 26.031 15.516 1 87.62 242 TYR B N 1
ATOM 4545 C CA . TYR B 1 242 ? 2.412 27.141 14.68 1 87.62 242 TYR B CA 1
ATOM 4546 C C . TYR B 1 242 ? 1.984 26.938 13.227 1 87.62 242 TYR B C 1
ATOM 4548 O O . TYR B 1 242 ? 1.498 27.859 12.586 1 87.62 242 TYR B O 1
ATOM 4556 N N . TRP B 1 243 ? 2.242 25.719 12.68 1 91.12 243 TRP B N 1
ATOM 4557 C CA . TRP B 1 243 ? 1.844 25.406 11.305 1 91.12 243 TRP B CA 1
ATOM 4558 C C . TRP B 1 243 ? 0.344 25.609 11.117 1 91.12 243 TRP B C 1
ATOM 4560 O O . TRP B 1 243 ? -0.088 26.172 10.109 1 91.12 243 TRP B O 1
ATOM 4570 N N . ARG B 1 244 ? -0.424 25.109 12.047 1 92.31 244 ARG B N 1
ATOM 4571 C CA . ARG B 1 244 ? -1.872 25.266 11.969 1 92.31 244 ARG B CA 1
ATOM 4572 C C . ARG B 1 244 ? -2.256 26.75 11.93 1 92.31 244 ARG B C 1
ATOM 4574 O O . ARG B 1 244 ? -3.109 27.156 11.133 1 92.31 244 ARG B O 1
ATOM 4581 N N . ARG B 1 245 ? -1.623 27.547 12.773 1 89.62 245 ARG B N 1
ATOM 4582 C CA . ARG B 1 245 ? -1.859 29 12.789 1 89.62 245 ARG B CA 1
ATOM 4583 C C . ARG B 1 245 ? -1.475 29.625 11.461 1 89.62 245 ARG B C 1
ATOM 4585 O O . ARG B 1 245 ? -2.164 30.531 10.969 1 89.62 245 ARG B O 1
ATOM 4592 N N . ARG B 1 246 ? -0.402 29.203 10.953 1 91.19 246 ARG B N 1
ATOM 4593 C CA . ARG B 1 246 ? 0.049 29.734 9.672 1 91.19 246 ARG B CA 1
ATOM 4594 C C . ARG B 1 246 ? -0.966 29.453 8.57 1 91.19 246 ARG B C 1
ATOM 4596 O O . ARG B 1 246 ? -1.262 30.312 7.746 1 91.19 246 ARG B O 1
ATOM 4603 N N . PHE B 1 247 ? -1.495 28.219 8.539 1 93.25 247 PHE B N 1
ATOM 4604 C CA . PHE B 1 247 ? -2.553 27.906 7.59 1 93.25 247 PHE B CA 1
ATOM 4605 C C . PHE B 1 247 ? -3.75 28.828 7.781 1 93.25 247 PHE B C 1
ATOM 4607 O O . PHE B 1 247 ? -4.355 29.281 6.809 1 93.25 247 PHE B O 1
ATOM 4614 N N . GLN B 1 248 ? -4.051 29.109 9.023 1 91.81 248 GLN B N 1
ATOM 4615 C CA . GLN B 1 248 ? -5.152 30.016 9.344 1 91.81 248 GLN B CA 1
ATOM 4616 C C . GLN B 1 248 ? -4.902 31.406 8.773 1 91.81 248 GLN B C 1
ATOM 4618 O O . GLN B 1 248 ? -5.797 32 8.18 1 91.81 248 GLN B O 1
ATOM 4623 N N . GLU B 1 249 ? -3.74 31.859 8.977 1 90.5 249 GLU B N 1
ATOM 4624 C CA . GLU B 1 249 ? -3.369 33.188 8.5 1 90.5 249 GLU B CA 1
ATOM 4625 C C . GLU B 1 249 ? -3.408 33.25 6.98 1 90.5 249 GLU B C 1
ATOM 4627 O O . GLU B 1 249 ? -3.965 34.219 6.41 1 90.5 249 GLU B O 1
ATOM 4632 N N . ILE B 1 250 ? -2.83 32.281 6.348 1 91.81 250 ILE B N 1
ATOM 4633 C CA . ILE B 1 250 ? -2.799 32.25 4.887 1 91.81 250 ILE B CA 1
ATOM 4634 C C . ILE B 1 250 ? -4.211 32.062 4.344 1 91.81 250 ILE B C 1
ATOM 4636 O O . ILE B 1 250 ? -4.512 32.438 3.217 1 91.81 250 ILE B O 1
ATOM 4640 N N . GLY B 1 251 ? -5.059 31.484 5.148 1 91.25 251 GLY B N 1
ATOM 4641 C CA . GLY B 1 251 ? -6.449 31.281 4.777 1 91.25 251 GLY B CA 1
ATOM 4642 C C . GLY B 1 251 ? -7.188 32.594 4.531 1 91.25 251 GLY B C 1
ATOM 4643 O O . GLY B 1 251 ? -8.266 32.594 3.932 1 91.25 251 GLY B O 1
ATOM 4644 N N . ARG B 1 252 ? -6.617 33.656 4.879 1 89.81 252 ARG B N 1
ATOM 4645 C CA . ARG B 1 252 ? -7.191 35 4.672 1 89.81 252 ARG B CA 1
ATOM 4646 C C . ARG B 1 252 ? -6.512 35.688 3.506 1 89.81 252 ARG B C 1
ATOM 4648 O O . ARG B 1 252 ? -6.691 36.906 3.32 1 89.81 252 ARG B O 1
ATOM 4655 N N . HIS B 1 253 ? -5.75 35.031 2.814 1 89.56 253 HIS B N 1
ATOM 4656 C CA . HIS B 1 253 ? -5.035 35.594 1.688 1 89.56 253 HIS B CA 1
ATOM 4657 C C . HIS B 1 253 ? -6 36.219 0.675 1 89.56 253 HIS B C 1
ATOM 4659 O O . HIS B 1 253 ? -7.113 35.719 0.496 1 89.56 253 HIS B O 1
ATOM 4665 N N . HIS B 1 254 ? -5.59 37.219 -0.021 1 90.75 254 HIS B N 1
ATOM 4666 C CA . HIS B 1 254 ? -6.43 37.906 -0.98 1 90.75 254 HIS B CA 1
ATOM 4667 C C . HIS B 1 254 ? -6.727 37.062 -2.201 1 90.75 254 HIS B C 1
ATOM 4669 O O . HIS B 1 254 ? -7.766 37.219 -2.842 1 90.75 254 HIS B O 1
ATOM 4675 N N . ASP B 1 255 ? -5.781 36.25 -2.582 1 91.62 255 ASP B N 1
ATOM 4676 C CA . ASP B 1 255 ? -6.016 35.281 -3.664 1 91.62 255 ASP B CA 1
ATOM 4677 C C . ASP B 1 255 ? -6.883 34.125 -3.193 1 91.62 255 ASP B C 1
ATOM 4679 O O . ASP B 1 255 ? -6.465 33.344 -2.34 1 91.62 255 ASP B O 1
ATOM 4683 N N . PRO B 1 256 ? -8.039 33.938 -3.756 1 92.06 256 PRO B N 1
ATOM 4684 C CA . PRO B 1 256 ? -8.969 32.938 -3.281 1 92.06 256 PRO B CA 1
ATOM 4685 C C . PRO B 1 256 ? -8.414 31.516 -3.441 1 92.06 256 PRO B C 1
ATOM 4687 O O . PRO B 1 256 ? -8.742 30.625 -2.648 1 92.06 256 PRO B O 1
ATOM 4690 N N . THR B 1 257 ? -7.652 31.297 -4.43 1 91.88 257 THR B N 1
ATOM 4691 C CA . THR B 1 257 ? -7.07 29.969 -4.641 1 91.88 257 THR B CA 1
ATOM 4692 C C . THR B 1 257 ? -6.098 29.625 -3.521 1 91.88 257 THR B C 1
ATOM 4694 O O . THR B 1 257 ? -6.113 28.5 -3.004 1 91.88 257 THR B O 1
ATOM 4697 N N . VAL B 1 258 ? -5.336 30.562 -3.203 1 92.94 258 VAL B N 1
ATOM 4698 C CA . VAL B 1 258 ? -4.379 30.391 -2.119 1 92.94 258 VAL B CA 1
ATOM 4699 C C . VAL B 1 258 ? -5.121 30.188 -0.797 1 92.94 258 VAL B C 1
ATOM 4701 O O . VAL B 1 258 ? -4.797 29.281 -0.022 1 92.94 258 VAL B O 1
ATOM 4704 N N . ALA B 1 259 ? -6.07 30.969 -0.588 1 93.44 259 ALA B N 1
ATOM 4705 C CA . ALA B 1 259 ? -6.867 30.891 0.635 1 93.44 259 ALA B CA 1
ATOM 4706 C C . ALA B 1 259 ? -7.539 29.531 0.771 1 93.44 259 ALA B C 1
ATOM 4708 O O . ALA B 1 259 ? -7.551 28.938 1.854 1 93.44 259 ALA B O 1
ATOM 4709 N N . ALA B 1 260 ? -8.094 29.078 -0.27 1 93.31 260 ALA B N 1
ATOM 4710 C CA . ALA B 1 260 ? -8.781 27.797 -0.263 1 93.31 260 ALA B CA 1
ATOM 4711 C C . ALA B 1 260 ? -7.82 26.656 0.064 1 93.31 260 ALA B C 1
ATOM 4713 O O . ALA B 1 260 ? -8.172 25.734 0.794 1 93.31 260 ALA B O 1
ATOM 4714 N N . GLN B 1 261 ? -6.66 26.719 -0.49 1 93.88 261 GLN B N 1
ATOM 4715 C CA . GLN B 1 261 ? -5.637 25.703 -0.214 1 93.88 261 GLN B CA 1
ATOM 4716 C C . GLN B 1 261 ? -5.254 25.703 1.263 1 93.88 261 GLN B C 1
ATOM 4718 O O . GLN B 1 261 ? -5.176 24.641 1.887 1 93.88 261 GLN B O 1
ATOM 4723 N N . ALA B 1 262 ? -5.039 26.812 1.722 1 94.06 262 ALA B N 1
ATOM 4724 C CA . ALA B 1 262 ? -4.652 26.938 3.125 1 94.06 262 ALA B CA 1
ATOM 4725 C C . ALA B 1 262 ? -5.754 26.406 4.043 1 94.06 262 ALA B C 1
ATOM 4727 O O . ALA B 1 262 ? -5.469 25.781 5.066 1 94.06 262 ALA B O 1
ATOM 4728 N N . LYS B 1 263 ? -6.953 26.656 3.707 1 93.75 263 LYS B N 1
ATOM 4729 C CA . LYS B 1 263 ? -8.078 26.172 4.492 1 93.75 263 LYS B CA 1
ATOM 4730 C C . LYS B 1 263 ? -8.094 24.641 4.539 1 93.75 263 LYS B C 1
ATOM 4732 O O . LYS B 1 263 ? -8.391 24.047 5.578 1 93.75 263 LYS B O 1
ATOM 4737 N N . LYS B 1 264 ? -7.785 24.062 3.447 1 94.19 264 LYS B N 1
ATOM 4738 C CA . LYS B 1 264 ? -7.703 22.609 3.406 1 94.19 264 LYS B CA 1
ATOM 4739 C C . LYS B 1 264 ? -6.633 22.094 4.363 1 94.19 264 LYS B C 1
ATOM 4741 O O . LYS B 1 264 ? -6.844 21.094 5.062 1 94.19 264 LYS B O 1
ATOM 4746 N N . GLY B 1 265 ? -5.527 22.766 4.309 1 95.5 265 GLY B N 1
ATOM 4747 C CA . GLY B 1 265 ? -4.465 22.406 5.23 1 95.5 265 GLY B CA 1
ATOM 4748 C C . GLY B 1 265 ? -4.871 22.531 6.688 1 95.5 265 GLY B C 1
ATOM 4749 O O . GLY B 1 265 ? -4.633 21.625 7.484 1 95.5 265 GLY B O 1
ATOM 4750 N N . PHE B 1 266 ? -5.535 23.594 7 1 94.69 266 PHE B N 1
ATOM 4751 C CA . PHE B 1 266 ? -6.02 23.812 8.359 1 94.69 266 PHE B CA 1
ATOM 4752 C C . PHE B 1 266 ? -6.984 22.719 8.789 1 94.69 266 PHE B C 1
ATOM 4754 O O . PHE B 1 266 ? -6.855 22.172 9.875 1 94.69 266 PHE B O 1
ATOM 4761 N N . MET B 1 267 ? -7.867 22.406 7.961 1 92.56 267 MET B N 1
ATOM 4762 C CA . MET B 1 267 ? -8.898 21.422 8.273 1 92.56 267 MET B CA 1
ATOM 4763 C C . MET B 1 267 ? -8.289 20.047 8.492 1 92.56 267 MET B C 1
ATOM 4765 O O . MET B 1 267 ? -8.781 19.25 9.305 1 92.56 267 MET B O 1
ATOM 4769 N N . ALA B 1 268 ? -7.223 19.797 7.777 1 93.56 268 ALA B N 1
ATOM 4770 C CA . ALA B 1 268 ? -6.543 18.516 7.914 1 93.56 268 ALA B CA 1
ATOM 4771 C C . ALA B 1 268 ? -5.863 18.391 9.273 1 93.56 268 ALA B C 1
ATOM 4773 O O . ALA B 1 268 ? -5.645 17.281 9.773 1 93.56 268 ALA B O 1
ATOM 4774 N N . MET B 1 269 ? -5.625 19.484 9.898 1 93.81 269 MET B N 1
ATOM 4775 C CA . MET B 1 269 ? -4.828 19.469 11.117 1 93.81 269 MET B CA 1
ATOM 4776 C C . MET B 1 269 ? -5.715 19.625 12.352 1 93.81 269 MET B C 1
ATOM 4778 O O . MET B 1 269 ? -5.363 19.141 13.43 1 93.81 269 MET B O 1
ATOM 4782 N N . ILE B 1 270 ? -6.832 20.234 12.242 1 92 270 ILE B N 1
ATOM 4783 C CA . ILE B 1 270 ? -7.57 20.812 13.359 1 92 270 ILE B CA 1
ATOM 4784 C C . ILE B 1 270 ? -8.203 19.688 14.18 1 92 270 ILE B C 1
ATOM 4786 O O . ILE B 1 270 ? -8.57 19.891 15.344 1 92 270 ILE B O 1
ATOM 4790 N N . SER B 1 271 ? -8.297 18.5 13.656 1 91 271 SER B N 1
ATOM 4791 C CA . SER B 1 271 ? -8.961 17.438 14.414 1 91 271 SER B CA 1
ATOM 4792 C C . SER B 1 271 ? -7.992 16.312 14.734 1 91 271 SER B C 1
ATOM 4794 O O . SER B 1 271 ? -8.406 15.25 15.211 1 91 271 SER B O 1
ATOM 4796 N N . CYS B 1 272 ? -6.797 16.484 14.422 1 91.81 272 CYS B N 1
ATOM 4797 C CA . CYS B 1 272 ? -5.828 15.398 14.547 1 91.81 272 CYS B CA 1
ATOM 4798 C C . CYS B 1 272 ? -5.723 14.914 15.984 1 91.81 272 CYS B C 1
ATOM 4800 O O . CYS B 1 272 ? -5.766 13.711 16.25 1 91.81 272 CYS B O 1
ATOM 4802 N N . GLY B 1 273 ? -5.582 15.828 16.906 1 90.44 273 GLY B N 1
ATOM 4803 C CA . GLY B 1 273 ? -5.508 15.461 18.312 1 90.44 273 GLY B CA 1
ATOM 4804 C C . GLY B 1 273 ? -6.738 14.727 18.812 1 90.44 273 GLY B C 1
ATOM 4805 O O . GLY B 1 273 ? -6.625 13.672 19.438 1 90.44 273 GLY B O 1
ATOM 4806 N N . ARG B 1 274 ? -7.836 15.227 18.5 1 90.62 274 ARG B N 1
ATOM 4807 C CA . ARG B 1 274 ? -9.102 14.633 18.938 1 90.62 274 ARG B CA 1
ATOM 4808 C C . ARG B 1 274 ? -9.25 13.219 18.391 1 90.62 274 ARG B C 1
ATOM 4810 O O . ARG B 1 274 ? -9.695 12.312 19.094 1 90.62 274 ARG B O 1
ATOM 4817 N N . LEU B 1 275 ? -8.906 13.078 17.172 1 93.94 275 LEU B N 1
ATOM 4818 C CA . LEU B 1 275 ? -9.047 11.773 16.531 1 93.94 275 LEU B CA 1
ATOM 4819 C C . LEU B 1 275 ? -8.062 10.766 17.109 1 93.94 275 LEU B C 1
ATOM 4821 O O . LEU B 1 275 ? -8.219 9.562 16.906 1 93.94 275 LEU B O 1
ATOM 4825 N N . LEU B 1 276 ? -7.07 11.234 17.797 1 93.44 276 LEU B N 1
ATOM 4826 C CA . LEU B 1 276 ? -6.125 10.375 18.5 1 93.44 276 LEU B CA 1
ATOM 4827 C C . LEU B 1 276 ? -6.402 10.375 20 1 93.44 276 LEU B C 1
ATOM 4829 O O . LEU B 1 276 ? -5.613 9.836 20.781 1 93.44 276 LEU B O 1
ATOM 4833 N N . ASP B 1 277 ? -7.5 11.055 20.406 1 92.62 277 ASP B N 1
ATOM 4834 C CA . ASP B 1 277 ? -7.926 11.172 21.797 1 92.62 277 ASP B CA 1
ATOM 4835 C C . ASP B 1 277 ? -6.883 11.922 22.625 1 92.62 277 ASP B C 1
ATOM 4837 O O . ASP B 1 277 ? -6.555 11.508 23.734 1 92.62 277 ASP B O 1
ATOM 4841 N N . LEU B 1 278 ? -6.32 12.922 22.016 1 91 278 LEU B N 1
ATOM 4842 C CA . LEU B 1 278 ? -5.418 13.844 22.703 1 91 278 LEU B CA 1
ATOM 4843 C C . LEU B 1 278 ? -6.031 15.234 22.797 1 91 278 LEU B C 1
ATOM 4845 O O . LEU B 1 278 ? -6.836 15.625 21.938 1 91 278 LEU B O 1
ATOM 4849 N N . SER B 1 279 ? -5.676 15.859 23.828 1 87.56 279 SER B N 1
ATOM 4850 C CA . SER B 1 279 ? -6.148 17.234 23.984 1 87.56 279 SER B CA 1
ATOM 4851 C C . SER B 1 279 ? -5.176 18.234 23.375 1 87.56 279 SER B C 1
ATOM 4853 O O . SER B 1 279 ? -4.043 18.375 23.844 1 87.56 279 SER B O 1
ATOM 4855 N N . VAL B 1 280 ? -5.582 18.828 22.344 1 87.75 280 VAL B N 1
ATOM 4856 C CA . VAL B 1 280 ? -4.773 19.844 21.656 1 87.75 280 VAL B CA 1
ATOM 4857 C C . VAL B 1 280 ? -5.5 21.188 21.672 1 87.75 280 VAL B C 1
ATOM 4859 O O . VAL B 1 280 ? -6.719 21.234 21.484 1 87.75 280 VAL B O 1
ATOM 4862 N N . LEU B 1 281 ? -4.77 22.156 21.859 1 86 281 LEU B N 1
ATOM 4863 C CA . LEU B 1 281 ? -5.312 23.5 22.016 1 86 281 LEU B CA 1
ATOM 4864 C C . LEU B 1 281 ? -6.188 23.891 20.828 1 86 281 LEU B C 1
ATOM 4866 O O . LEU B 1 281 ? -5.777 23.734 19.688 1 86 281 LEU B O 1
ATOM 4870 N N . GLY B 1 282 ? -7.453 24.281 21.141 1 88.62 282 GLY B N 1
ATOM 4871 C CA . GLY B 1 282 ? -8.344 24.859 20.141 1 88.62 282 GLY B CA 1
ATOM 4872 C C . GLY B 1 282 ? -9.219 23.844 19.453 1 88.62 282 GLY B C 1
ATOM 4873 O O . GLY B 1 282 ? -10.227 24.188 18.844 1 88.62 282 GLY B O 1
ATOM 4874 N N . GLU B 1 283 ? -8.836 22.578 19.469 1 89.5 283 GLU B N 1
ATOM 4875 C CA . GLU B 1 283 ? -9.547 21.562 18.688 1 89.5 283 GLU B CA 1
ATOM 4876 C C . GLU B 1 283 ? -10.969 21.359 19.203 1 89.5 283 GLU B C 1
ATOM 4878 O O . GLU B 1 283 ? -11.914 21.25 18.422 1 89.5 283 GLU B O 1
ATOM 4883 N N . LEU B 1 284 ? -11.109 21.312 20.531 1 87.44 284 LEU B N 1
ATOM 4884 C CA . LEU B 1 284 ? -12.43 21.125 21.109 1 87.44 284 LEU B CA 1
ATOM 4885 C C . LEU B 1 284 ? -13.336 22.328 20.812 1 87.44 284 LEU B C 1
ATOM 4887 O O . LEU B 1 284 ? -14.508 22.156 20.484 1 87.44 284 LEU B O 1
ATOM 4891 N N . ARG B 1 285 ? -12.812 23.453 20.984 1 88 285 ARG B N 1
ATOM 4892 C CA . ARG B 1 285 ? -13.562 24.672 20.688 1 88 285 ARG B CA 1
ATOM 4893 C C . ARG B 1 285 ? -14.016 24.688 19.219 1 88 285 ARG B C 1
ATOM 4895 O O . ARG B 1 285 ? -15.172 25 18.938 1 88 285 ARG B O 1
ATOM 4902 N N . PHE B 1 286 ? -13.117 24.453 18.344 1 89.81 286 PHE B N 1
ATOM 4903 C CA . PHE B 1 286 ? -13.43 24.438 16.922 1 89.81 286 PHE B CA 1
ATOM 4904 C C . PHE B 1 286 ? -14.523 23.422 16.625 1 89.81 286 PHE B C 1
ATOM 4906 O O . PHE B 1 286 ? -15.438 23.688 15.852 1 89.81 286 PHE B O 1
ATOM 4913 N N . GLU B 1 287 ? -14.422 22.266 17.172 1 88.12 287 GLU B N 1
ATOM 4914 C CA . GLU B 1 287 ? -15.391 21.203 16.953 1 88.12 287 GLU B CA 1
ATOM 4915 C C . GLU B 1 287 ? -16.797 21.625 17.406 1 88.12 287 GLU B C 1
ATOM 4917 O O . GLU B 1 287 ? -17.781 21.312 16.734 1 88.12 287 GLU B O 1
ATOM 4922 N N . LYS B 1 288 ? -16.875 22.219 18.5 1 86.44 288 LYS B N 1
ATOM 4923 C CA . LYS B 1 288 ? -18.156 22.703 19 1 86.44 288 LYS B CA 1
ATOM 4924 C C . LYS B 1 288 ? -18.797 23.672 18 1 86.44 288 LYS B C 1
ATOM 4926 O O . LYS B 1 288 ? -19.984 23.562 17.703 1 86.44 288 LYS B O 1
ATOM 4931 N N . HIS B 1 289 ? -18.016 24.547 17.484 1 87.5 289 HIS B N 1
ATOM 4932 C CA . HIS B 1 289 ? -18.516 25.484 16.484 1 87.5 289 HIS B CA 1
ATOM 4933 C C . HIS B 1 289 ? -18.938 24.766 15.211 1 87.5 289 HIS B C 1
ATOM 4935 O O . HIS B 1 289 ? -19.969 25.109 14.617 1 87.5 289 HIS B O 1
ATOM 4941 N N . LEU B 1 290 ? -18.125 23.906 14.828 1 85.5 290 LEU B N 1
ATOM 4942 C CA . LEU B 1 290 ? -18.406 23.172 13.602 1 85.5 290 LEU B CA 1
ATOM 4943 C C . LEU B 1 290 ? -19.719 22.391 13.727 1 85.5 290 LEU B C 1
ATOM 4945 O O . LEU B 1 290 ? -20.531 22.406 12.805 1 85.5 290 LEU B O 1
ATOM 4949 N N . ARG B 1 291 ? -19.938 21.75 14.789 1 84.19 291 ARG B N 1
ATOM 4950 C CA . ARG B 1 291 ? -21.156 21 15.031 1 84.19 291 ARG B CA 1
ATOM 4951 C C . ARG B 1 291 ? -22.375 21.922 15.039 1 84.19 291 ARG B C 1
ATOM 4953 O O . ARG B 1 291 ? -23.422 21.562 14.5 1 84.19 291 ARG B O 1
ATOM 4960 N N . GLN B 1 292 ? -22.156 22.969 15.633 1 84 292 GLN B N 1
ATOM 4961 C CA . GLN B 1 292 ? -23.234 23.953 15.664 1 84 292 GLN B CA 1
ATOM 4962 C C . GLN B 1 292 ? -23.578 24.438 14.258 1 84 292 GLN B C 1
ATOM 4964 O O . GLN B 1 292 ? -24.75 24.562 13.898 1 84 292 GLN B O 1
ATOM 4969 N N . ALA B 1 293 ? -22.578 24.734 13.523 1 83.06 293 ALA B N 1
ATOM 4970 C CA . ALA B 1 293 ? -22.781 25.188 12.148 1 83.06 293 ALA B CA 1
ATOM 4971 C C . ALA B 1 293 ? -23.469 24.109 11.312 1 83.06 293 ALA B C 1
ATOM 4973 O O . ALA B 1 293 ? -24.328 24.422 10.477 1 83.06 293 ALA B O 1
ATOM 4974 N N . MET B 1 294 ? -23.062 22.906 11.484 1 81.88 294 MET B N 1
ATOM 4975 C CA . MET B 1 294 ? -23.656 21.781 10.75 1 81.88 294 MET B CA 1
ATOM 4976 C C . MET B 1 294 ? -25.125 21.609 11.148 1 81.88 294 MET B C 1
ATOM 4978 O O . MET B 1 294 ? -25.969 21.312 10.297 1 81.88 294 MET B O 1
ATOM 4982 N N . TRP B 1 295 ? -25.344 21.719 12.336 1 80.69 295 TRP B N 1
ATOM 4983 C CA . TRP B 1 295 ? -26.719 21.609 12.844 1 80.69 295 TRP B CA 1
ATOM 4984 C C . TRP B 1 295 ? -27.594 22.719 12.25 1 80.69 295 TRP B C 1
ATOM 4986 O O . TRP B 1 295 ? -28.719 22.453 11.82 1 80.69 295 TRP B O 1
ATOM 4996 N N . GLU B 1 296 ? -27.078 23.828 12.203 1 82.75 296 GLU B N 1
ATOM 4997 C CA . GLU B 1 296 ? -27.828 24.953 11.641 1 82.75 296 GLU B CA 1
ATOM 4998 C C . GLU B 1 296 ? -28.094 24.75 10.148 1 82.75 296 GLU B C 1
ATOM 5000 O O . GLU B 1 296 ? -29.188 25.062 9.664 1 82.75 296 GLU B O 1
ATOM 5005 N N . GLU B 1 297 ? -27.078 24.281 9.492 1 81.88 297 GLU B N 1
ATOM 5006 C CA . GLU B 1 297 ? -27.25 24.031 8.062 1 81.88 297 GLU B CA 1
ATOM 5007 C C . GLU B 1 297 ? -28.234 22.891 7.82 1 81.88 297 GLU B C 1
ATOM 5009 O O . GLU B 1 297 ? -29 22.922 6.855 1 81.88 297 GLU B O 1
ATOM 5014 N N . HIS B 1 298 ? -28.141 21.906 8.617 1 80.81 298 HIS B N 1
ATOM 5015 C CA . HIS B 1 298 ? -29.094 20.797 8.523 1 80.81 298 HIS B CA 1
ATOM 5016 C C . HIS B 1 298 ? -30.516 21.281 8.688 1 80.81 298 HIS B C 1
ATOM 5018 O O . HIS B 1 298 ? -31.406 20.875 7.941 1 80.81 298 HIS B O 1
ATOM 5024 N N . LYS B 1 299 ? -30.734 22.109 9.562 1 79.88 299 LYS B N 1
ATOM 5025 C CA . LYS B 1 299 ? -32.062 22.672 9.805 1 79.88 299 LYS B CA 1
ATOM 5026 C C . LYS B 1 299 ? -32.5 23.547 8.641 1 79.88 299 LYS B C 1
ATOM 5028 O O . LYS B 1 299 ? -33.656 23.484 8.227 1 79.88 299 LYS B O 1
ATOM 5033 N N . ARG B 1 300 ? -31.547 24.203 8.141 1 82.94 300 ARG B N 1
ATOM 5034 C CA . ARG B 1 300 ? -31.844 25.141 7.07 1 82.94 300 ARG B CA 1
ATOM 5035 C C . ARG B 1 300 ? -32.094 24.406 5.754 1 82.94 300 ARG B C 1
ATOM 5037 O O . ARG B 1 300 ? -33.031 24.734 5.023 1 82.94 300 ARG B O 1
ATOM 5044 N N . SER B 1 301 ? -31.188 23.531 5.453 1 77.75 301 SER B N 1
ATOM 5045 C CA . SER B 1 301 ? -31.25 22.875 4.156 1 77.75 301 SER B CA 1
ATOM 5046 C C . SER B 1 301 ? -32.312 21.781 4.148 1 77.75 301 SER B C 1
ATOM 5048 O O . SER B 1 301 ? -32.844 21.422 3.09 1 77.75 301 SER B O 1
ATOM 5050 N N . GLY B 1 302 ? -32.594 21.188 5.336 1 72 302 GLY B N 1
ATOM 5051 C CA . GLY B 1 302 ? -33.531 20.078 5.422 1 72 302 GLY B CA 1
ATOM 5052 C C . GLY B 1 302 ? -32.969 18.781 4.871 1 72 302 GLY B C 1
ATOM 5053 O O . GLY B 1 302 ? -33.719 17.797 4.699 1 72 302 GLY B O 1
ATOM 5054 N N . LYS B 1 303 ? -31.688 18.938 4.539 1 71.19 303 LYS B N 1
ATOM 5055 C CA . LYS B 1 303 ? -31.078 17.734 3.967 1 71.19 303 LYS B CA 1
ATOM 5056 C C . LYS B 1 303 ? -30.875 16.672 5.035 1 71.19 303 LYS B C 1
ATOM 5058 O O . LYS B 1 303 ? -30.766 16.984 6.219 1 71.19 303 LYS B O 1
ATOM 5063 N N . GLU B 1 304 ? -30.922 15.438 4.59 1 67.56 304 GLU B N 1
ATOM 5064 C CA . GLU B 1 304 ? -30.719 14.344 5.527 1 67.56 304 GLU B CA 1
ATOM 5065 C C . GLU B 1 304 ? -29.297 14.352 6.086 1 67.56 304 GLU B C 1
ATOM 5067 O O . GLU B 1 304 ? -29.078 13.938 7.223 1 67.56 304 GLU B O 1
ATOM 5072 N N . SER B 1 305 ? -28.359 14.727 5.18 1 68.06 305 SER B N 1
ATOM 5073 C CA . SER B 1 305 ? -26.984 14.805 5.641 1 68.06 305 SER B CA 1
ATOM 5074 C C . SER B 1 305 ? -26.266 16 5.031 1 68.06 305 SER B C 1
ATOM 5076 O O . SER B 1 305 ? -26.547 16.406 3.9 1 68.06 305 SER B O 1
ATOM 5078 N N . VAL B 1 306 ? -25.594 16.75 5.961 1 67.94 306 VAL B N 1
ATOM 5079 C CA . VAL B 1 306 ? -24.812 17.906 5.535 1 67.94 306 VAL B CA 1
ATOM 5080 C C . VAL B 1 306 ? -23.328 17.562 5.551 1 67.94 306 VAL B C 1
ATOM 5082 O O . VAL B 1 306 ? -22.828 17 6.523 1 67.94 306 VAL B O 1
ATOM 5085 N N . ASP B 1 307 ? -22.75 17.828 4.359 1 65.25 307 ASP B N 1
ATOM 5086 C CA . ASP B 1 307 ? -21.312 17.578 4.273 1 65.25 307 ASP B CA 1
ATOM 5087 C C . ASP B 1 307 ? -20.516 18.828 4.633 1 65.25 307 ASP B C 1
ATOM 5089 O O . ASP B 1 307 ? -21.031 19.938 4.535 1 65.25 307 ASP B O 1
ATOM 5093 N N . GLY B 1 308 ? -19.391 18.594 5.188 1 60.75 308 GLY B N 1
ATOM 5094 C CA . GLY B 1 308 ? -18.516 19.688 5.586 1 60.75 308 GLY B CA 1
ATOM 5095 C C . GLY B 1 308 ? -18.297 20.719 4.492 1 60.75 308 GLY B C 1
ATOM 5096 O O . GLY B 1 308 ? -18.094 21.891 4.777 1 60.75 308 GLY B O 1
ATOM 5097 N N . ASP B 1 309 ? -18.438 20.219 3.32 1 62.56 309 ASP B N 1
ATOM 5098 C CA . ASP B 1 309 ? -18.203 21.141 2.205 1 62.56 309 ASP B CA 1
ATOM 5099 C C . ASP B 1 309 ? -19.359 22.125 2.043 1 62.56 309 ASP B C 1
ATOM 5101 O O . ASP B 1 309 ? -19.219 23.125 1.353 1 62.56 309 ASP B O 1
ATOM 5105 N N . GLU B 1 310 ? -20.328 21.906 2.758 1 68.88 310 GLU B N 1
ATOM 5106 C CA . GLU B 1 310 ? -21.516 22.734 2.592 1 68.88 310 GLU B CA 1
ATOM 5107 C C . GLU B 1 310 ? -21.578 23.844 3.641 1 68.88 310 GLU B C 1
ATOM 5109 O O . GLU B 1 310 ? -22.469 24.672 3.617 1 68.88 310 GLU B O 1
ATOM 5114 N N . ILE B 1 311 ? -20.656 23.812 4.465 1 73.06 311 ILE B N 1
ATOM 5115 C CA . ILE B 1 311 ? -20.625 24.797 5.543 1 73.06 311 ILE B CA 1
ATOM 5116 C C . ILE B 1 311 ? -19.484 25.781 5.312 1 73.06 311 ILE B C 1
ATOM 5118 O O . ILE B 1 311 ? -18.406 25.391 4.859 1 73.06 311 ILE B O 1
ATOM 5122 N N . ASP B 1 312 ? -19.859 27.047 5.473 1 78.81 312 ASP B N 1
ATOM 5123 C CA . ASP B 1 312 ? -18.797 28.047 5.43 1 78.81 312 ASP B CA 1
ATOM 5124 C C . ASP B 1 312 ? -17.969 28.016 6.711 1 78.81 312 ASP B C 1
ATOM 5126 O O . ASP B 1 312 ? -18.328 28.656 7.707 1 78.81 312 ASP B O 1
ATOM 5130 N N . ILE B 1 313 ? -16.953 27.375 6.66 1 79.25 313 ILE B N 1
ATOM 5131 C CA . ILE B 1 313 ? -16.109 27.172 7.832 1 79.25 313 ILE B CA 1
ATOM 5132 C C . ILE B 1 313 ? -15.289 28.422 8.102 1 79.25 313 ILE B C 1
ATOM 5134 O O . ILE B 1 313 ? -14.664 28.969 7.195 1 79.25 313 ILE B O 1
ATOM 5138 N N . ASN B 1 314 ? -15.461 28.953 9.312 1 82.56 314 ASN B N 1
ATOM 5139 C CA . ASN B 1 314 ? -14.648 30.062 9.789 1 82.56 314 ASN B CA 1
ATOM 5140 C C . ASN B 1 314 ? -13.453 29.578 10.602 1 82.56 314 ASN B C 1
ATOM 5142 O O . ASN B 1 314 ? -13.625 29.031 11.695 1 82.56 314 ASN B O 1
ATOM 5146 N N . LEU B 1 315 ? -12.242 29.828 10.18 1 85.25 315 LEU B N 1
ATOM 5147 C CA . LEU B 1 315 ? -11.031 29.328 10.812 1 85.25 315 LEU B CA 1
ATOM 5148 C C . LEU B 1 315 ? -10.797 29.984 12.164 1 85.25 315 LEU B C 1
ATOM 5150 O O . LEU B 1 315 ? -10.062 29.453 13 1 85.25 315 LEU B O 1
ATOM 5154 N N . ASP B 1 316 ? -11.453 31.031 12.422 1 84.19 316 ASP B N 1
ATOM 5155 C CA . ASP B 1 316 ? -11.25 31.781 13.656 1 84.19 316 ASP B CA 1
ATOM 5156 C C . ASP B 1 316 ? -12.023 31.156 14.812 1 84.19 316 ASP B C 1
ATOM 5158 O O . ASP B 1 316 ? -11.852 31.547 15.969 1 84.19 316 ASP B O 1
ATOM 5162 N N . TRP B 1 317 ? -12.844 30.156 14.461 1 83.06 317 TRP B N 1
ATOM 5163 C CA . TRP B 1 317 ? -13.578 29.422 15.492 1 83.06 317 TRP B CA 1
ATOM 5164 C C . TRP B 1 317 ? -12.625 28.797 16.5 1 83.06 317 TRP B C 1
ATOM 5166 O O . TRP B 1 317 ? -13.031 28.453 17.609 1 83.06 317 TRP B O 1
ATOM 5176 N N . ILE B 1 318 ? -11.375 28.703 16.125 1 84.06 318 ILE B N 1
ATOM 5177 C CA . ILE B 1 318 ? -10.383 28.094 17 1 84.06 318 ILE B CA 1
ATOM 5178 C C . ILE B 1 318 ? -10.039 29.031 18.141 1 84.06 318 ILE B C 1
ATOM 5180 O O . ILE B 1 318 ? -9.617 28.594 19.219 1 84.06 318 ILE B O 1
ATOM 5184 N N . ASP B 1 319 ? -10.281 30.328 18.016 1 81.75 319 ASP B N 1
ATOM 5185 C CA . ASP B 1 319 ? -9.805 31.344 18.953 1 81.75 319 ASP B CA 1
ATOM 5186 C C . ASP B 1 319 ? -10.961 31.906 19.781 1 81.75 319 ASP B C 1
ATOM 5188 O O . ASP B 1 319 ? -10.742 32.625 20.75 1 81.75 319 ASP B O 1
ATOM 5192 N N . VAL B 1 320 ? -12.297 31.672 19.406 1 77.31 320 VAL B N 1
ATOM 5193 C CA . VAL B 1 320 ? -13.445 32.312 20.031 1 77.31 320 VAL B CA 1
ATOM 5194 C C . VAL B 1 320 ? -14.32 31.25 20.703 1 77.31 320 VAL B C 1
ATOM 5196 O O . VAL B 1 320 ? -14.477 30.156 20.188 1 77.31 320 VAL B O 1
ATOM 5199 N N . ASP B 1 321 ? -14.711 31.547 22.031 1 72.56 321 ASP B N 1
ATOM 5200 C CA . ASP B 1 321 ? -15.578 30.609 22.75 1 72.56 321 ASP B CA 1
ATOM 5201 C C . ASP B 1 321 ? -16.969 30.562 22.109 1 72.56 321 ASP B C 1
ATOM 5203 O O . ASP B 1 321 ? -17.453 31.562 21.562 1 72.56 321 ASP B O 1
ATOM 5207 N N . ALA B 1 322 ? -17.594 29.484 21.984 1 61.66 322 ALA B N 1
ATOM 5208 C CA . ALA B 1 322 ? -18.953 29.328 21.5 1 61.66 322 ALA B CA 1
ATOM 5209 C C . ALA B 1 322 ? -19.953 29.938 22.469 1 61.66 322 ALA B C 1
ATOM 5211 O O . ALA B 1 322 ? -19.969 29.594 23.656 1 61.66 322 ALA B O 1
ATOM 5212 N N . GLU B 1 323 ? -20.297 31.172 22.609 1 51 323 GLU B N 1
ATOM 5213 C CA . GLU B 1 323 ? -21.281 31.812 23.484 1 51 323 GLU B CA 1
ATOM 5214 C C . GLU B 1 323 ? -22.5 30.906 23.688 1 51 323 GLU B C 1
ATOM 5216 O O . GLU B 1 323 ? -22.984 30.281 22.75 1 51 323 GLU B O 1
ATOM 5221 N N . GLY B 1 324 ? -22.594 30.281 24.906 1 44.03 324 GLY B N 1
ATOM 5222 C CA . GLY B 1 324 ? -23.922 29.984 25.422 1 44.03 324 GLY B CA 1
ATOM 5223 C C . GLY B 1 324 ? -24.906 31.109 25.234 1 44.03 324 GLY B C 1
ATOM 5224 O O . GLY B 1 324 ? -25 32.031 26.062 1 44.03 324 GLY B O 1
ATOM 5225 N N . GLU B 1 325 ? -25.172 31.781 24.188 1 37.94 325 GLU B N 1
ATOM 5226 C CA . GLU B 1 325 ? -26.281 32.719 24.188 1 37.94 325 GLU B CA 1
ATOM 5227 C C . GLU B 1 325 ? -27.531 32.125 24.812 1 37.94 325 GLU B C 1
ATOM 5229 O O . GLU B 1 325 ? -28.516 32.812 25.047 1 37.94 325 GLU B O 1
ATOM 5234 N N . GLN B 1 326 ? -27.984 30.875 24.906 1 36.06 326 GLN B N 1
ATOM 5235 C CA . GLN B 1 326 ? -29.344 30.844 25.422 1 36.06 326 GLN B CA 1
ATOM 5236 C C . GLN B 1 326 ? -29.359 31.078 26.938 1 36.06 326 GLN B C 1
ATOM 5238 O O . GLN B 1 326 ? -29.766 30.188 27.688 1 36.06 326 GLN B O 1
ATOM 5243 N N . GLN B 1 327 ? -28.344 31.422 27.734 1 30.3 327 GLN B N 1
ATOM 5244 C CA . GLN B 1 327 ? -28.891 31.609 29.078 1 30.3 327 GLN B CA 1
ATOM 5245 C C . GLN B 1 327 ? -29.844 32.781 29.109 1 30.3 327 GLN B C 1
ATOM 5247 O O . GLN B 1 327 ? -30.438 33.094 30.156 1 30.3 327 GLN B O 1
ATOM 5252 N N . GLN B 1 328 ? -29.766 33.812 28.297 1 26.52 328 GLN B N 1
ATOM 5253 C CA . GLN B 1 328 ? -30.547 34.938 28.797 1 26.52 328 GLN B CA 1
ATOM 5254 C C . GLN B 1 328 ? -32.031 34.688 28.672 1 26.52 328 GLN B C 1
ATOM 5256 O O . GLN B 1 328 ? -32.875 35.5 29.047 1 26.52 328 GLN B O 1
ATOM 5261 N N . ASP B 1 329 ? -32.719 33.594 28.188 1 23.12 329 ASP B N 1
ATOM 5262 C CA . ASP B 1 329 ? -34.062 33.562 28.797 1 23.12 329 ASP B CA 1
ATOM 5263 C C . ASP B 1 329 ? -34.031 32.906 30.172 1 23.12 329 ASP B C 1
ATOM 5265 O O . ASP B 1 329 ? -33.281 31.938 30.391 1 23.12 329 ASP B O 1
#

Sequence (658 aa):
MSTSTSPSEKARAADFRHQVTQSFEVDAQNLATDTDKIDQLVSIQSFALKFIKDAARQSPEYQEGLNLLWHMFCITAQNLHQEDSFQDSLVSLLLWTKEYDSLYRQLHPNEVAGGSWEGYGFAGELQSSWEQLSTQKDVPKMCNLAMFSAKCFAIGVSDDIERTATWVVRNALETEEDTDGLVHLPSAVILVQNCAFKLFSLPLMRLQVTRSPEEDGPAITGVMAQKADIHEVRFSQSRWLYWRRRFQEIGRHHDPTVAAQAKKGFMAMISCGRLLDLSVLGELRFEKHLRQAMWEEHKRSGKESVDGDEIDINLDWIDVDAEGEQQQDMSTSTSPSEKARAADFRHQVTQSFEVDAQNLATDTDKIDQLVSIQSFALKFIKDAARQSPEYQEGLNLLWHMFCITAQNLHQEDSFQDSLVSLLLWTKEYDSLYRQLHPNEVAGGSWEGYGFAGELQSSWEQLSTQKDVPKMCNLAMFSAKCFAIGVSDDIERTATWVVRNALETEEDTDGLVHLPSAVILVQNCAFKLFSLPLMRLQVTRSPEEDGPAITGVMAQKADIHEVRFSQSRWLYWRRRFQEIGRHHDPTVAAQAKKGFMAMISCGRLLDLSVLGELRFEKHLRQAMWEEHKRSGKESVDGDEIDINLDWIDVDAEGEQQQD

Organism: NCBI:txid702518

Radius of gyration: 27.23 Å; Cα contacts (8 Å, |Δi|>4): 749; chains: 2; bounding box: 73×77×74 Å

pLDDT: mean 84.65, std 15.3, range [21.89, 98.62]

Foldseek 3Di:
DLPPQPPVNVVVVVVVLVVCLVVLLVLLQPCPDPVSLVVLLVVLLVLLVVLLVCQQLVPPPSLVSLLSSLVSLLSNLLNDFLPDCCLVVSLVSLVVSQVVSVVVCVVCVPRTDDDDPVVSCNLVSLLVSLVVCLVVLVLRSLLSSLSSLLQCQQVPVDVSSLLVLCVLLQLQQQEPPDPSNLSSLLSNLSNLLRRVLSLQCVVVVVVVPPPDPPPPPLQARHPNCVVVVNGDSHRDLVVLVSSLVSLLVQLPPPDPVSNVSSVSSNVSHLCSQVVVPHDHQLSVQLVVVQVVQQVVVCVVVVDPGDDPVNGDRRSCSSVDHDPPPPPPD/DLPPQPPVNVVVVVVVLVVCLVVLLVLLQPCPDPVSLVVLLVVLLVLLVVLLVCQQLVPPPSLVSLLSSLVSLLSNLLNDFLPDCCLVVSLVSLVVSQVVSVVVCVVCVPRTDDDDPVVSCNLVSLLVSLVVCLVVLVLRSLLSSLSSLLQNQQVPVDVSSLLVLCVLLQLQQQEPPDPSNLSSLLSNLSNLLRRVLSLACVVVVVVVPPPDPPPPPLQARHPNCVVVVNGDSHRDLVVLVSSLVSLLVQLPPPDPVSNVSSVSSNVSHLCSQVVVPHDHQLNVQLVVVQVVQQVVVCVVVVDPGDDPVNGDRRSCSSPDHPDPVPPPD

Nearest PDB structures (foldseek):
  4lac-assembly1_A  TM=2.720E-01  e=2.104E+00  Homo sapiens
  8rbx-assembly1_p  TM=2.263E-01  e=1.163E+00  Homo sapiens
  7d5i-assembly1_B  TM=1.739E-01  e=7.822E+00  Mycolicibacterium smegmatis MC2 155
  8rbx-assembly1_p  TM=2.170E-01  e=2.317E+00  Homo sapiens
  6sgz-assembly1_E  TM=2.601E-01  e=8.956E+00  Mycolicibacterium smegmatis MC2 155

InterPro domains:
  IPR022085 Oxopyrrolidines biosynthesis cluster protein G [PF12311] (70-247)
  IPR053204 Oxopyrrolidines Biosynthesis-associated Protein [PTHR38797] (25-263)

Solvent-accessible surface area (backbone atoms only — not comparable to full-atom values): 35234 Å² total; per-residue (Å²): 131,81,79,67,70,47,71,65,53,49,48,49,50,50,50,48,51,51,51,48,48,52,54,48,53,58,52,34,73,57,52,82,45,71,67,46,46,51,52,51,52,53,51,52,50,58,50,44,56,52,32,45,51,32,44,40,49,60,39,88,65,20,64,61,42,34,51,50,52,43,47,52,54,51,52,40,31,34,49,36,59,58,85,38,47,59,47,36,43,50,48,49,50,52,40,30,49,53,38,49,47,53,51,48,42,67,75,32,63,87,64,35,60,87,82,56,80,78,72,65,41,54,53,58,49,52,42,52,52,49,53,52,37,58,74,67,61,41,48,71,38,42,34,8,35,23,38,41,50,15,50,37,40,31,45,59,76,43,77,63,40,51,58,48,55,49,51,44,35,34,49,23,53,15,38,65,91,40,80,67,12,57,59,31,36,64,26,30,28,44,26,38,60,54,20,35,67,48,62,64,41,52,36,59,48,46,68,69,41,87,60,78,78,69,81,60,63,83,44,72,48,33,68,50,32,44,75,69,70,38,68,63,48,59,66,38,72,66,54,51,52,47,48,44,49,39,22,50,58,42,36,66,41,87,51,62,70,57,10,52,47,21,43,52,34,26,63,40,54,53,49,48,38,58,73,64,75,40,92,46,91,40,33,66,50,28,48,53,46,50,50,50,51,48,51,51,45,28,67,69,68,65,45,94,72,74,56,75,85,74,49,88,79,61,78,62,36,44,80,48,81,77,68,75,76,70,74,82,120,130,80,78,66,71,48,71,65,54,48,49,49,51,51,50,47,50,51,51,49,49,52,53,49,51,57,51,32,72,56,52,82,43,72,66,44,45,51,50,52,52,52,52,51,51,57,49,44,56,52,31,45,52,31,44,40,49,60,39,87,67,21,64,60,41,35,50,50,52,42,46,52,54,51,52,39,31,33,50,35,57,59,84,39,47,58,49,36,44,53,48,49,49,53,40,30,50,53,38,47,46,54,51,47,42,67,76,33,63,87,63,34,59,88,82,54,81,78,71,64,42,54,52,59,48,52,41,51,53,49,53,52,38,57,74,67,62,42,48,72,38,42,34,8,36,22,37,43,52,16,49,38,40,32,45,59,74,44,78,65,39,50,57,48,54,49,51,44,36,34,49,26,55,15,39,65,92,39,79,66,12,59,58,31,37,66,26,30,26,44,26,38,60,52,18,34,66,49,61,63,42,52,36,58,48,47,69,71,40,84,60,78,78,69,80,61,64,82,45,73,50,31,67,50,32,42,75,69,72,37,69,63,50,58,64,39,71,68,55,52,52,48,48,43,48,40,22,48,59,42,36,66,41,87,52,62,69,57,11,53,48,21,43,51,33,28,62,39,52,51,48,48,38,57,73,65,73,39,92,46,92,38,32,66,48,26,48,55,47,50,51,50,52,49,51,52,46,30,67,68,68,66,47,94,71,75,55,76,86,75,50,88,80,62,77,61,36,44,80,48,82,76,75,76,66,80,60,81,115

Secondary structure (DSSP, 8-state):
------HHHHHHHHHHHHHHHHHHHHHHHT--SHHHHHHHHHHHHHHHHHHHHHHHTT-TTHHHHHHHHHHHHHHHHHHS-TT-THHHHHHHHHHHHHHHHHHHHHH-TTTSPS--GGGG-HHHHHHHHHHHHHHHT-HHHHHHHHHHHHHHHHTTS-TTHHHHHHHHHHHHHSS-TTHHHHHHHHHHHHHHHHHHHHHHHHHHHHHHTT--GGG----PPPHHHHHTT---SS--HHHHHHHHHHHHHHTT-SSHHHHHHHHHHHHHHTTHHHHTT---TTHHHHHHHHHHHHHHHHHHH--S---GGGS---GGGGTS--TT-----/------HHHHHHHHHHHHHHHHHHHHHHHT--SHHHHHHHHHHHHHHHHHHHHHHHTT-TTHHHHHHHHHHHHHHHHHHS-TT-THHHHHHHHHHHHHHHHHHHHHH-TTTSPS--GGGG-HHHHHHHHHHHHHHHT-HHHHHHHHHHHHHHHHTTS-TTHHHHHHHHHHHHHSS-TTHHHHHHHHHHHHHHHHHHHHHHHHHHHHHHTT--GGG----PPPHHHHHTT---SS--HHHHHHHHHHHHHHTT-SSHHHHHHHHHHHHHHTTHHHHTT---TTHHHHHHHHHHHHHHHHHHH--S---GGGS---GGGGTS----GGG--